Protein AF-0000000071197487 (afdb_homodimer)

Sequence (576 aa):
MTFLMWAVITVSIVPAKAAPPKWIDLSHPFVENETIYWPGEKPFQLELGYQGMITRNVFLRYFSFGAGEHGGTHIDAPNHFIEDGIPVDKIKINQVVGDGIVVNISSKAEKNPNAELEISDLEDWEKKHGRMPDEPVVFLYSGWGKFYPDKVKYFGTNSTNDFTKFRFPGLHPNAAKWLIKNRKIKLFGLDTPSLDKGQSREDVPTHKVLLGSGVPGIENVASLHRLPPRGFEVFAAPMKIKGGSGGPCRVFARIAEKVDVNAAMHARSSSVIAGLVLAMVLYVASTTMTFLMWAVITVSIVPAKAAPPKWIDLSHPFVENETIYWPGEKPFQLELGYQGMITRNVFLRYFSFGAGEHGGTHIDAPNHFIEDGIPVDKIKINQVVGDGIVVNISSKAEKNPNAELEISDLEDWEKKHGRMPDEPVVFLYSGWGKFYPDKVKYFGTNSTNDFTKFRFPGLHPNAAKWLIKNRKIKLFGLDTPSLDKGQSREDVPTHKVLLGSGVPGIENVASLHRLPPRGFEVFAAPMKIKGGSGGPCRVFARIAEKVDVNAAMHARSSSVIAGLVLAMVLYVASTT

Foldseek 3Di:
DPPPPPPPPPPPPPPPPPPPWDKFWFFDDQDFPFWDDQAPWFHKDKAWPDFDDPDPPDTDTDIDMDIGAQITWKKFALCLQPVPGDAPLPQDQVLQKWWEFEQEPQVVCVVFQAAADDLVSVVVLCVVPNDDAAQYEYEYENVLLVCGRVQCSQQVHPPSNDQLPGGHYAHDLVNLLCCCVPRVHSEYEYQHSANHGGNDDPNNNNSCNQSVSRYMYIYNTHDSVVDHRTAKMKGWAFDNDVPHRMHDIGIMITHHDPPPVVVVVVVVVPPVVVVVVVVVVVVPPPPD/DPPPPPPPPPPPPPPPPPPPWDKFWFFDDQDFPFWDDAAPWFHKDKAWPDFDDPDPPDTDTDIDMDIGAQITWKKFALCLQPVPGDAPLPQDQVLQKWWEFEQEPQVVCVVFQAAADDLVSVVVLCVVPNDDAAQYEYEYENVLLVCGRVQCSQQVHPPSNDQLPGGHYAHDLNNLLCCCVPRVHSEYEYQHSANHGGNDDPNNNNSCNQSVSRHMYIYNTHDSVVDHRTAKMKGWAFDNDVPHRMHDIGIMITHHDPPPPVVVVVVVVVPVVVVVVVVVVVVPPPVD

Organism: Exaiptasia diaphana (NCBI:txid2652724)

Secondary structure (DSSP, 8-state):
-------------------PPEEEE-BPPB-TTTS-B-TTSPPPEEEEEEEEESSSS-EEEEEEEEEESSBSSEEE-GGGT-TTPPPGGGS-GGGSEEEEEEEE-HHHHHH-TT-EE-HHHHHHHHHHH-SPPSS-EEEEE-SGGGGTT-HHHHHTSS-TT-GGG----EE-HHHHHHHHHHH--SEEEESSS-SSPTT--TT-HHHHHHHHTT--EEESB--GGGS-SSSEEEEEEE--BTT-SEEEEEEEEEE-----HHHHHHHHHHHHHHHHHHHHHHHHHTT-/-------------------PPEEEE-BPPB-TTTS-B-TTSPPPEEEEEEEEESSSS-EEEEEEEEEESSBSSEEE-GGGT-TTPPPGGGS-GGGSEEEEEEEE-HHHHHH-TT-EE-HHHHHHHHHHH-SPPSS-EEEEE-SGGGGTT-HHHHHTSS-TT-GGG----EE-HHHHHHHHHHH--SEEEESSS-SSPTT--TT-HHHHHHHHTT--EEESB--GGGS-SSSEEEEEEE--BTT-SEEEEEEEEEE-----HHHHHHHHHHHHHHHHHHHHHHHHHTT-

Nearest PDB structures (foldseek):
  5nna-assembly1_B  TM=9.028E-01  e=4.805E-24  Roseibium aggregatum
  8f9x-assembly2_D  TM=9.278E-01  e=1.338E-23  Ruegeria pomeroyi DSS-3
  5nmp-assembly5_J  TM=9.019E-01  e=5.103E-24  Ralstonia pseudosolanacearum GMI1000
  4m8d-assembly2_C  TM=8.879E-01  e=4.150E-22  Roseibium aggregatum IAM 12614
  4cob-assembly1_B  TM=8.717E-01  e=1.730E-15  Pseudomonas aeruginosa PAO1

Solvent-accessible surface area (backbone atoms only — not comparable to full-atom values): 29853 Å² total; per-residue (Å²): 135,84,80,78,77,77,77,77,79,78,74,74,76,66,75,69,80,71,73,77,73,48,73,46,72,25,44,50,57,47,35,66,93,42,46,53,55,55,68,89,53,53,63,47,42,73,42,82,71,48,75,48,67,81,48,100,85,30,40,41,34,42,38,30,39,33,26,28,25,68,31,41,17,13,34,41,20,14,23,22,52,25,88,87,35,54,28,34,51,68,59,53,68,74,45,39,36,36,50,32,36,44,51,76,43,31,73,52,27,74,76,31,46,56,29,54,51,41,55,67,57,54,52,52,47,30,74,74,71,42,77,75,61,78,43,22,29,42,31,44,34,40,66,52,42,77,35,61,66,44,56,42,65,43,38,42,29,88,54,68,78,39,69,80,54,26,30,24,40,22,43,32,45,67,27,52,49,47,41,45,74,74,35,46,44,33,29,40,33,28,26,32,91,38,60,35,28,32,50,50,63,96,62,44,57,26,52,48,55,37,21,65,70,67,20,33,38,31,25,31,33,29,64,58,87,77,56,60,58,53,64,31,37,34,43,49,28,48,51,39,30,58,76,25,26,28,14,50,26,31,30,36,32,40,41,60,73,75,70,55,57,67,55,58,56,49,59,50,48,56,60,52,54,56,56,58,55,58,60,60,58,62,65,62,61,71,76,110,136,83,77,77,78,78,79,78,77,76,76,75,76,66,75,70,79,72,74,78,74,50,73,45,73,25,43,49,57,47,35,65,93,42,45,54,55,54,68,91,53,53,62,49,41,73,44,81,71,48,75,47,68,80,49,100,84,31,42,41,34,42,37,32,38,33,26,28,24,68,31,40,18,14,32,39,20,14,24,22,52,24,88,86,34,55,27,34,51,68,60,54,69,74,45,38,37,35,49,31,36,44,50,75,43,32,74,52,26,74,77,31,46,57,28,54,50,41,54,66,57,53,52,51,46,30,74,74,72,42,76,74,62,80,43,22,29,42,31,43,34,42,66,52,42,77,35,62,64,44,58,43,66,42,38,42,29,88,54,68,78,41,68,80,55,25,32,25,40,22,42,32,45,68,26,51,50,47,41,45,75,75,34,46,42,33,27,39,32,28,25,30,91,39,60,34,27,32,50,48,62,95,63,46,56,27,51,48,54,37,22,66,70,67,22,32,37,31,26,30,32,29,63,59,87,77,54,62,58,53,63,30,38,34,42,50,28,48,50,38,30,58,78,24,27,27,14,48,25,30,31,36,32,41,42,57,73,76,72,56,57,67,56,58,54,47,58,52,48,57,60,51,54,56,56,56,56,56,60,60,58,63,63,63,61,70,76,109

pLDDT: mean 86.86, std 22.86, range [27.42, 99.0]

Radius of gyration: 28.52 Å; Cα contacts (8 Å, |Δi|>4): 1364; chains: 2; bounding box: 95×69×54 Å

Structure (mmCIF, N/CA/C/O backbone):
data_AF-0000000071197487-model_v1
#
loop_
_entity.id
_entity.type
_entity.pdbx_description
1 polymer Cyclase
#
loop_
_atom_site.group_PDB
_atom_site.id
_atom_site.type_symbol
_atom_site.label_atom_id
_atom_site.label_alt_id
_atom_site.label_comp_id
_atom_site.label_asym_id
_atom_site.label_entity_id
_atom_site.label_seq_id
_atom_site.pdbx_PDB_ins_code
_atom_site.Cartn_x
_atom_site.Cartn_y
_atom_site.Cartn_z
_atom_site.occupancy
_atom_site.B_iso_or_equiv
_atom_site.auth_seq_id
_atom_site.auth_comp_id
_atom_site.auth_asym_id
_atom_site.auth_atom_id
_atom_site.pdbx_PDB_model_num
ATOM 1 N N . MET A 1 1 ? -68.125 11.188 18.625 1 33.06 1 MET A N 1
ATOM 2 C CA . MET A 1 1 ? -67.062 11.477 17.688 1 33.06 1 MET A CA 1
ATOM 3 C C . MET A 1 1 ? -65.688 11.094 18.281 1 33.06 1 MET A C 1
ATOM 5 O O . MET A 1 1 ? -65.125 11.852 19.062 1 33.06 1 MET A O 1
ATOM 9 N N . THR A 1 2 ? -65.562 9.758 18.594 1 42.47 2 THR A N 1
ATOM 10 C CA . THR A 1 2 ? -64.312 9.141 19.172 1 42.47 2 THR A CA 1
ATOM 11 C C . THR A 1 2 ? -63.156 9.266 18.203 1 42.47 2 THR A C 1
ATOM 13 O O . THR A 1 2 ? -63.219 8.812 17.062 1 42.47 2 THR A O 1
ATOM 16 N N . PHE A 1 3 ? -62.406 10.391 18.344 1 41.44 3 PHE A N 1
ATOM 17 C CA . PHE A 1 3 ? -61.156 10.625 17.625 1 41.44 3 PHE A CA 1
ATOM 18 C C . PHE A 1 3 ? -60.156 9.492 17.891 1 41.44 3 PHE A C 1
ATOM 20 O O . PHE A 1 3 ? -59.781 9.234 19.031 1 41.44 3 PHE A O 1
ATOM 27 N N . LEU A 1 4 ? -60.219 8.438 17.047 1 43.59 4 LEU A N 1
ATOM 28 C CA . LEU A 1 4 ? -59.156 7.422 17 1 43.59 4 LEU A CA 1
ATOM 29 C C . LEU A 1 4 ? -57.812 8.055 16.688 1 43.59 4 LEU A C 1
ATOM 31 O O . LEU A 1 4 ? -57.625 8.625 15.617 1 43.59 4 LEU A O 1
ATOM 35 N N . MET A 1 5 ? -57.094 8.547 17.734 1 40.72 5 MET A N 1
ATOM 36 C CA . MET A 1 5 ? -55.719 8.961 17.594 1 40.72 5 MET A CA 1
ATOM 37 C C . MET A 1 5 ? -54.844 7.805 17.109 1 40.72 5 MET A C 1
ATOM 39 O O . MET A 1 5 ? -54.75 6.781 17.781 1 40.72 5 MET A O 1
ATOM 43 N N . TRP A 1 6 ? -54.688 7.645 15.812 1 45.62 6 TRP A N 1
ATOM 44 C CA . TRP A 1 6 ? -53.719 6.734 15.234 1 45.62 6 TRP A CA 1
ATOM 45 C C . TRP A 1 6 ? -52.312 7.109 15.664 1 45.62 6 TRP A C 1
ATOM 47 O O . TRP A 1 6 ? -51.812 8.203 15.359 1 45.62 6 TRP A O 1
ATOM 57 N N . ALA A 1 7 ? -51.844 6.562 16.781 1 42.72 7 ALA A N 1
ATOM 58 C CA . ALA A 1 7 ? -50.406 6.66 17.094 1 42.72 7 ALA A CA 1
ATOM 59 C C . ALA A 1 7 ? -49.562 5.98 16.031 1 42.72 7 ALA A C 1
ATOM 61 O O . ALA A 1 7 ? -49.688 4.777 15.789 1 42.72 7 ALA A O 1
ATOM 62 N N . VAL A 1 8 ? -49.094 6.711 15.086 1 44.03 8 VAL A N 1
ATOM 63 C CA . VAL A 1 8 ? -48.062 6.219 14.156 1 44.03 8 VAL A CA 1
ATOM 64 C C . VAL A 1 8 ? -46.781 5.887 14.914 1 44.03 8 VAL A C 1
ATOM 66 O O . VAL A 1 8 ? -46.188 6.766 15.531 1 44.03 8 VAL A O 1
ATOM 69 N N . ILE A 1 9 ? -46.625 4.68 15.32 1 40.84 9 ILE A N 1
ATOM 70 C CA . ILE A 1 9 ? -45.344 4.211 15.828 1 40.84 9 ILE A CA 1
ATOM 71 C C . ILE A 1 9 ? -44.312 4.234 14.711 1 40.84 9 ILE A C 1
ATOM 73 O O . ILE A 1 9 ? -44.438 3.506 13.727 1 40.84 9 ILE A O 1
ATOM 77 N N . THR A 1 10 ? -43.594 5.336 14.539 1 41.59 10 THR A N 1
ATOM 78 C CA . THR A 1 10 ? -42.438 5.336 13.672 1 41.59 10 THR A CA 1
ATOM 79 C C . THR A 1 10 ? -41.312 4.512 14.289 1 41.59 10 THR A C 1
ATOM 81 O O . THR A 1 10 ? -40.844 4.805 15.398 1 41.59 10 THR A O 1
ATOM 84 N N . VAL A 1 11 ? -41.281 3.271 14.023 1 39.59 11 VAL A N 1
ATOM 85 C CA . VAL A 1 11 ? -40.125 2.457 14.352 1 39.59 11 VAL A CA 1
ATOM 86 C C . VAL A 1 11 ? -38.906 2.955 13.578 1 39.59 11 VAL A C 1
ATOM 88 O O . VAL A 1 11 ? -38.875 2.885 12.344 1 39.59 11 VAL A O 1
ATOM 91 N N . SER A 1 12 ? -38.188 3.816 14.172 1 36.66 12 SER A N 1
ATOM 92 C CA . SER A 1 12 ? -36.875 4.109 13.586 1 36.66 12 SER A CA 1
ATOM 93 C C . SER A 1 12 ? -35.969 2.908 13.688 1 36.66 12 SER A C 1
ATOM 95 O O . SER A 1 12 ? -35.656 2.434 14.781 1 36.66 12 SER A O 1
ATOM 97 N N . ILE A 1 13 ? -36.062 2.006 12.789 1 36.84 13 ILE A N 1
ATOM 98 C CA . ILE A 1 13 ? -35.031 0.986 12.703 1 36.84 13 ILE A CA 1
ATOM 99 C C . ILE A 1 13 ? -33.656 1.647 12.742 1 36.84 13 ILE A C 1
ATOM 101 O O . ILE A 1 13 ? -33.281 2.385 11.82 1 36.84 13 ILE A O 1
ATOM 105 N N . VAL A 1 14 ? -33.188 1.881 13.898 1 37.72 14 VAL A N 1
ATOM 106 C CA . VAL A 1 14 ? -31.781 2.254 13.953 1 37.72 14 VAL A CA 1
ATOM 107 C C . VAL A 1 14 ? -30.938 1.159 13.32 1 37.72 14 VAL A C 1
ATOM 109 O O . VAL A 1 14 ? -31 -0.003 13.727 1 37.72 14 VAL A O 1
ATOM 112 N N . PRO A 1 15 ? -30.547 1.332 12.172 1 41.12 15 PRO A N 1
ATOM 113 C CA . PRO A 1 15 ? -29.641 0.304 11.648 1 41.12 15 PRO A CA 1
ATOM 114 C C . PRO A 1 15 ? -28.578 -0.12 12.664 1 41.12 15 PRO A C 1
ATOM 116 O O . PRO A 1 15 ? -27.984 0.729 13.336 1 41.12 15 PRO A O 1
ATOM 119 N N . ALA A 1 16 ? -28.75 -1.265 13.312 1 42.66 16 ALA A N 1
ATOM 120 C CA . ALA A 1 16 ? -27.719 -1.854 14.156 1 42.66 16 ALA A CA 1
ATOM 121 C C . ALA A 1 16 ? -26.328 -1.556 13.609 1 42.66 16 ALA A C 1
ATOM 123 O O . ALA A 1 16 ? -26.109 -1.563 12.391 1 42.66 16 ALA A O 1
ATOM 124 N N . LYS A 1 17 ? -25.594 -0.836 14.469 1 44.81 17 LYS A N 1
ATOM 125 C CA . LYS A 1 17 ? -24.203 -0.579 14.109 1 44.81 17 LYS A CA 1
ATOM 126 C C . LYS A 1 17 ? -23.547 -1.825 13.523 1 44.81 17 LYS A C 1
ATOM 128 O O . LYS A 1 17 ? -23.484 -2.865 14.18 1 44.81 17 LYS A O 1
ATOM 133 N N . ALA A 1 18 ? -23.516 -2.066 12.25 1 53.38 18 ALA A N 1
ATOM 134 C CA . ALA A 1 18 ? -22.844 -3.178 11.57 1 53.38 18 ALA A CA 1
ATOM 135 C C . ALA A 1 18 ? -21.516 -3.523 12.242 1 53.38 18 ALA A C 1
ATOM 137 O O . ALA A 1 18 ? -20.828 -2.639 12.75 1 53.38 18 ALA A O 1
ATOM 138 N N . ALA A 1 19 ? -21.328 -4.734 12.797 1 59.25 19 ALA A N 1
ATOM 139 C CA . ALA A 1 19 ? -20.062 -5.234 13.336 1 59.25 19 ALA A CA 1
ATOM 140 C C . ALA A 1 19 ? -18.891 -4.754 12.492 1 59.25 19 ALA A C 1
ATOM 142 O O . ALA A 1 19 ? -19.016 -4.594 11.273 1 59.25 19 ALA A O 1
ATOM 143 N N . PRO A 1 20 ? -17.812 -4.32 13.281 1 71.12 20 PRO A N 1
ATOM 144 C CA . PRO A 1 20 ? -16.625 -3.906 12.516 1 71.12 20 PRO A CA 1
ATOM 145 C C . PRO A 1 20 ? -16.203 -4.949 11.492 1 71.12 20 PRO A C 1
ATOM 147 O O . PRO A 1 20 ? -16.312 -6.152 11.734 1 71.12 20 PRO A O 1
ATOM 150 N N . PRO A 1 21 ? -15.93 -4.418 10.391 1 78.62 21 PRO A N 1
ATOM 151 C CA . PRO A 1 21 ? -15.477 -5.355 9.359 1 78.62 21 PRO A CA 1
ATOM 152 C C . PRO A 1 21 ? -14.273 -6.184 9.812 1 78.62 21 PRO A C 1
ATOM 154 O O . PRO A 1 21 ? -13.445 -5.703 10.586 1 78.62 21 PRO A O 1
ATOM 157 N N . LYS A 1 22 ? -14.32 -7.402 9.469 1 93 22 LYS A N 1
ATOM 158 C CA . LYS A 1 22 ? -13.164 -8.266 9.688 1 93 22 LYS A CA 1
ATOM 159 C C . LYS A 1 22 ? -12.141 -8.102 8.57 1 93 22 LYS A C 1
ATOM 161 O O . LYS A 1 22 ? -12.453 -8.289 7.395 1 93 22 LYS A O 1
ATOM 166 N N . TRP A 1 23 ? -10.93 -7.66 8.953 1 97.5 23 TRP A N 1
ATOM 167 C CA . TRP A 1 23 ? -9.836 -7.461 8.008 1 97.5 23 TRP A CA 1
ATOM 168 C C . TRP A 1 23 ? -8.859 -8.625 8.055 1 97.5 23 TRP A C 1
ATOM 170 O O . TRP A 1 23 ? -8.531 -9.125 9.133 1 97.5 23 TRP A O 1
ATOM 180 N N . ILE A 1 24 ? -8.391 -9.086 6.91 1 98.5 24 ILE A N 1
ATOM 181 C CA . ILE A 1 24 ? -7.336 -10.094 6.812 1 98.5 24 ILE A CA 1
ATOM 182 C C . ILE A 1 24 ? -6.113 -9.492 6.121 1 98.5 24 ILE A C 1
ATOM 184 O O . ILE A 1 24 ? -6.219 -8.961 5.016 1 98.5 24 ILE A O 1
ATOM 188 N N . ASP A 1 25 ? -5.027 -9.516 6.824 1 98.81 25 ASP A N 1
ATOM 189 C CA . ASP A 1 25 ? -3.748 -9.102 6.258 1 98.81 25 ASP A CA 1
ATOM 190 C C . ASP A 1 25 ? -3.184 -10.164 5.324 1 98.81 25 ASP A C 1
ATOM 192 O O . ASP A 1 25 ? -2.912 -11.289 5.754 1 98.81 25 ASP A O 1
ATOM 196 N N . LEU A 1 26 ? -2.943 -9.828 4.062 1 98.94 26 LEU A N 1
ATOM 197 C CA . LEU A 1 26 ? -2.516 -10.781 3.043 1 98.94 26 LEU A CA 1
ATOM 198 C C . LEU A 1 26 ? -1.094 -10.477 2.58 1 98.94 26 LEU A C 1
ATOM 200 O O . LEU A 1 26 ? -0.718 -10.812 1.454 1 98.94 26 LEU A O 1
ATOM 204 N N . SER A 1 27 ? -0.317 -9.82 3.391 1 98.94 27 SER A N 1
ATOM 205 C CA . SER A 1 27 ? 1.044 -9.43 3.043 1 98.94 27 SER A CA 1
ATOM 206 C C . SER A 1 27 ? 2.055 -10.008 4.027 1 98.94 27 SER A C 1
ATOM 208 O O . SER A 1 27 ? 1.854 -9.945 5.242 1 98.94 27 SER A O 1
ATOM 210 N N . HIS A 1 28 ? 3.084 -10.555 3.486 1 98.94 28 HIS A N 1
ATOM 211 C CA . HIS A 1 28 ? 4.254 -10.852 4.305 1 98.94 28 HIS A CA 1
ATOM 212 C C . HIS A 1 28 ? 5.043 -9.586 4.617 1 98.94 28 HIS A C 1
ATOM 214 O O . HIS A 1 28 ? 5.164 -8.695 3.766 1 98.94 28 HIS A O 1
ATOM 220 N N . PRO A 1 29 ? 5.621 -9.492 5.832 1 98.81 29 PRO A N 1
ATOM 221 C CA . PRO A 1 29 ? 6.516 -8.359 6.094 1 98.81 29 PRO A CA 1
ATOM 222 C C . PRO A 1 29 ? 7.832 -8.461 5.332 1 98.81 29 PRO A C 1
ATOM 224 O O . PRO A 1 29 ? 8.281 -9.562 5.004 1 98.81 29 PRO A O 1
ATOM 227 N N . PHE A 1 30 ? 8.406 -7.309 5 1 98.88 30 PHE A N 1
ATOM 228 C CA . PHE A 1 30 ? 9.766 -7.262 4.484 1 98.88 30 PHE A CA 1
ATOM 229 C C . PHE A 1 30 ? 10.773 -7.34 5.625 1 98.88 30 PHE A C 1
ATOM 231 O O . PHE A 1 30 ? 10.805 -6.477 6.5 1 98.88 30 PHE A O 1
ATOM 238 N N . VAL A 1 31 ? 11.531 -8.352 5.617 1 98.69 31 VAL A N 1
ATOM 239 C CA . VAL A 1 31 ? 12.508 -8.648 6.656 1 98.69 31 VAL A CA 1
ATOM 240 C C . VAL A 1 31 ? 13.875 -8.906 6.023 1 98.69 31 VAL A C 1
ATOM 242 O O . VAL A 1 31 ? 13.992 -9.688 5.078 1 98.69 31 VAL A O 1
ATOM 245 N N . GLU A 1 32 ? 14.836 -8.188 6.484 1 96.81 32 GLU A N 1
ATOM 246 C CA . GLU A 1 32 ? 16.203 -8.406 5.988 1 96.81 32 GLU A CA 1
ATOM 247 C C . GLU A 1 32 ? 16.625 -9.859 6.148 1 96.81 32 GLU A C 1
ATOM 249 O O . GLU A 1 32 ? 16.375 -10.469 7.195 1 96.81 32 GLU A O 1
ATOM 254 N N . ASN A 1 33 ? 17.203 -10.398 5.074 1 92.69 33 ASN A N 1
ATOM 255 C CA . ASN A 1 33 ? 17.75 -11.75 5.02 1 92.69 33 ASN A CA 1
ATOM 256 C C . ASN A 1 33 ? 16.656 -12.812 5.105 1 92.69 33 ASN A C 1
ATOM 258 O O . ASN A 1 33 ? 16.953 -13.992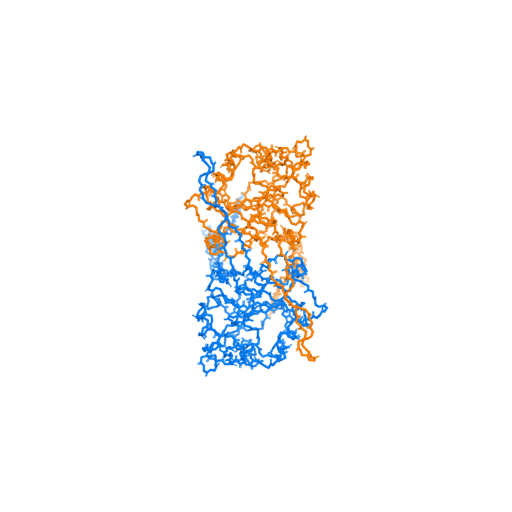 5.281 1 92.69 33 ASN A O 1
ATOM 262 N N . GLU A 1 34 ? 15.422 -12.461 5.078 1 97.44 34 GLU A N 1
ATOM 263 C CA . GLU A 1 34 ? 14.336 -13.43 5.199 1 97.44 34 GLU A CA 1
ATOM 264 C C . GLU A 1 34 ? 13.367 -13.32 4.023 1 97.44 34 GLU A C 1
ATOM 266 O O . GLU A 1 34 ? 12.898 -14.336 3.502 1 97.44 34 GLU A O 1
ATOM 271 N N . THR A 1 35 ? 13.062 -12.156 3.609 1 98.75 35 THR A N 1
ATOM 272 C CA . THR A 1 35 ? 12.117 -11.938 2.516 1 98.75 35 THR A CA 1
ATOM 273 C C . THR A 1 35 ? 12.562 -12.688 1.265 1 98.75 35 THR A C 1
ATOM 275 O O . THR A 1 35 ? 13.75 -12.695 0.923 1 98.75 35 THR A O 1
ATOM 278 N N . ILE A 1 36 ? 11.672 -13.367 0.575 1 98.38 36 ILE A N 1
ATOM 279 C CA . ILE A 1 36 ? 11.984 -14.234 -0.554 1 98.38 36 ILE A CA 1
ATOM 280 C C . ILE A 1 36 ? 12.047 -13.406 -1.839 1 98.38 36 ILE A C 1
ATOM 282 O O . ILE A 1 36 ? 11.141 -12.617 -2.121 1 98.38 36 ILE A O 1
ATOM 286 N N . TYR A 1 37 ? 13.062 -13.594 -2.551 1 97.44 37 TYR A N 1
ATOM 287 C CA . TYR A 1 37 ? 13.273 -13.031 -3.877 1 97.44 37 TYR A CA 1
ATOM 288 C C . TYR A 1 37 ? 13.672 -14.109 -4.875 1 97.44 37 TYR A C 1
ATOM 290 O O . TYR A 1 37 ? 14.219 -15.148 -4.492 1 97.44 37 TYR A O 1
ATOM 298 N N . TRP A 1 38 ? 13.289 -13.867 -6.141 1 94.12 38 TRP A N 1
ATOM 299 C CA . TRP A 1 38 ? 13.852 -14.703 -7.199 1 94.12 38 TRP A CA 1
ATOM 300 C C . TRP A 1 38 ? 15.375 -14.602 -7.219 1 94.12 38 TRP A C 1
ATOM 302 O O . TRP A 1 38 ? 15.938 -13.531 -6.949 1 94.12 38 TRP A O 1
ATOM 312 N N . PRO A 1 39 ? 16.047 -15.688 -7.547 1 91.88 39 PRO A N 1
ATOM 313 C CA . PRO A 1 39 ? 17.516 -15.633 -7.582 1 91.88 39 PRO A CA 1
ATOM 314 C C . PRO A 1 39 ? 18.031 -14.5 -8.469 1 91.88 39 PRO A C 1
ATOM 316 O O . PRO A 1 39 ? 17.516 -14.266 -9.555 1 91.88 39 PRO A O 1
ATOM 319 N N . GLY A 1 40 ? 19.047 -13.797 -7.918 1 90.44 40 GLY A N 1
ATOM 320 C CA . GLY A 1 40 ? 19.656 -12.719 -8.688 1 90.44 40 GLY A CA 1
ATOM 321 C C . GLY A 1 40 ? 19.094 -11.352 -8.352 1 90.44 40 GLY A C 1
ATOM 322 O O . GLY A 1 40 ? 19.719 -10.328 -8.656 1 90.44 40 GLY A O 1
ATOM 323 N N . GLU A 1 41 ? 17.953 -11.289 -7.77 1 94.94 41 GLU A N 1
ATOM 324 C CA . GLU A 1 41 ? 17.375 -10.008 -7.367 1 94.94 41 GLU A CA 1
ATOM 325 C C . GLU A 1 41 ? 18.047 -9.477 -6.105 1 94.94 41 GLU A C 1
ATOM 327 O O . GLU A 1 41 ? 18.516 -10.25 -5.27 1 94.94 41 GLU A O 1
ATOM 332 N N . LYS A 1 42 ? 18.062 -8.164 -6.004 1 97.31 42 LYS A N 1
ATOM 333 C CA . LYS A 1 42 ? 18.578 -7.535 -4.789 1 97.31 42 LYS A CA 1
ATOM 334 C C . LYS A 1 42 ? 17.688 -7.859 -3.588 1 97.31 42 LYS A C 1
ATOM 336 O O . LYS A 1 42 ? 16.484 -7.59 -3.604 1 97.31 42 LYS A O 1
ATOM 341 N N . PRO A 1 43 ? 18.234 -8.477 -2.547 1 98.12 43 PRO A N 1
ATOM 342 C CA . PRO A 1 43 ? 17.438 -8.766 -1.354 1 98.12 43 PRO A CA 1
ATOM 343 C C . PRO A 1 43 ? 17.031 -7.504 -0.597 1 98.12 43 PRO A C 1
ATOM 345 O O . PRO A 1 43 ? 17.625 -6.445 -0.79 1 98.12 43 PRO A O 1
ATOM 348 N N . PHE A 1 44 ? 16.078 -7.637 0.219 1 98.88 44 PHE A N 1
ATOM 349 C CA . PHE A 1 44 ? 15.633 -6.512 1.038 1 98.88 44 PHE A CA 1
ATOM 350 C C . PHE A 1 44 ? 16.719 -6.121 2.045 1 98.88 44 PHE A C 1
ATOM 352 O O . PHE A 1 44 ? 17.297 -6.984 2.709 1 98.88 44 PHE A O 1
ATOM 359 N N . GLN A 1 45 ? 16.906 -4.844 2.096 1 98.62 45 GLN A N 1
ATOM 360 C CA . GLN A 1 45 ? 17.828 -4.273 3.059 1 98.62 45 GLN A CA 1
ATOM 361 C C . GLN A 1 45 ? 17.172 -3.17 3.879 1 98.62 45 GLN A C 1
ATOM 363 O O . GLN A 1 45 ? 16.375 -2.391 3.354 1 98.62 45 GLN A O 1
ATOM 368 N N . LEU A 1 46 ? 17.422 -3.184 5.125 1 98.75 46 LEU A N 1
ATOM 369 C CA . LEU A 1 46 ? 17 -2.135 6.047 1 98.75 46 LEU A CA 1
ATOM 370 C C . LEU A 1 46 ? 18.188 -1.581 6.82 1 98.75 46 LEU A C 1
ATOM 372 O O . LEU A 1 46 ? 18.859 -2.32 7.547 1 98.75 46 LEU A O 1
ATOM 376 N N . GLU A 1 47 ? 18.453 -0.31 6.664 1 98.56 47 GLU A N 1
ATOM 377 C CA . GLU A 1 47 ? 19.609 0.317 7.293 1 98.56 47 GLU A CA 1
ATOM 378 C C . GLU A 1 47 ? 19.188 1.388 8.289 1 98.56 47 GLU A C 1
ATOM 380 O O . GLU A 1 47 ? 18.453 2.311 7.941 1 98.56 47 GLU A O 1
ATOM 385 N N . LEU A 1 48 ? 19.672 1.25 9.523 1 98.44 48 LEU A N 1
ATOM 386 C CA . LEU A 1 48 ? 19.391 2.258 10.547 1 98.44 48 LEU A CA 1
ATOM 387 C C . LEU A 1 48 ? 20.062 3.58 10.195 1 98.44 48 LEU A C 1
ATOM 389 O O . LEU A 1 48 ? 21.281 3.631 10.016 1 98.44 48 LEU A O 1
ATOM 393 N N . GLY A 1 49 ? 19.312 4.57 10 1 97.62 49 GLY A N 1
ATOM 394 C CA . GLY A 1 49 ? 19.859 5.906 9.812 1 97.62 49 GLY A CA 1
ATOM 395 C C . GLY A 1 49 ? 20.266 6.57 11.117 1 97.62 49 GLY A C 1
ATOM 396 O O . GLY A 1 49 ? 21.422 6.984 11.273 1 97.62 49 GLY A O 1
ATOM 397 N N . TYR A 1 50 ? 19.25 6.617 12.039 1 97.5 50 TYR A N 1
ATOM 398 C CA . TYR A 1 50 ? 19.5 7.191 13.359 1 97.5 50 TYR A CA 1
ATOM 399 C C . TYR A 1 50 ? 18.531 6.621 14.383 1 97.5 50 TYR A C 1
ATOM 401 O O . TYR A 1 50 ? 17.391 6.273 14.047 1 97.5 50 TYR A O 1
ATOM 409 N N . GLN A 1 51 ? 18.969 6.5 15.547 1 98.06 51 GLN A N 1
ATOM 410 C CA . GLN A 1 51 ? 18.125 6.191 16.703 1 98.06 51 GLN A CA 1
ATOM 411 C C . GLN A 1 51 ? 18.688 6.816 17.969 1 98.06 51 GLN A C 1
ATOM 413 O O . GLN A 1 51 ? 19.844 6.574 18.344 1 98.06 51 GLN A O 1
ATOM 418 N N . GLY A 1 52 ? 17.859 7.629 18.609 1 97.94 52 GLY A N 1
ATOM 419 C CA . GLY A 1 52 ? 18.297 8.234 19.859 1 97.94 52 GLY A CA 1
ATOM 420 C C . GLY A 1 52 ? 17.656 9.578 20.125 1 97.94 52 GLY A C 1
ATOM 421 O O . GLY A 1 52 ? 16.781 10.016 19.375 1 97.94 52 GLY A O 1
ATOM 422 N N . MET A 1 53 ? 17.984 10.141 21.266 1 96.44 53 MET A N 1
ATOM 423 C CA . MET A 1 53 ? 17.531 11.484 21.625 1 96.44 53 MET A CA 1
ATOM 424 C C . MET A 1 53 ? 18.297 12.539 20.828 1 96.44 53 MET A C 1
ATOM 426 O O . MET A 1 53 ? 19.516 12.602 20.891 1 96.44 53 MET A O 1
ATOM 430 N N . ILE A 1 54 ? 17.609 13.359 20.016 1 91.88 54 ILE A N 1
ATOM 431 C CA . ILE A 1 54 ? 18.312 14.406 19.281 1 91.88 54 ILE A CA 1
ATOM 432 C C . ILE A 1 54 ? 18.312 15.703 20.094 1 91.88 54 ILE A C 1
ATOM 434 O O . ILE A 1 54 ? 19.109 16.609 19.828 1 91.88 54 ILE A O 1
ATOM 438 N N . THR A 1 55 ? 17.359 15.969 20.922 1 91.06 55 THR A N 1
ATOM 439 C CA . THR A 1 55 ? 17.344 16.938 22.016 1 91.06 55 THR A CA 1
ATOM 440 C C . THR A 1 55 ? 16.984 16.25 23.344 1 91.06 55 THR A C 1
ATOM 442 O O . THR A 1 55 ? 16.797 15.039 23.391 1 91.06 55 THR A O 1
ATOM 445 N N . ARG A 1 56 ? 16.875 17.062 24.359 1 89.5 56 ARG A N 1
ATOM 446 C CA . ARG A 1 56 ? 16.516 16.516 25.672 1 89.5 56 ARG A CA 1
ATOM 447 C C . ARG A 1 56 ? 15.133 15.883 25.641 1 89.5 56 ARG A C 1
ATOM 449 O O . ARG A 1 56 ? 14.875 14.906 26.344 1 89.5 56 ARG A O 1
ATOM 456 N N . ASN A 1 57 ? 14.336 16.297 24.688 1 91.5 57 ASN A N 1
ATOM 457 C CA . ASN A 1 57 ? 12.945 15.875 24.766 1 91.5 57 ASN A CA 1
ATOM 458 C C . ASN A 1 57 ? 12.477 15.25 23.453 1 91.5 57 ASN A C 1
ATOM 460 O O . ASN A 1 57 ? 11.281 14.977 23.281 1 91.5 57 ASN A O 1
ATOM 464 N N . VAL A 1 58 ? 13.344 15.062 22.531 1 94.69 58 VAL A N 1
ATOM 465 C CA . VAL A 1 58 ? 12.883 14.57 21.234 1 94.69 58 VAL A CA 1
ATOM 466 C C . VAL A 1 58 ? 13.641 13.305 20.859 1 94.69 58 VAL A C 1
ATOM 468 O O . VAL A 1 58 ? 14.859 13.336 20.656 1 94.69 58 VAL A O 1
ATOM 471 N N . PHE A 1 59 ? 12.992 12.211 20.875 1 97.5 59 PHE A N 1
ATOM 472 C CA . PHE A 1 59 ? 13.492 10.961 20.312 1 97.5 59 PHE A CA 1
ATOM 473 C C . PHE A 1 59 ? 13.258 10.898 18.812 1 97.5 59 PHE A C 1
ATOM 475 O O . PHE A 1 59 ? 12.25 11.406 18.312 1 97.5 59 PHE A O 1
ATOM 482 N N . LEU A 1 60 ? 14.188 10.328 18.109 1 97.19 60 LEU A N 1
ATOM 483 C CA . LEU A 1 60 ? 14.07 10.172 16.656 1 97.19 60 LEU A CA 1
ATOM 484 C C . LEU A 1 60 ? 14.57 8.797 16.234 1 97.19 60 LEU A C 1
ATOM 486 O O . LEU A 1 60 ? 15.586 8.312 16.734 1 97.19 60 LEU A O 1
ATOM 490 N N . ARG A 1 61 ? 13.859 8.125 15.375 1 98.5 61 ARG A N 1
ATOM 491 C CA . ARG A 1 61 ? 14.242 6.867 14.742 1 98.5 61 ARG A CA 1
ATOM 492 C C . ARG A 1 61 ? 13.875 6.859 13.266 1 98.5 61 ARG A C 1
ATOM 494 O O . ARG A 1 61 ? 12.758 7.23 12.898 1 98.5 61 ARG A O 1
ATOM 501 N N . TYR A 1 62 ? 14.789 6.527 12.414 1 98.5 62 TYR A N 1
ATOM 502 C CA . TYR A 1 62 ? 14.453 6.344 11.008 1 98.5 62 TYR A CA 1
ATOM 503 C C . TYR A 1 62 ? 15.43 5.391 10.336 1 98.5 62 TYR A C 1
ATOM 505 O O . TYR A 1 62 ? 16.547 5.18 10.828 1 98.5 62 TYR A O 1
ATOM 513 N N . PHE A 1 63 ? 14.977 4.785 9.273 1 98.69 63 PHE A N 1
ATOM 514 C CA . PHE A 1 63 ? 15.742 3.838 8.477 1 98.69 63 PHE A CA 1
ATOM 515 C C . PHE A 1 63 ? 15.727 4.227 7.004 1 98.69 63 PHE A C 1
ATOM 517 O O . PHE A 1 63 ? 14.922 5.059 6.586 1 98.69 63 PHE A O 1
ATOM 524 N N . SER A 1 64 ? 16.609 3.729 6.254 1 98.69 64 SER A N 1
ATOM 525 C CA . SER A 1 64 ? 16.531 3.594 4.805 1 98.69 64 SER A CA 1
ATOM 526 C C . SER A 1 64 ? 16.344 2.135 4.395 1 98.69 64 SER A C 1
ATOM 528 O O . SER A 1 64 ? 16.703 1.227 5.148 1 98.69 64 SER A O 1
ATOM 530 N N . PHE A 1 65 ? 15.727 1.95 3.248 1 98.75 65 PHE A N 1
ATOM 531 C CA . PHE A 1 65 ? 15.484 0.597 2.764 1 98.75 65 PHE A CA 1
ATOM 532 C C . PHE A 1 65 ? 15.781 0.49 1.274 1 98.75 65 PHE A C 1
ATOM 534 O O . PHE A 1 65 ? 15.914 1.506 0.588 1 98.75 65 PHE A O 1
ATOM 541 N N . GLY A 1 66 ? 15.969 -0.728 0.798 1 98.69 66 GLY A N 1
ATOM 542 C CA . GLY A 1 66 ? 16.172 -1.029 -0.61 1 98.69 66 GLY A CA 1
ATOM 543 C C . GLY A 1 66 ? 15.93 -2.49 -0.947 1 98.69 66 GLY A C 1
ATOM 544 O O . GLY A 1 66 ? 15.992 -3.354 -0.07 1 98.69 66 GLY A O 1
ATOM 545 N N . ALA A 1 67 ? 15.625 -2.787 -2.199 1 98.62 67 ALA A N 1
ATOM 546 C CA . ALA A 1 67 ? 15.336 -4.148 -2.641 1 98.62 67 ALA A CA 1
ATOM 547 C C . ALA A 1 67 ? 15.062 -4.191 -4.141 1 98.62 67 ALA A C 1
ATOM 549 O O . ALA A 1 67 ? 14.93 -3.148 -4.785 1 98.62 67 ALA A O 1
ATOM 550 N N . GLY A 1 68 ? 15.086 -5.406 -4.688 1 98.69 68 GLY A N 1
ATOM 551 C CA . GLY A 1 68 ? 14.453 -5.582 -5.988 1 98.69 68 GLY A CA 1
ATOM 552 C C . GLY A 1 68 ? 12.953 -5.375 -5.953 1 98.69 68 GLY A C 1
ATOM 553 O O . GLY A 1 68 ? 12.328 -5.512 -4.898 1 98.69 68 GLY A O 1
ATOM 554 N N . GLU A 1 69 ? 12.383 -5.098 -7.129 1 98.69 69 GLU A N 1
ATOM 555 C CA . GLU A 1 69 ? 10.945 -4.855 -7.211 1 98.69 69 GLU A CA 1
ATOM 556 C C . GLU A 1 69 ? 10.156 -6.137 -6.949 1 98.69 69 GLU A C 1
ATOM 558 O O . GLU A 1 69 ? 9.031 -6.086 -6.441 1 98.69 69 GLU A O 1
ATOM 563 N N . HIS A 1 70 ? 10.734 -7.211 -7.309 1 98.31 70 HIS A N 1
ATOM 564 C CA . HIS A 1 70 ? 9.969 -8.453 -7.371 1 98.31 70 HIS A CA 1
ATOM 565 C C . HIS A 1 70 ? 10.375 -9.406 -6.258 1 98.31 70 HIS A C 1
ATOM 567 O O . HIS A 1 70 ? 10.961 -10.461 -6.52 1 98.31 70 HIS A O 1
ATOM 573 N N . GLY A 1 71 ? 10.031 -9.078 -5.07 1 98.19 71 GLY A N 1
ATOM 574 C CA . GLY A 1 71 ? 10.258 -9.867 -3.869 1 98.19 71 GLY A CA 1
ATOM 575 C C . GLY A 1 71 ? 9.203 -9.641 -2.801 1 98.19 71 GLY A C 1
ATOM 576 O O . GLY A 1 71 ? 8.539 -8.602 -2.783 1 98.19 71 GLY A O 1
ATOM 577 N N . GLY A 1 72 ? 9.078 -10.68 -1.84 1 98.75 72 GLY A N 1
ATOM 578 C CA . GLY A 1 72 ? 7.992 -10.57 -0.88 1 98.75 72 GLY A CA 1
ATOM 579 C C . GLY A 1 72 ? 6.621 -10.516 -1.533 1 98.75 72 GLY A C 1
ATOM 580 O O . GLY A 1 72 ? 6.457 -10.93 -2.68 1 98.75 72 GLY A O 1
ATOM 581 N N . THR A 1 73 ? 5.641 -10.188 -0.798 1 98.94 73 THR A N 1
ATOM 582 C CA . THR A 1 73 ? 4.355 -9.891 -1.422 1 98.94 73 THR A CA 1
ATOM 583 C C . THR A 1 73 ? 4.477 -8.695 -2.369 1 98.94 73 THR A C 1
ATOM 585 O O . THR A 1 73 ? 4.727 -7.57 -1.934 1 98.94 73 THR A O 1
ATOM 588 N N . HIS A 1 74 ? 4.387 -8.969 -3.652 1 98.94 74 HIS A N 1
ATOM 589 C CA . HIS A 1 74 ? 4.598 -7.91 -4.633 1 98.94 74 HIS A CA 1
ATOM 590 C C . HIS A 1 74 ? 3.676 -8.078 -5.836 1 98.94 74 HIS A C 1
ATOM 592 O O . HIS A 1 74 ? 3.055 -9.125 -6.004 1 98.94 74 HIS A O 1
ATOM 598 N N . ILE A 1 75 ? 3.617 -7.004 -6.617 1 98.94 75 ILE A N 1
ATOM 599 C CA . ILE A 1 75 ? 2.818 -7 -7.836 1 98.94 75 ILE A CA 1
ATOM 600 C C . ILE A 1 75 ? 3.738 -7.012 -9.055 1 98.94 75 ILE A C 1
ATOM 602 O O . ILE A 1 75 ? 4.785 -6.359 -9.055 1 98.94 75 ILE A O 1
ATOM 606 N N . ASP A 1 76 ? 3.42 -7.801 -10 1 98.94 76 ASP A N 1
ATOM 607 C CA . ASP A 1 76 ? 3.996 -7.73 -11.344 1 98.94 76 ASP A CA 1
ATOM 608 C C . ASP A 1 76 ? 3.15 -6.855 -12.266 1 98.94 76 ASP A C 1
ATOM 610 O O . ASP A 1 76 ? 1.984 -7.16 -12.523 1 98.94 76 ASP A O 1
ATOM 614 N N . ALA A 1 77 ? 3.695 -5.742 -12.703 1 98.94 77 ALA A N 1
ATOM 615 C CA . ALA A 1 77 ? 3.023 -4.934 -13.711 1 98.94 77 ALA A CA 1
ATOM 616 C C . ALA A 1 77 ? 3.207 -5.531 -15.102 1 98.94 77 ALA A C 1
ATOM 618 O O . ALA A 1 77 ? 4.133 -6.312 -15.336 1 98.94 77 ALA A O 1
ATOM 619 N N . PRO A 1 78 ? 2.357 -5.164 -16.047 1 98.94 78 PRO A N 1
ATOM 620 C CA . PRO A 1 78 ? 2.443 -5.727 -17.391 1 98.94 78 PRO A CA 1
ATOM 621 C C . PRO A 1 78 ? 3.809 -5.504 -18.031 1 98.94 78 PRO A C 1
ATOM 623 O O . PRO A 1 78 ? 4.316 -6.387 -18.734 1 98.94 78 PRO A O 1
ATOM 626 N N . ASN A 1 79 ? 4.484 -4.445 -17.781 1 98.88 79 ASN A N 1
ATOM 627 C CA . ASN A 1 79 ? 5.738 -4.148 -18.453 1 98.88 79 ASN A CA 1
ATOM 628 C C . ASN A 1 79 ? 6.883 -5.008 -17.922 1 98.88 79 ASN A C 1
ATOM 630 O O . ASN A 1 79 ? 8 -4.949 -18.438 1 98.88 79 ASN A O 1
ATOM 634 N N . HIS A 1 80 ? 6.684 -5.785 -16.906 1 98.81 80 HIS A N 1
ATOM 635 C CA . HIS A 1 80 ? 7.664 -6.727 -16.375 1 98.81 80 HIS A CA 1
ATOM 636 C C . HIS A 1 80 ? 8.047 -7.77 -17.438 1 98.81 80 HIS A C 1
ATOM 638 O O . HIS A 1 80 ? 9.219 -8.109 -17.578 1 98.81 80 HIS A O 1
ATOM 644 N N . PHE A 1 81 ? 7.02 -8.195 -18.25 1 98.44 81 PHE A N 1
ATOM 645 C CA . PHE A 1 81 ? 7.285 -9.219 -19.25 1 98.44 81 PHE A CA 1
ATOM 646 C C . PHE A 1 81 ? 6.73 -8.812 -20.609 1 98.44 81 PHE A C 1
ATOM 648 O O . PHE A 1 81 ? 6.875 -9.547 -21.594 1 98.44 81 PHE A O 1
ATOM 655 N N . ILE A 1 82 ? 6.066 -7.707 -20.719 1 98.62 82 ILE A N 1
ATOM 656 C CA . ILE A 1 82 ? 5.527 -7.188 -21.969 1 98.62 82 ILE A CA 1
ATOM 657 C C . ILE A 1 82 ? 6.188 -5.852 -22.297 1 98.62 82 ILE A C 1
ATOM 659 O O . ILE A 1 82 ? 5.984 -4.859 -21.594 1 98.62 82 ILE A O 1
ATOM 663 N N . GLU A 1 83 ? 6.887 -5.781 -23.344 1 98.06 83 GLU A N 1
ATOM 664 C CA . GLU A 1 83 ? 7.73 -4.637 -23.688 1 98.06 83 GLU A CA 1
ATOM 665 C C . GLU A 1 83 ? 6.926 -3.34 -23.688 1 98.06 83 GLU A C 1
ATOM 667 O O . GLU A 1 83 ? 7.367 -2.332 -23.125 1 98.06 83 GLU A O 1
ATOM 672 N N . ASP A 1 84 ? 5.734 -3.328 -24.203 1 98 84 ASP A N 1
ATOM 673 C CA . ASP A 1 84 ? 4.914 -2.123 -24.281 1 98 84 ASP A CA 1
ATOM 674 C C . ASP A 1 84 ? 3.836 -2.121 -23.203 1 98 84 ASP A C 1
ATOM 676 O O . ASP A 1 84 ? 2.857 -1.376 -23.297 1 98 84 ASP A O 1
ATOM 680 N N . GLY A 1 85 ? 3.973 -3.031 -22.25 1 98.75 85 GLY A N 1
ATOM 681 C CA . GLY A 1 85 ? 3.004 -3.09 -21.172 1 98.75 85 GLY A CA 1
ATOM 682 C C . GLY A 1 85 ? 3.053 -1.879 -20.266 1 98.75 85 GLY A C 1
ATOM 683 O O . GLY A 1 85 ? 4.078 -1.195 -20.188 1 98.75 85 GLY A O 1
ATOM 684 N N . ILE A 1 86 ? 2.025 -1.608 -19.516 1 98.62 86 ILE A N 1
ATOM 685 C CA . ILE A 1 86 ? 1.968 -0.436 -18.656 1 98.62 86 ILE A CA 1
ATOM 686 C C . ILE A 1 86 ? 2.812 -0.675 -17.406 1 98.62 86 ILE A C 1
ATOM 688 O O . ILE A 1 86 ? 2.873 -1.796 -16.891 1 98.62 86 ILE A O 1
ATOM 692 N N . PRO A 1 87 ? 3.477 0.329 -16.891 1 98.88 87 PRO A N 1
ATOM 693 C CA . PRO A 1 87 ? 4.219 0.262 -15.633 1 98.88 87 PRO A CA 1
ATOM 694 C C . PRO A 1 87 ? 3.307 0.322 -14.406 1 98.88 87 PRO A C 1
ATOM 696 O O . PRO A 1 87 ? 2.105 0.571 -14.539 1 98.88 87 PRO A O 1
ATOM 699 N N . VAL A 1 88 ? 3.893 0.027 -13.289 1 98.94 88 VAL A N 1
ATOM 700 C CA . VAL A 1 88 ? 3.125 -0.166 -12.062 1 98.94 88 VAL A CA 1
ATOM 701 C C . VAL A 1 88 ? 2.42 1.135 -11.68 1 98.94 88 VAL A C 1
ATOM 703 O O . VAL A 1 88 ? 1.309 1.112 -11.148 1 98.94 88 VAL A O 1
ATOM 706 N N . ASP A 1 89 ? 2.986 2.355 -11.93 1 98.81 89 ASP A N 1
ATOM 707 C CA . ASP A 1 89 ? 2.402 3.629 -11.516 1 98.81 89 ASP A CA 1
ATOM 708 C C . ASP A 1 89 ? 1.168 3.963 -12.352 1 98.81 89 ASP A C 1
ATOM 710 O O . ASP A 1 89 ? 0.388 4.844 -11.992 1 98.81 89 ASP A O 1
ATOM 714 N N . LYS A 1 90 ? 0.935 3.201 -13.414 1 98.69 90 LYS A N 1
ATOM 715 C CA . LYS A 1 90 ? -0.188 3.479 -14.312 1 98.69 90 LYS A CA 1
ATOM 716 C C . LYS A 1 90 ? -1.311 2.463 -14.109 1 98.69 90 LYS A C 1
ATOM 718 O O . LYS A 1 90 ? -2.367 2.568 -14.742 1 98.69 90 LYS A O 1
ATOM 723 N N . ILE A 1 91 ? -1.081 1.473 -13.289 1 98.69 91 ILE A N 1
ATOM 724 C CA . ILE A 1 91 ? -2.168 0.562 -12.953 1 98.69 91 ILE A CA 1
ATOM 725 C C . ILE A 1 91 ? -3.262 1.32 -12.203 1 98.69 91 ILE A C 1
ATOM 727 O O . ILE A 1 91 ? -2.992 1.96 -11.18 1 98.69 91 ILE A O 1
ATOM 731 N N . LYS A 1 92 ? -4.465 1.223 -12.68 1 97.69 92 LYS A N 1
ATOM 732 C CA . LYS A 1 92 ? -5.578 1.957 -12.086 1 97.69 92 LYS A CA 1
ATOM 733 C C . LYS A 1 92 ? -6.012 1.332 -10.766 1 97.69 92 LYS A C 1
ATOM 735 O O . LYS A 1 92 ? -5.934 0.113 -10.594 1 97.69 92 LYS A O 1
ATOM 740 N N . ILE A 1 93 ? -6.516 2.172 -9.883 1 98.12 93 ILE A N 1
ATOM 741 C CA . ILE A 1 93 ? -6.938 1.717 -8.562 1 98.12 93 ILE A CA 1
ATOM 742 C C . ILE A 1 93 ? -8.047 0.679 -8.703 1 98.12 93 ILE A C 1
ATOM 744 O O . ILE A 1 93 ? -8.062 -0.33 -7.992 1 98.12 93 ILE A O 1
ATOM 748 N N . ASN A 1 94 ? -8.977 0.857 -9.562 1 96 94 ASN A N 1
ATOM 749 C CA . ASN A 1 94 ? -10.102 -0.064 -9.711 1 96 94 ASN A CA 1
ATOM 750 C C . ASN A 1 94 ? -9.641 -1.438 -10.188 1 96 94 ASN A C 1
ATOM 752 O O . ASN A 1 94 ? -10.383 -2.416 -10.094 1 96 94 ASN A O 1
ATOM 756 N N . GLN A 1 95 ? -8.453 -1.525 -10.734 1 96.94 95 GLN A N 1
ATOM 757 C CA . GLN A 1 95 ? -7.902 -2.803 -11.18 1 96.94 95 GLN A CA 1
ATOM 758 C C . GLN A 1 95 ? -7.371 -3.613 -10 1 96.94 95 GLN A C 1
ATOM 760 O O . GLN A 1 95 ? -7.336 -4.844 -10.055 1 96.94 95 GLN A O 1
ATOM 765 N N . VAL A 1 96 ? -6.969 -2.852 -8.969 1 97.81 96 VAL A N 1
ATOM 766 C CA . VAL A 1 96 ? -6.285 -3.555 -7.887 1 97.81 96 VAL A CA 1
ATOM 767 C C . VAL A 1 96 ? -7.195 -3.619 -6.66 1 97.81 96 VAL A C 1
ATOM 769 O O . VAL A 1 96 ? -6.742 -3.963 -5.562 1 97.81 96 VAL A O 1
ATOM 772 N N . VAL A 1 97 ? -8.43 -3.207 -6.852 1 98.06 97 VAL A N 1
ATOM 773 C CA . VAL A 1 97 ? -9.453 -3.314 -5.812 1 98.06 97 VAL A CA 1
ATOM 774 C C . VAL A 1 97 ? -10.688 -4.012 -6.375 1 98.06 97 VAL A C 1
ATOM 776 O O . VAL A 1 97 ? -11.141 -3.695 -7.48 1 98.06 97 VAL A O 1
ATOM 779 N N . GLY A 1 98 ? -11.266 -4.992 -5.566 1 96.75 98 GLY A N 1
ATOM 780 C CA . GLY A 1 98 ? -12.492 -5.598 -6.059 1 96.75 98 GLY A CA 1
ATOM 781 C C . GLY A 1 98 ? -12.914 -6.816 -5.262 1 96.75 98 GLY A C 1
ATOM 782 O O . GLY A 1 98 ? -12.281 -7.164 -4.266 1 96.75 98 GLY A O 1
ATOM 783 N N . ASP A 1 99 ? -14.016 -7.422 -5.754 1 97.5 99 ASP A N 1
ATOM 784 C CA . ASP A 1 99 ? -14.5 -8.656 -5.148 1 97.5 99 ASP A CA 1
ATOM 785 C C . ASP A 1 99 ? -13.531 -9.805 -5.395 1 97.5 99 ASP A C 1
ATOM 787 O O . ASP A 1 99 ? -13.109 -10.039 -6.531 1 97.5 99 ASP A O 1
ATOM 791 N N . GLY A 1 100 ? -13.188 -10.484 -4.285 1 98.5 100 GLY A N 1
ATOM 792 C CA . GLY A 1 100 ? -12.219 -11.57 -4.379 1 98.5 100 GLY A CA 1
ATOM 793 C C . GLY A 1 100 ? -12.859 -12.945 -4.348 1 98.5 100 GLY A C 1
ATOM 794 O O . GLY A 1 100 ? -13.945 -13.117 -3.789 1 98.5 100 GLY A O 1
ATOM 795 N N . ILE A 1 101 ? -12.25 -13.914 -4.945 1 98.88 101 ILE A N 1
ATOM 796 C CA . ILE A 1 101 ? -12.547 -15.336 -4.773 1 98.88 101 ILE A CA 1
ATOM 797 C C . ILE A 1 101 ? -11.25 -16.109 -4.527 1 98.88 101 ILE A C 1
ATOM 799 O O . ILE A 1 101 ? -10.164 -15.656 -4.914 1 98.88 101 ILE A O 1
ATOM 803 N N . VAL A 1 102 ? -11.344 -17.203 -3.855 1 98.94 102 VAL A N 1
ATOM 804 C CA . VAL A 1 102 ? -10.219 -18.094 -3.623 1 98.94 102 VAL A CA 1
ATOM 805 C C . VAL A 1 102 ? -10.5 -19.453 -4.25 1 98.94 102 VAL A C 1
ATOM 807 O O . VAL A 1 102 ? -11.516 -20.094 -3.951 1 98.94 102 VAL A O 1
ATOM 810 N N . VAL A 1 103 ? -9.695 -19.859 -5.16 1 98.94 103 VAL A N 1
ATOM 811 C CA . VAL A 1 103 ? -9.727 -21.234 -5.664 1 98.94 103 VAL A CA 1
ATOM 812 C C . VAL A 1 103 ? -8.664 -22.062 -4.953 1 98.94 103 VAL A C 1
ATOM 814 O O . VAL A 1 103 ? -7.469 -21.812 -5.09 1 98.94 103 VAL A O 1
ATOM 817 N N . ASN A 1 104 ? -9.102 -23.016 -4.207 1 98.94 104 ASN A N 1
ATOM 818 C CA . ASN A 1 104 ? -8.25 -23.844 -3.361 1 98.94 104 ASN A CA 1
ATOM 819 C C . ASN A 1 104 ? -7.773 -25.094 -4.098 1 98.94 104 ASN A C 1
ATOM 821 O O . ASN A 1 104 ? -8.578 -25.953 -4.457 1 98.94 104 ASN A O 1
ATOM 825 N N . ILE A 1 105 ? -6.492 -25.219 -4.332 1 98.88 105 ILE A N 1
ATOM 826 C CA . ILE A 1 105 ? -5.965 -26.438 -4.945 1 98.88 105 ILE A CA 1
ATOM 827 C C . ILE A 1 105 ? -4.941 -27.078 -4.012 1 98.88 105 ILE A C 1
ATOM 829 O O . ILE A 1 105 ? -4.008 -27.734 -4.469 1 98.88 105 ILE A O 1
ATOM 833 N N . SER A 1 106 ? -5.027 -26.812 -2.738 1 98.81 106 SER A N 1
ATOM 834 C CA . SER A 1 106 ? -4.035 -27.266 -1.768 1 98.81 106 SER A CA 1
ATOM 835 C C . SER A 1 106 ? -3.939 -28.797 -1.748 1 98.81 106 SER A C 1
ATOM 837 O O . SER A 1 106 ? -2.855 -29.344 -1.556 1 98.81 106 SER A O 1
ATOM 839 N N . SER A 1 107 ? -5.051 -29.484 -1.939 1 98.56 107 SER A N 1
ATOM 840 C CA . SER A 1 107 ? -5.023 -30.938 -1.97 1 98.56 107 SER A CA 1
ATOM 841 C C . SER A 1 107 ? -4.207 -31.453 -3.148 1 98.56 107 SER A C 1
ATOM 843 O O . SER A 1 107 ? -3.477 -32.438 -3.023 1 98.56 107 SER A O 1
ATOM 845 N N . LYS A 1 108 ? -4.328 -30.797 -4.293 1 98.5 108 LYS A N 1
ATOM 846 C CA . LYS A 1 108 ? -3.521 -31.125 -5.461 1 98.5 108 LYS A CA 1
ATOM 847 C C . LYS A 1 108 ? -2.039 -30.875 -5.199 1 98.5 108 LYS A C 1
ATOM 849 O O . LYS A 1 108 ? -1.192 -31.703 -5.547 1 98.5 108 LYS A O 1
ATOM 854 N N . ALA A 1 109 ? -1.742 -29.766 -4.578 1 98.56 109 ALA A N 1
ATOM 855 C CA . ALA A 1 109 ? -0.367 -29.328 -4.336 1 98.56 109 ALA A CA 1
ATOM 856 C C . ALA A 1 109 ? 0.321 -30.25 -3.324 1 98.56 109 ALA A C 1
ATOM 858 O O . ALA A 1 109 ? 1.534 -30.469 -3.396 1 98.56 109 ALA A O 1
ATOM 859 N N . GLU A 1 110 ? -0.446 -30.781 -2.385 1 98.06 110 GLU A N 1
ATOM 860 C CA . GLU A 1 110 ? 0.098 -31.734 -1.411 1 98.06 110 GLU A CA 1
ATOM 861 C C . GLU A 1 110 ? 0.597 -33 -2.09 1 98.06 110 GLU A C 1
ATOM 863 O O . GLU A 1 110 ? 1.571 -33.594 -1.642 1 98.06 110 GLU A O 1
ATOM 868 N N . LYS A 1 111 ? -0.082 -33.344 -3.164 1 98.06 111 LYS A N 1
ATOM 869 C CA . LYS A 1 111 ? 0.255 -34.594 -3.871 1 98.06 111 LYS A CA 1
ATOM 870 C C . LYS A 1 111 ? 1.325 -34.344 -4.93 1 98.06 111 LYS A C 1
ATOM 872 O O . LYS A 1 111 ? 2.088 -35.25 -5.273 1 98.06 111 LYS A O 1
ATOM 877 N N . ASN A 1 112 ? 1.372 -33.156 -5.465 1 97.94 112 ASN A N 1
ATOM 878 C CA . ASN A 1 112 ? 2.279 -32.75 -6.539 1 97.94 112 ASN A CA 1
ATOM 879 C C . ASN A 1 112 ? 2.777 -31.328 -6.359 1 97.94 112 ASN A C 1
ATOM 881 O O . ASN A 1 112 ? 2.035 -30.375 -6.598 1 97.94 112 ASN A O 1
ATOM 885 N N . PRO A 1 113 ? 4.047 -31.156 -6.051 1 97.31 113 PRO A N 1
ATOM 886 C CA . PRO A 1 113 ? 4.574 -29.812 -5.816 1 97.31 113 PRO A CA 1
ATOM 887 C C . PRO A 1 113 ? 4.492 -28.922 -7.059 1 97.31 113 PRO A C 1
ATOM 889 O O . PRO A 1 113 ? 4.629 -27.703 -6.961 1 97.31 113 PRO A O 1
ATOM 892 N N . ASN A 1 114 ? 4.312 -29.484 -8.18 1 97.44 114 ASN A N 1
ATOM 893 C CA . ASN A 1 114 ? 4.207 -28.703 -9.406 1 97.44 114 ASN A CA 1
ATOM 894 C C . ASN A 1 114 ? 2.76 -28.594 -9.875 1 97.44 114 ASN A C 1
ATOM 896 O O . ASN A 1 114 ? 2.502 -28.391 -11.07 1 97.44 114 ASN A O 1
ATOM 900 N N . ALA A 1 115 ? 1.834 -28.828 -8.961 1 98.38 115 ALA A N 1
ATOM 901 C CA . ALA A 1 115 ? 0.418 -28.734 -9.305 1 98.38 115 ALA A CA 1
ATOM 902 C C . ALA A 1 115 ? 0.074 -27.359 -9.875 1 98.38 115 ALA A C 1
ATOM 904 O O . ALA A 1 115 ? 0.692 -26.359 -9.508 1 98.38 115 ALA A O 1
ATOM 905 N N . GLU A 1 116 ? -0.863 -27.328 -10.766 1 98.56 116 GLU A N 1
ATOM 906 C CA . GLU A 1 116 ? -1.361 -26.094 -11.344 1 98.56 116 GLU A CA 1
ATOM 907 C C . GLU A 1 116 ? -2.875 -25.969 -11.188 1 98.56 116 GLU A C 1
ATOM 909 O O . GLU A 1 116 ? -3.582 -26.984 -11.188 1 98.56 116 GLU A O 1
ATOM 914 N N . LEU A 1 117 ? -3.352 -24.766 -10.945 1 98.94 117 LEU A N 1
ATOM 915 C CA . LEU A 1 117 ? -4.77 -24.484 -11.133 1 98.94 117 LEU A CA 1
ATOM 916 C C . LEU A 1 117 ? -5.164 -24.656 -12.602 1 98.94 117 LEU A C 1
ATOM 918 O O . LEU A 1 117 ? -4.57 -24.031 -13.484 1 98.94 117 LEU A O 1
ATOM 922 N N . GLU A 1 118 ? -6.066 -25.547 -12.875 1 98.88 118 GLU A N 1
ATOM 923 C CA . GLU A 1 118 ? -6.539 -25.875 -14.211 1 98.88 118 GLU A CA 1
ATOM 924 C C . GLU A 1 118 ? -7.98 -25.422 -14.422 1 98.88 118 GLU A C 1
ATOM 926 O O . GLU A 1 118 ? -8.656 -25.031 -13.469 1 98.88 118 GLU A O 1
ATOM 931 N N . ILE A 1 119 ? -8.414 -25.422 -15.688 1 98.88 119 ILE A N 1
ATOM 932 C CA . ILE A 1 119 ? -9.773 -25.016 -16.031 1 98.88 119 ILE A CA 1
ATOM 933 C C . ILE A 1 119 ? -10.773 -25.859 -15.242 1 98.88 119 ILE A C 1
ATOM 935 O O . ILE A 1 119 ? -11.781 -25.328 -14.766 1 98.88 119 ILE A O 1
ATOM 939 N N . SER A 1 120 ? -10.539 -27.141 -15.078 1 98.88 120 SER A N 1
ATOM 940 C CA . SER A 1 120 ? -11.453 -28.016 -14.352 1 98.88 120 SER A CA 1
ATOM 941 C C . SER A 1 120 ? -11.625 -27.562 -12.906 1 98.88 120 SER A C 1
ATOM 943 O O . SER A 1 120 ? -12.703 -27.688 -12.336 1 98.88 120 SER A O 1
ATOM 945 N N . ASP A 1 121 ? -10.555 -27.031 -12.242 1 98.94 121 ASP A N 1
ATOM 946 C CA . ASP A 1 121 ? -10.641 -26.484 -10.891 1 98.94 121 ASP A CA 1
ATOM 947 C C . ASP A 1 121 ? -11.586 -25.297 -10.836 1 98.94 121 ASP A C 1
ATOM 949 O O . ASP A 1 121 ? -12.328 -25.125 -9.867 1 98.94 121 ASP A O 1
ATOM 953 N N . LEU A 1 122 ? -11.5 -24.469 -11.891 1 98.94 122 LEU A N 1
ATOM 954 C CA . LEU A 1 122 ? -12.352 -23.297 -11.977 1 98.94 122 LEU A CA 1
ATOM 955 C C . LEU A 1 122 ? -13.812 -23.688 -12.172 1 98.94 122 LEU A C 1
ATOM 957 O O . LEU A 1 122 ? -14.703 -23.141 -11.539 1 98.94 122 LEU A O 1
ATOM 961 N N . GLU A 1 123 ? -14.008 -24.625 -13.023 1 98.75 123 GLU A N 1
ATOM 962 C CA . GLU A 1 123 ? -15.359 -25.141 -13.258 1 98.75 123 GLU A CA 1
ATOM 963 C C . GLU A 1 123 ? -15.938 -25.766 -11.992 1 98.75 123 GLU A C 1
ATOM 965 O O . GLU A 1 123 ? -17.094 -25.547 -11.648 1 98.75 123 GLU A O 1
ATOM 970 N N . ASP A 1 124 ? -15.148 -26.578 -11.328 1 98.75 124 ASP A N 1
ATOM 971 C CA . ASP A 1 124 ? -15.578 -27.203 -10.078 1 98.75 124 ASP A CA 1
ATOM 972 C C . ASP A 1 124 ? -15.898 -26.141 -9.023 1 98.75 124 ASP A C 1
ATOM 974 O O . ASP A 1 124 ? -16.859 -26.281 -8.266 1 98.75 124 ASP A O 1
ATOM 978 N N . TRP A 1 125 ? -15.086 -25.109 -8.953 1 98.81 125 TRP A N 1
ATOM 979 C CA . TRP A 1 125 ? -15.336 -24.016 -8.016 1 98.81 125 TRP A CA 1
ATOM 980 C C . TRP A 1 125 ? -16.688 -23.375 -8.273 1 98.81 125 TRP A C 1
ATOM 982 O O . TRP A 1 125 ? -17.469 -23.156 -7.344 1 98.81 125 TRP A O 1
ATOM 992 N N . GLU A 1 126 ? -16.938 -23.062 -9.531 1 98.81 126 GLU A N 1
ATOM 993 C CA . GLU A 1 126 ? -18.203 -22.391 -9.867 1 98.81 126 GLU A CA 1
ATOM 994 C C . GLU A 1 126 ? -19.391 -23.312 -9.617 1 98.81 126 GLU A C 1
ATOM 996 O O . GLU A 1 126 ? -20.469 -22.844 -9.242 1 98.81 126 GLU A O 1
ATOM 1001 N N . LYS A 1 127 ? -19.25 -24.641 -9.867 1 98.62 127 LYS A N 1
ATOM 1002 C CA . LYS A 1 127 ? -20.297 -25.594 -9.539 1 98.62 127 LYS A CA 1
ATOM 1003 C C . LYS A 1 127 ? -20.641 -25.531 -8.055 1 98.62 127 LYS A C 1
ATOM 1005 O O . LYS A 1 127 ? -21.812 -25.625 -7.676 1 98.62 127 LYS A O 1
ATOM 1010 N N . LYS A 1 128 ? -19.672 -25.359 -7.25 1 98.5 128 LYS A N 1
ATOM 1011 C CA . LYS A 1 128 ? -19.828 -25.422 -5.801 1 98.5 128 LYS A CA 1
ATOM 1012 C C . LYS A 1 128 ? -20.25 -24.062 -5.238 1 98.5 128 LYS A C 1
ATOM 1014 O O . LYS A 1 128 ? -21.031 -24 -4.289 1 98.5 128 LYS A O 1
ATOM 1019 N N . HIS A 1 129 ? -19.766 -22.969 -5.797 1 98.56 129 HIS A N 1
ATOM 1020 C CA . HIS A 1 129 ? -19.906 -21.672 -5.141 1 98.56 129 HIS A CA 1
ATOM 1021 C C . HIS A 1 129 ? -20.688 -20.703 -6.016 1 98.56 129 HIS A C 1
ATOM 1023 O O . HIS A 1 129 ? -20.906 -19.547 -5.633 1 98.56 129 HIS A O 1
ATOM 1029 N N . GLY A 1 130 ? -21.141 -21.094 -7.18 1 98.31 130 GLY A N 1
ATOM 1030 C CA . GLY A 1 130 ? -21.797 -20.219 -8.133 1 98.31 130 GLY A CA 1
ATOM 1031 C C . GLY A 1 130 ? -20.828 -19.516 -9.07 1 98.31 130 GLY A C 1
ATOM 1032 O O . GLY A 1 130 ? -19.609 -19.625 -8.906 1 98.31 130 GLY A O 1
ATOM 1033 N N . ARG A 1 131 ? -21.375 -18.844 -10.039 1 98.06 131 ARG A N 1
ATOM 1034 C CA . ARG A 1 131 ? -20.547 -18.125 -11 1 98.06 131 ARG A CA 1
ATOM 1035 C C . ARG A 1 131 ? -19.703 -17.078 -10.312 1 98.06 131 ARG A C 1
ATOM 1037 O O . ARG A 1 131 ? -20.172 -16.375 -9.414 1 98.06 131 ARG A O 1
ATOM 1044 N N . MET A 1 132 ? -18.484 -16.969 -10.703 1 97.56 132 MET A N 1
ATOM 1045 C CA . MET A 1 132 ? -17.625 -15.906 -10.203 1 97.56 132 MET A CA 1
ATOM 1046 C C . MET A 1 132 ? -18.234 -14.531 -10.477 1 97.56 132 MET A C 1
ATOM 1048 O O . MET A 1 132 ? -18.984 -14.367 -11.438 1 97.56 132 MET A O 1
ATOM 1052 N N . PRO A 1 133 ? -17.953 -13.594 -9.602 1 95.88 133 PRO A N 1
ATOM 1053 C CA . PRO A 1 133 ? -18.344 -12.234 -9.969 1 95.88 133 PRO A CA 1
ATOM 1054 C C . PRO A 1 133 ? -17.656 -11.742 -11.242 1 95.88 133 PRO A C 1
ATOM 1056 O O . PRO A 1 133 ? -16.656 -12.32 -11.672 1 95.88 133 PRO A O 1
ATOM 1059 N N . ASP A 1 134 ? -18.234 -10.727 -11.812 1 92.44 134 ASP A N 1
ATOM 1060 C CA . ASP A 1 134 ? -17.547 -10.117 -12.953 1 92.44 134 ASP A CA 1
ATOM 1061 C C . ASP A 1 134 ? -16.312 -9.344 -12.508 1 92.44 134 ASP A C 1
ATOM 1063 O O . ASP A 1 134 ? -16.328 -8.672 -11.469 1 92.44 134 ASP A O 1
ATOM 1067 N N . GLU A 1 135 ? -15.234 -9.453 -13.258 1 97.25 135 GLU A N 1
ATOM 1068 C CA . GLU A 1 135 ? -13.984 -8.734 -13.039 1 97.25 135 GLU A CA 1
ATOM 1069 C C . GLU A 1 135 ? -13.43 -9 -11.641 1 97.25 135 GLU A C 1
ATOM 1071 O O . GLU A 1 135 ? -13.086 -8.062 -10.914 1 97.25 135 GLU A O 1
ATOM 1076 N N . PRO A 1 136 ? -13.391 -10.266 -11.258 1 98.38 136 PRO A N 1
ATOM 1077 C CA . PRO A 1 136 ? -12.93 -10.578 -9.898 1 98.38 136 PRO A CA 1
ATOM 1078 C C . PRO A 1 136 ? -11.422 -10.422 -9.734 1 98.38 136 PRO A C 1
ATOM 1080 O O . PRO A 1 136 ? -10.688 -10.406 -10.727 1 98.38 136 PRO A O 1
ATOM 1083 N N . VAL A 1 137 ? -11.039 -10.203 -8.523 1 98.88 137 VAL A N 1
ATOM 1084 C CA . VAL A 1 137 ? -9.695 -10.57 -8.094 1 98.88 137 VAL A CA 1
ATOM 1085 C C . VAL A 1 137 ? -9.648 -12.055 -7.738 1 98.88 137 VAL A C 1
ATOM 1087 O O . VAL A 1 137 ? -10.398 -12.516 -6.883 1 98.88 137 VAL A O 1
ATOM 1090 N N . VAL A 1 138 ? -8.82 -12.812 -8.367 1 98.94 138 VAL A N 1
ATOM 1091 C CA . VAL A 1 138 ? -8.773 -14.258 -8.156 1 98.94 138 VAL A CA 1
ATOM 1092 C C . VAL A 1 138 ? -7.5 -14.625 -7.402 1 98.94 138 VAL A C 1
ATOM 1094 O O . VAL A 1 138 ? -6.402 -14.219 -7.789 1 98.94 138 V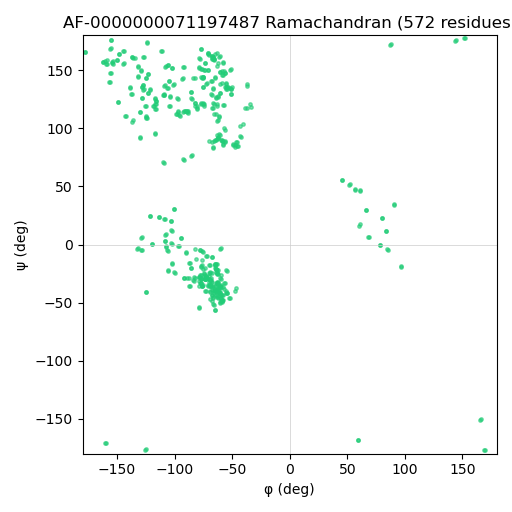AL A O 1
ATOM 1097 N N . PHE A 1 139 ? -7.664 -15.367 -6.328 1 98.94 139 PHE A N 1
ATOM 1098 C CA . PHE A 1 139 ? -6.527 -15.938 -5.617 1 98.94 139 PHE A CA 1
ATOM 1099 C C . PHE A 1 139 ? -6.477 -17.453 -5.805 1 98.94 139 PHE A C 1
ATOM 1101 O O . PHE A 1 139 ? -7.496 -18.125 -5.684 1 98.94 139 PHE A O 1
ATOM 1108 N N . LEU A 1 140 ? -5.344 -17.922 -6.191 1 99 140 LEU A N 1
ATOM 1109 C CA . LEU A 1 140 ? -5.027 -19.344 -6.105 1 99 140 LEU A CA 1
ATOM 1110 C C . LEU A 1 140 ? -4.41 -19.672 -4.75 1 99 140 LEU A C 1
ATOM 1112 O O . LEU A 1 140 ? -3.332 -19.172 -4.414 1 99 140 LEU A O 1
ATOM 1116 N N . TYR A 1 141 ? -5.121 -20.469 -3.977 1 98.94 141 TYR A N 1
ATOM 1117 C CA . TYR A 1 141 ? -4.582 -20.969 -2.719 1 98.94 141 TYR A CA 1
ATOM 1118 C C . TYR A 1 141 ? -4.035 -22.391 -2.889 1 98.94 141 TYR A C 1
ATOM 1120 O O . TYR A 1 141 ? -4.801 -23.328 -3.102 1 98.94 141 TYR A O 1
ATOM 1128 N N . SER A 1 142 ? -2.781 -22.531 -2.777 1 98.94 142 SER A N 1
ATOM 1129 C CA . SER A 1 142 ? -2.135 -23.828 -2.93 1 98.94 142 SER A CA 1
ATOM 1130 C C . SER A 1 142 ? -1.762 -24.422 -1.575 1 98.94 142 SER A C 1
ATOM 1132 O O . SER A 1 142 ? -1.453 -25.609 -1.477 1 98.94 142 SER A O 1
ATOM 1134 N N . GLY A 1 143 ? -1.744 -23.609 -0.555 1 98.81 143 GLY A N 1
ATOM 1135 C CA . GLY A 1 143 ? -1.238 -24.047 0.74 1 98.81 143 GLY A CA 1
ATOM 1136 C C . GLY A 1 143 ? 0.268 -23.906 0.865 1 98.81 143 GLY A C 1
ATOM 1137 O O . GLY A 1 143 ? 0.831 -24.141 1.936 1 98.81 143 GLY A O 1
ATOM 1138 N N . TRP A 1 144 ? 0.896 -23.531 -0.142 1 98.75 144 TRP A N 1
ATOM 1139 C CA . TRP A 1 144 ? 2.354 -23.469 -0.194 1 98.75 144 TRP A CA 1
ATOM 1140 C C . TRP A 1 144 ? 2.877 -22.359 0.708 1 98.75 144 TRP A C 1
ATOM 1142 O O . TRP A 1 144 ? 4.035 -22.391 1.135 1 98.75 144 TRP A O 1
ATOM 1152 N N . GLY A 1 145 ? 1.998 -21.328 0.988 1 98.62 145 GLY A N 1
ATOM 1153 C CA . GLY A 1 145 ? 2.375 -20.203 1.815 1 98.62 145 GLY A CA 1
ATOM 1154 C C . GLY A 1 145 ? 2.896 -20.609 3.182 1 98.62 145 GLY A C 1
ATOM 1155 O O . GLY A 1 145 ? 3.605 -19.844 3.834 1 98.62 145 GLY A O 1
ATOM 1156 N N . LYS A 1 146 ? 2.551 -21.797 3.652 1 98.38 146 LYS A N 1
ATOM 1157 C CA . LYS A 1 146 ? 2.977 -22.266 4.969 1 98.38 146 LYS A CA 1
ATOM 1158 C C . LYS A 1 146 ? 4.492 -22.438 5.031 1 98.38 146 LYS A C 1
ATOM 1160 O O . LYS A 1 146 ? 5.074 -22.469 6.117 1 98.38 146 LYS A O 1
ATOM 1165 N N . PHE A 1 147 ? 5.148 -22.562 3.895 1 98.69 147 PHE A N 1
ATOM 1166 C CA . PHE A 1 147 ? 6.59 -22.781 3.852 1 98.69 147 PHE A CA 1
ATOM 1167 C C . PHE A 1 147 ? 7.34 -21.453 3.9 1 98.69 147 PHE A C 1
ATOM 1169 O O . PHE A 1 147 ? 8.547 -21.422 4.141 1 98.69 147 PHE A O 1
ATOM 1176 N N . TYR A 1 148 ? 6.68 -20.281 3.562 1 98.56 148 TYR A N 1
ATOM 1177 C CA . TYR A 1 148 ? 7.293 -18.969 3.652 1 98.56 148 TYR A CA 1
ATOM 1178 C C . TYR A 1 148 ? 7.707 -18.641 5.086 1 98.56 148 TYR A C 1
ATOM 1180 O O . TYR A 1 148 ? 6.93 -18.859 6.02 1 98.56 148 TYR A O 1
ATOM 1188 N N . PRO A 1 149 ? 8.938 -18.188 5.387 1 98.31 149 PRO A N 1
ATOM 1189 C CA . PRO A 1 149 ? 9.914 -17.734 4.395 1 98.31 149 PRO A CA 1
ATOM 1190 C C . PRO A 1 149 ? 11.086 -18.703 4.23 1 98.31 149 PRO A C 1
ATOM 1192 O O . PRO A 1 149 ? 12.188 -18.281 3.869 1 98.31 149 PRO A O 1
ATOM 1195 N N . ASP A 1 150 ? 10.93 -20.016 4.605 1 98.31 150 ASP A N 1
ATOM 1196 C CA . ASP A 1 150 ? 11.977 -21.016 4.395 1 98.31 150 ASP A CA 1
ATOM 1197 C C . ASP A 1 150 ? 12.266 -21.203 2.908 1 98.31 150 ASP A C 1
ATOM 1199 O O . ASP A 1 150 ? 11.523 -21.906 2.209 1 98.31 150 ASP A O 1
ATOM 1203 N N . LYS A 1 151 ? 13.367 -20.719 2.449 1 97.62 151 LYS A N 1
ATOM 1204 C CA . LYS A 1 151 ? 13.688 -20.672 1.024 1 97.62 151 LYS A CA 1
ATOM 1205 C C . LYS A 1 151 ? 13.711 -22.078 0.427 1 97.62 151 LYS A C 1
ATOM 1207 O O . LYS A 1 151 ? 13.195 -22.297 -0.671 1 97.62 151 LYS A O 1
ATOM 1212 N N . VAL A 1 152 ? 14.336 -23 1.093 1 98.12 152 VAL A N 1
ATOM 1213 C CA . VAL A 1 152 ? 14.484 -24.359 0.589 1 98.12 152 VAL A CA 1
ATOM 1214 C C . VAL A 1 152 ? 13.109 -24.984 0.393 1 98.12 152 VAL A C 1
ATOM 1216 O O . VAL A 1 152 ? 12.812 -25.516 -0.682 1 98.12 152 VAL A O 1
ATOM 1219 N N . LYS A 1 153 ? 12.25 -24.922 1.376 1 98.5 153 LYS A N 1
ATOM 1220 C CA . LYS A 1 153 ? 10.914 -25.5 1.283 1 98.5 153 LYS A CA 1
ATOM 1221 C C . LYS A 1 153 ? 10.039 -24.719 0.307 1 98.5 153 LYS A C 1
ATOM 1223 O O . LYS A 1 153 ? 9.242 -25.312 -0.425 1 98.5 153 LYS A O 1
ATOM 1228 N N . TYR A 1 154 ? 10.242 -23.422 0.279 1 98.62 154 TYR A N 1
ATOM 1229 C CA . TYR A 1 154 ? 9.375 -22.562 -0.505 1 98.62 154 TYR A CA 1
ATOM 1230 C C . TYR A 1 154 ? 9.703 -22.656 -1.991 1 98.62 154 TYR A C 1
ATOM 1232 O O . TYR A 1 154 ? 8.797 -22.641 -2.832 1 98.62 154 TYR A O 1
ATOM 1240 N N . PHE A 1 155 ? 10.945 -22.812 -2.34 1 98.06 155 PHE A N 1
ATOM 1241 C CA . PHE A 1 155 ? 11.352 -23 -3.727 1 98.06 155 PHE A CA 1
ATOM 1242 C C . PHE A 1 155 ? 11.297 -24.484 -4.102 1 98.06 155 PHE A C 1
ATOM 1244 O O . PHE A 1 155 ? 11.367 -24.828 -5.285 1 98.06 155 PHE A O 1
ATOM 1251 N N . GLY A 1 156 ? 11.227 -25.375 -3.1 1 97.75 156 GLY A N 1
ATOM 1252 C CA . GLY A 1 156 ? 11.047 -26.797 -3.316 1 97.75 156 GLY A CA 1
ATOM 1253 C C . GLY A 1 156 ? 12.328 -27.516 -3.699 1 97.75 156 GLY A C 1
ATOM 1254 O O . GLY A 1 156 ? 12.297 -28.531 -4.395 1 97.75 156 GLY A O 1
ATOM 1255 N N . THR A 1 157 ? 13.461 -26.938 -3.359 1 97.19 157 THR A N 1
ATOM 1256 C CA . THR A 1 157 ? 14.75 -27.516 -3.705 1 97.19 157 THR A CA 1
ATOM 1257 C C . THR A 1 157 ? 15.844 -26.984 -2.787 1 97.19 157 THR A C 1
ATOM 1259 O O . THR A 1 157 ? 15.727 -25.891 -2.246 1 97.19 157 THR A O 1
ATOM 1262 N N . ASN A 1 158 ? 16.922 -27.703 -2.607 1 97.25 158 ASN A N 1
ATOM 1263 C CA . ASN A 1 158 ? 18.109 -27.234 -1.896 1 97.25 158 ASN A CA 1
ATOM 1264 C C . ASN A 1 158 ? 18.938 -26.297 -2.754 1 97.25 158 ASN A C 1
ATOM 1266 O O . ASN A 1 158 ? 19.797 -25.578 -2.242 1 97.25 158 ASN A O 1
ATOM 1270 N N . SER A 1 159 ? 18.734 -26.328 -4.031 1 96.06 159 SER A N 1
ATOM 1271 C CA . SER A 1 159 ? 19.438 -25.453 -4.965 1 96.06 159 SER A CA 1
ATOM 1272 C C . SER A 1 159 ? 18.641 -24.172 -5.223 1 96.06 159 SER A C 1
ATOM 1274 O O . SER A 1 159 ? 18.188 -23.938 -6.34 1 96.06 159 SER A O 1
ATOM 1276 N N . THR A 1 160 ? 18.625 -23.312 -4.281 1 94.69 160 THR A N 1
ATOM 1277 C CA . THR A 1 160 ? 17.703 -22.172 -4.281 1 94.69 160 THR A CA 1
ATOM 1278 C C . THR A 1 160 ? 18.203 -21.078 -5.223 1 94.69 160 THR A C 1
ATOM 1280 O O . THR A 1 160 ? 17.5 -20.094 -5.473 1 94.69 160 THR A O 1
ATOM 1283 N N . ASN A 1 161 ? 19.406 -21.25 -5.828 1 93.81 161 ASN A N 1
ATOM 1284 C CA . ASN A 1 161 ? 19.938 -20.281 -6.785 1 93.81 161 ASN A CA 1
ATOM 1285 C C . ASN A 1 161 ? 19.781 -20.781 -8.219 1 93.81 161 ASN A C 1
ATOM 1287 O O . ASN A 1 161 ? 20.172 -20.094 -9.164 1 93.81 161 ASN A O 1
ATOM 1291 N N . ASP A 1 162 ? 19.188 -21.969 -8.391 1 93.81 162 ASP A N 1
ATOM 1292 C CA . ASP A 1 162 ? 18.953 -22.578 -9.695 1 93.81 162 ASP A CA 1
ATOM 1293 C C . ASP A 1 162 ? 17.469 -22.75 -9.969 1 93.81 162 ASP A C 1
ATOM 1295 O O . ASP A 1 162 ? 16.875 -23.781 -9.625 1 93.81 162 ASP A O 1
ATOM 1299 N N . PHE A 1 163 ? 16.906 -21.797 -10.664 1 91.69 163 PHE A N 1
ATOM 1300 C CA . PHE A 1 163 ? 15.461 -21.75 -10.836 1 91.69 163 PHE A CA 1
ATOM 1301 C C . PHE A 1 163 ? 14.969 -22.953 -11.625 1 91.69 163 PHE A C 1
ATOM 1303 O O . PHE A 1 163 ? 13.781 -23.281 -11.586 1 91.69 163 PHE A O 1
ATOM 1310 N N . THR A 1 164 ? 15.852 -23.656 -12.422 1 91.62 164 THR A N 1
ATOM 1311 C CA . THR A 1 164 ? 15.461 -24.828 -13.203 1 91.62 164 THR A CA 1
ATOM 1312 C C . THR A 1 164 ? 15.102 -25.984 -12.289 1 91.62 164 THR A C 1
ATOM 1314 O O . THR A 1 164 ? 14.508 -26.969 -12.734 1 91.62 164 THR A O 1
ATOM 1317 N N . LYS A 1 165 ? 15.398 -25.859 -11 1 95.44 165 LYS A N 1
ATOM 1318 C CA . LYS A 1 165 ? 15.18 -26.953 -10.047 1 95.44 165 LYS A CA 1
ATOM 1319 C C . LYS A 1 165 ? 14 -26.656 -9.133 1 95.44 165 LYS A C 1
ATOM 1321 O O . LYS A 1 165 ? 13.641 -27.469 -8.289 1 95.44 165 LYS A O 1
ATOM 1326 N N . PHE A 1 166 ? 13.414 -25.547 -9.289 1 97.19 166 PHE A N 1
ATOM 1327 C CA . PHE A 1 166 ? 12.32 -25.141 -8.422 1 97.19 166 PHE A CA 1
ATOM 1328 C C . PHE A 1 166 ? 11.117 -26.062 -8.594 1 97.19 166 PHE A C 1
ATOM 1330 O O . PHE A 1 166 ? 10.875 -26.578 -9.68 1 97.19 166 PHE A O 1
ATOM 1337 N N . ARG A 1 167 ? 10.445 -26.281 -7.469 1 97.81 167 ARG A N 1
ATOM 1338 C CA . ARG A 1 167 ? 9.219 -27.062 -7.438 1 97.81 167 ARG A CA 1
ATOM 1339 C C . ARG A 1 167 ? 8.172 -26.406 -6.543 1 97.81 167 ARG A C 1
ATOM 1341 O O . ARG A 1 167 ? 8.266 -26.469 -5.312 1 97.81 167 ARG A O 1
ATOM 1348 N N . PHE A 1 168 ? 7.215 -25.828 -7.082 1 98.44 168 PHE A N 1
ATOM 1349 C CA . PHE A 1 168 ? 6.086 -25.219 -6.391 1 98.44 168 PHE A CA 1
ATOM 1350 C C . PHE A 1 168 ? 4.895 -25.078 -7.328 1 98.44 168 PHE A C 1
ATOM 1352 O O . PHE A 1 168 ? 5.051 -25.094 -8.547 1 98.44 168 PHE A O 1
ATOM 1359 N N . PRO A 1 169 ? 3.674 -24.953 -6.816 1 98.69 169 PRO A N 1
ATOM 1360 C CA . PRO A 1 169 ? 2.465 -24.859 -7.637 1 98.69 169 PRO A CA 1
ATOM 1361 C C . PRO A 1 169 ? 2.361 -23.531 -8.375 1 98.69 169 PRO A C 1
ATOM 1363 O O . PRO A 1 169 ? 3.109 -22.594 -8.078 1 98.69 169 PRO A O 1
ATOM 1366 N N . GLY A 1 170 ? 1.515 -23.484 -9.367 1 98.62 170 GLY A N 1
ATOM 1367 C CA . GLY A 1 170 ? 1.245 -22.266 -10.109 1 98.62 170 GLY A CA 1
ATOM 1368 C C . GLY A 1 170 ? -0.071 -22.312 -10.867 1 98.62 170 GLY A C 1
ATOM 1369 O O . GLY A 1 170 ? -0.938 -23.125 -10.57 1 98.62 170 GLY A O 1
ATOM 1370 N N . LEU A 1 171 ? -0.277 -21.344 -11.688 1 98.88 171 LEU A N 1
ATOM 1371 C CA . LEU A 1 171 ? -1.443 -21.219 -12.555 1 98.88 171 LEU A CA 1
ATOM 1372 C C . LEU A 1 171 ? -1.135 -21.734 -13.953 1 98.88 171 LEU A C 1
ATOM 1374 O O . LEU A 1 171 ? -0.143 -21.328 -14.562 1 98.88 171 LEU A O 1
ATOM 1378 N N . HIS A 1 172 ? -1.933 -22.641 -14.406 1 98.56 172 HIS A N 1
ATOM 1379 C CA . HIS A 1 172 ? -1.769 -23.094 -15.781 1 98.56 172 HIS A CA 1
ATOM 1380 C C . HIS A 1 172 ? -2.129 -21.984 -16.766 1 98.56 172 HIS A C 1
ATOM 1382 O O . HIS A 1 172 ? -3.127 -21.281 -16.594 1 98.56 172 HIS A O 1
ATOM 1388 N N . PRO A 1 173 ? -1.362 -21.859 -17.875 1 98.19 173 PRO A N 1
ATOM 1389 C CA . PRO A 1 173 ? -1.652 -20.781 -18.812 1 98.19 173 PRO A CA 1
ATOM 1390 C C . PRO A 1 173 ? -3.043 -20.906 -19.438 1 98.19 173 PRO A C 1
ATOM 1392 O O . PRO A 1 173 ? -3.686 -19.891 -19.719 1 98.19 173 PRO A O 1
ATOM 1395 N N . ASN A 1 174 ? -3.545 -22.094 -19.641 1 98.75 174 ASN A N 1
ATOM 1396 C CA . ASN A 1 174 ? -4.891 -22.25 -20.188 1 98.75 174 ASN A CA 1
ATOM 1397 C C . ASN A 1 174 ? -5.953 -21.766 -19.203 1 98.75 174 ASN A C 1
ATOM 1399 O O . ASN A 1 174 ? -6.969 -21.203 -19.625 1 98.75 174 ASN A O 1
ATOM 1403 N N . ALA A 1 175 ? -5.773 -22.031 -17.953 1 98.94 175 ALA A N 1
ATOM 1404 C CA . ALA A 1 175 ? -6.695 -21.516 -16.938 1 98.94 175 ALA A CA 1
ATOM 1405 C C . ALA A 1 175 ? -6.652 -20 -16.875 1 98.94 175 ALA A C 1
ATOM 1407 O O . ALA A 1 175 ? -7.684 -19.344 -16.688 1 98.94 175 ALA A O 1
ATOM 1408 N N . ALA A 1 176 ? -5.449 -19.438 -17.016 1 98.88 176 ALA A N 1
ATOM 1409 C CA . ALA A 1 176 ? -5.324 -17.984 -17.094 1 98.88 176 ALA A CA 1
ATOM 1410 C C . ALA A 1 176 ? -6.145 -17.422 -18.25 1 98.88 176 ALA A C 1
ATOM 1412 O O . ALA A 1 176 ? -6.906 -16.469 -18.062 1 98.88 176 ALA A O 1
ATOM 1413 N N . LYS A 1 177 ? -5.98 -18.047 -19.391 1 98.88 177 LYS A N 1
ATOM 1414 C CA . LYS A 1 177 ? -6.734 -17.609 -20.562 1 98.88 177 LYS A CA 1
ATOM 1415 C C . LYS A 1 177 ? -8.234 -17.719 -20.328 1 98.88 177 LYS A C 1
ATOM 1417 O O . LYS A 1 177 ? -8.992 -16.828 -20.703 1 98.88 177 LYS A O 1
ATOM 1422 N N . TRP A 1 178 ? -8.633 -18.781 -19.75 1 98.88 178 TRP A N 1
ATOM 1423 C CA . TRP A 1 178 ? -10.039 -19 -19.453 1 98.88 178 TRP A CA 1
ATOM 1424 C C . TRP A 1 178 ? -10.586 -17.906 -18.547 1 98.88 178 TRP A C 1
ATOM 1426 O O . TRP A 1 178 ? -11.664 -17.359 -18.797 1 98.88 178 TRP A O 1
ATOM 1436 N N . LEU A 1 179 ? -9.883 -17.578 -17.453 1 98.88 179 LEU A N 1
ATOM 1437 C CA . LEU A 1 179 ? -10.281 -16.547 -16.5 1 98.88 179 LEU A CA 1
ATOM 1438 C C . LEU A 1 179 ? -10.43 -15.195 -17.203 1 98.88 179 LEU A C 1
ATOM 1440 O O . LEU A 1 179 ? -11.391 -14.461 -16.938 1 98.88 179 LEU A O 1
ATOM 1444 N N . ILE A 1 180 ? -9.469 -14.891 -18.062 1 98.75 180 ILE A N 1
ATOM 1445 C CA . ILE A 1 180 ? -9.477 -13.609 -18.766 1 98.75 180 ILE A CA 1
ATOM 1446 C C . ILE A 1 180 ? -10.648 -13.562 -19.734 1 98.75 180 ILE A C 1
ATOM 1448 O O . ILE A 1 180 ? -11.398 -12.586 -19.766 1 98.75 180 ILE A O 1
ATOM 1452 N N . LYS A 1 181 ? -10.812 -14.602 -20.516 1 98.38 181 LYS A N 1
ATOM 1453 C CA . LYS A 1 181 ? -11.82 -14.633 -21.578 1 98.38 181 LYS A CA 1
ATOM 1454 C C . LYS A 1 181 ? -13.227 -14.68 -20.984 1 98.38 181 LYS A C 1
ATOM 1456 O O . LYS A 1 181 ? -14.133 -14 -21.484 1 98.38 181 LYS A O 1
ATOM 1461 N N . ASN A 1 182 ? -13.406 -15.422 -19.953 1 98.38 182 ASN A N 1
ATOM 1462 C CA . ASN A 1 182 ? -14.758 -15.734 -19.5 1 98.38 182 ASN A CA 1
ATOM 1463 C C . ASN A 1 182 ? -15.172 -14.867 -18.328 1 98.38 182 ASN A C 1
ATOM 1465 O O . ASN A 1 182 ? -16.359 -14.664 -18.078 1 98.38 182 ASN A O 1
ATOM 1469 N N . ARG A 1 183 ? -14.195 -14.359 -17.594 1 98.5 183 ARG A N 1
ATOM 1470 C CA . ARG A 1 183 ? -14.57 -13.648 -16.375 1 98.5 183 ARG A CA 1
ATOM 1471 C C . ARG A 1 183 ? -13.914 -12.273 -16.312 1 98.5 183 ARG A C 1
ATOM 1473 O O . ARG A 1 183 ? -14.156 -11.5 -15.383 1 98.5 183 ARG A O 1
ATOM 1480 N N . LYS A 1 184 ? -13.086 -11.945 -17.234 1 98.19 184 LYS A N 1
ATOM 1481 C CA . LYS A 1 184 ? -12.43 -10.648 -17.328 1 98.19 184 LYS A CA 1
ATOM 1482 C C . LYS A 1 184 ? -11.758 -10.273 -16.016 1 98.19 184 LYS A C 1
ATOM 1484 O O . LYS A 1 184 ? -11.961 -9.172 -15.5 1 98.19 184 LYS A O 1
ATOM 1489 N N . ILE A 1 185 ? -10.953 -11.148 -15.477 1 98.5 185 ILE A N 1
ATOM 1490 C CA . ILE A 1 185 ? -10.336 -10.93 -14.172 1 98.5 185 ILE A CA 1
ATOM 1491 C C . ILE A 1 185 ? -9.477 -9.672 -14.203 1 98.5 185 ILE A C 1
ATOM 1493 O O . ILE A 1 185 ? -8.875 -9.352 -15.234 1 98.5 185 ILE A O 1
ATOM 1497 N N . LYS A 1 186 ? -9.336 -8.961 -13.141 1 97.38 186 LYS A N 1
ATOM 1498 C CA . LYS A 1 186 ? -8.586 -7.707 -13.125 1 97.38 186 LYS A CA 1
ATOM 1499 C C . LYS A 1 186 ? -7.234 -7.887 -12.43 1 97.38 186 LYS A C 1
ATOM 1501 O O . LYS A 1 186 ? -6.32 -7.086 -12.625 1 97.38 186 LYS A O 1
ATOM 1506 N N . LEU A 1 187 ? -7.152 -8.875 -11.617 1 98.88 187 LEU A N 1
ATOM 1507 C CA . LEU A 1 187 ? -5.973 -9.141 -10.805 1 98.88 187 LEU A CA 1
ATOM 1508 C C . LEU A 1 187 ? -5.906 -10.617 -10.406 1 98.88 187 LEU A C 1
ATOM 1510 O O . LEU A 1 187 ? -6.934 -11.227 -10.125 1 98.88 187 LEU A O 1
ATOM 1514 N N . PHE A 1 188 ? -4.742 -11.172 -10.438 1 98.94 188 PHE A N 1
ATOM 1515 C CA . PHE A 1 188 ? -4.531 -12.562 -10.023 1 98.94 188 PHE A CA 1
ATOM 1516 C C . PHE A 1 188 ? -3.426 -12.648 -8.984 1 98.94 188 PHE A C 1
ATOM 1518 O O . PHE A 1 188 ? -2.391 -11.992 -9.109 1 98.94 188 PHE A O 1
ATOM 1525 N N . GLY A 1 189 ? -3.65 -13.375 -7.926 1 98.94 189 GLY A N 1
ATOM 1526 C CA . GLY A 1 189 ? -2.635 -13.578 -6.906 1 98.94 189 GLY A CA 1
ATOM 1527 C C . GLY A 1 189 ? -2.535 -15.023 -6.441 1 98.94 189 GLY A C 1
ATOM 1528 O O . GLY A 1 189 ? -3.469 -15.805 -6.625 1 98.94 189 GLY A O 1
ATOM 1529 N N . LEU A 1 190 ? -1.46 -15.367 -5.859 1 98.94 190 LEU A N 1
ATOM 1530 C CA . LEU A 1 190 ? -1.266 -16.719 -5.34 1 98.94 190 LEU A CA 1
ATOM 1531 C C . LEU A 1 190 ? -0.235 -16.719 -4.215 1 98.94 190 LEU A C 1
ATOM 1533 O O . LEU A 1 190 ? 0.458 -15.719 -3.998 1 98.94 190 LEU A O 1
ATOM 1537 N N . ASP A 1 191 ? -0.094 -17.828 -3.465 1 98.94 191 ASP A N 1
ATOM 1538 C CA . ASP A 1 191 ? 0.759 -17.922 -2.285 1 98.94 191 ASP A CA 1
ATOM 1539 C C . ASP A 1 191 ? 2.076 -18.625 -2.611 1 98.94 191 ASP A C 1
ATOM 1541 O O . ASP A 1 191 ? 2.648 -19.312 -1.76 1 98.94 191 ASP A O 1
ATOM 1545 N N . THR A 1 192 ? 2.609 -18.516 -3.852 1 98.81 192 THR A N 1
ATOM 1546 C CA . THR A 1 192 ? 3.848 -19.156 -4.285 1 98.81 192 THR A CA 1
ATOM 1547 C C . THR A 1 192 ? 4.828 -18.109 -4.824 1 98.81 192 THR A C 1
ATOM 1549 O O . THR A 1 192 ? 4.48 -16.938 -4.98 1 98.81 192 THR A O 1
ATOM 1552 N N . PRO A 1 193 ? 6.117 -18.516 -5.168 1 98.06 193 PRO A N 1
ATOM 1553 C CA . PRO A 1 193 ? 7.152 -17.562 -5.574 1 98.06 193 PRO A CA 1
ATOM 1554 C C . PRO A 1 193 ? 6.871 -16.938 -6.941 1 98.06 193 PRO A C 1
ATOM 1556 O O . PRO A 1 193 ? 7.43 -15.891 -7.27 1 98.06 193 PRO A O 1
ATOM 1559 N N . SER A 1 194 ? 6.008 -17.547 -7.73 1 97.81 194 SER A N 1
ATOM 1560 C CA . SER A 1 194 ? 5.785 -17.109 -9.102 1 97.81 194 SER A CA 1
ATOM 1561 C C . SER A 1 194 ? 4.395 -17.5 -9.594 1 97.81 194 SER A C 1
ATOM 1563 O O . SER A 1 194 ? 3.791 -18.438 -9.078 1 97.81 194 SER A O 1
ATOM 1565 N N . LEU A 1 195 ? 3.912 -16.781 -10.586 1 98.62 195 LEU A N 1
ATOM 1566 C CA . LEU A 1 195 ? 2.633 -17.094 -11.211 1 98.62 195 LEU A CA 1
ATOM 1567 C C . LEU A 1 195 ? 2.688 -18.438 -11.93 1 98.62 195 LEU A C 1
ATOM 1569 O O . LEU A 1 195 ? 1.706 -19.188 -11.938 1 98.62 195 LEU A O 1
ATOM 1573 N N . ASP A 1 196 ? 3.82 -18.734 -12.586 1 98.19 196 ASP A N 1
ATOM 1574 C CA . ASP A 1 196 ? 4.078 -20.031 -13.195 1 98.19 196 ASP A CA 1
ATOM 1575 C C . ASP A 1 196 ? 4.512 -21.047 -12.141 1 98.19 196 ASP A C 1
ATOM 1577 O O . ASP A 1 196 ? 5.039 -20.688 -11.094 1 98.19 196 ASP A O 1
ATOM 1581 N N . LYS A 1 197 ? 4.25 -22.328 -12.375 1 97.69 197 LYS A N 1
ATOM 1582 C CA . LYS A 1 197 ? 4.762 -23.375 -11.492 1 97.69 197 LYS A CA 1
ATOM 1583 C C . LYS A 1 197 ? 6.289 -23.406 -11.508 1 97.69 197 LYS A C 1
ATOM 1585 O O . LYS A 1 197 ? 6.918 -22.828 -12.406 1 97.69 197 LYS A O 1
ATOM 1590 N N . GLY A 1 198 ? 6.625 -24.156 -10.422 1 93.62 198 GLY A N 1
ATOM 1591 C CA . GLY A 1 198 ? 8.039 -24.484 -10.5 1 93.62 198 GLY A CA 1
ATOM 1592 C C . GLY A 1 198 ? 8.398 -25.344 -11.703 1 93.62 198 GLY A C 1
ATOM 1593 O O . GLY A 1 198 ? 7.52 -25.953 -12.312 1 93.62 198 GLY A O 1
ATOM 1594 N N . GLN A 1 199 ? 9.648 -25.281 -12.195 1 84.31 199 GLN A N 1
ATOM 1595 C CA . GLN A 1 199 ? 10.156 -25.938 -13.383 1 84.31 199 GLN A CA 1
ATOM 1596 C C . GLN A 1 199 ? 9.414 -25.484 -14.633 1 84.31 199 GLN A C 1
ATOM 1598 O O . GLN A 1 199 ? 9.07 -26.312 -15.492 1 84.31 199 GLN A O 1
ATOM 1603 N N . SER A 1 200 ? 8.812 -24.406 -14.375 1 67.62 200 SER A N 1
ATOM 1604 C CA . SER A 1 200 ? 8.18 -23.859 -15.57 1 67.62 200 SER A CA 1
ATOM 1605 C C . SER A 1 200 ? 9.164 -23.75 -16.734 1 67.62 200 SER A C 1
ATOM 1607 O O . SER A 1 200 ? 10.375 -23.688 -16.516 1 67.62 200 SER A O 1
ATOM 1609 N N . ARG A 1 201 ? 8.531 -23.875 -17.859 1 66.25 201 ARG A N 1
ATOM 1610 C CA . ARG A 1 201 ? 9.32 -23.719 -19.078 1 66.25 201 ARG A CA 1
ATOM 1611 C C . ARG A 1 201 ? 10 -22.344 -19.109 1 66.25 201 ARG A C 1
ATOM 1613 O O . ARG A 1 201 ? 9.562 -21.422 -18.438 1 66.25 201 ARG A O 1
ATOM 1620 N N . GLU A 1 202 ? 10.938 -22.297 -19.797 1 73 202 GLU A N 1
ATOM 1621 C CA . GLU A 1 202 ? 11.773 -21.109 -19.953 1 73 202 GLU A CA 1
ATOM 1622 C C . GLU A 1 202 ? 10.961 -19.953 -20.5 1 73 202 GLU A C 1
ATOM 1624 O O . GLU A 1 202 ? 11.359 -18.781 -20.375 1 73 202 GLU A O 1
ATOM 1629 N N . ASP A 1 203 ? 9.703 -20.156 -20.828 1 87.69 203 ASP A N 1
ATOM 1630 C CA . ASP A 1 203 ? 9.008 -19.094 -21.547 1 87.69 203 ASP A CA 1
ATOM 1631 C C . ASP A 1 203 ? 7.98 -18.406 -20.641 1 87.69 203 ASP A C 1
ATOM 1633 O O . ASP A 1 203 ? 7.23 -17.531 -21.078 1 87.69 203 ASP A O 1
ATOM 1637 N N . VAL A 1 204 ? 7.809 -18.703 -19.406 1 94.06 204 VAL A N 1
ATOM 1638 C CA . VAL A 1 204 ? 6.949 -18.062 -18.406 1 94.06 204 VAL A CA 1
ATOM 1639 C C . VAL A 1 204 ? 5.566 -17.812 -19.016 1 94.06 204 VAL A C 1
ATOM 1641 O O . VAL A 1 204 ? 5.062 -16.688 -18.969 1 94.06 204 VAL A O 1
ATOM 1644 N N . PRO A 1 205 ? 4.91 -18.844 -19.531 1 96.81 205 PRO A N 1
ATOM 1645 C CA . PRO A 1 205 ? 3.689 -18.672 -20.328 1 96.81 205 PRO A CA 1
ATOM 1646 C C . PRO A 1 205 ? 2.561 -18.016 -19.531 1 96.81 205 PRO A C 1
ATOM 1648 O O . PRO A 1 205 ? 1.785 -17.234 -20.094 1 96.81 205 PRO A O 1
ATOM 1651 N N . THR A 1 206 ? 2.424 -18.328 -18.25 1 98.12 206 THR A N 1
ATOM 1652 C CA . THR A 1 206 ? 1.35 -17.75 -17.453 1 98.12 206 THR A CA 1
ATOM 1653 C C . THR A 1 206 ? 1.556 -16.25 -17.281 1 98.12 206 THR A C 1
ATOM 1655 O O . THR A 1 206 ? 0.616 -15.469 -17.422 1 98.12 206 THR A O 1
ATOM 1658 N N . HIS A 1 207 ? 2.803 -15.852 -16.938 1 98.38 207 HIS A N 1
ATOM 1659 C CA . HIS A 1 207 ? 3.109 -14.43 -16.891 1 98.38 207 HIS A CA 1
ATOM 1660 C C . HIS A 1 207 ? 2.703 -13.734 -18.188 1 98.38 207 HIS A C 1
ATOM 1662 O O . HIS A 1 207 ? 2.049 -12.688 -18.156 1 98.38 207 HIS A O 1
ATOM 1668 N N . LYS A 1 208 ? 3.051 -14.344 -19.297 1 97.88 208 LYS A N 1
ATOM 1669 C CA . LYS A 1 208 ? 2.801 -13.727 -20.594 1 97.88 208 LYS A CA 1
ATOM 1670 C C . LYS A 1 208 ? 1.304 -13.578 -20.859 1 97.88 208 LYS A C 1
ATOM 1672 O O . LYS A 1 208 ? 0.86 -12.57 -21.406 1 97.88 208 LYS A O 1
ATOM 1677 N N . VAL A 1 209 ? 0.546 -14.562 -20.5 1 98.38 209 VAL A N 1
ATOM 1678 C CA . VAL A 1 209 ? -0.896 -14.516 -20.734 1 98.38 209 VAL A CA 1
ATOM 1679 C C . VAL A 1 209 ? -1.52 -13.422 -19.875 1 98.38 209 VAL A C 1
ATOM 1681 O O . VAL A 1 209 ? -2.24 -12.562 -20.375 1 98.38 209 VAL A O 1
ATOM 1684 N N . LEU A 1 210 ? -1.236 -13.422 -18.562 1 98.88 210 LEU A N 1
ATOM 1685 C CA . LEU A 1 210 ? -1.843 -12.461 -17.641 1 98.88 210 LEU A CA 1
ATOM 1686 C C . LEU A 1 210 ? -1.399 -11.039 -17.969 1 98.88 210 LEU A C 1
ATOM 1688 O O . LEU A 1 210 ? -2.229 -10.18 -18.281 1 98.88 210 LEU A O 1
ATOM 1692 N N . LEU A 1 211 ? -0.087 -10.852 -17.969 1 98.88 211 LEU A N 1
ATOM 1693 C CA . LEU A 1 211 ? 0.451 -9.508 -18.141 1 98.88 211 LEU A CA 1
ATOM 1694 C C . LEU A 1 211 ? 0.2 -9 -19.562 1 98.88 211 LEU A C 1
ATOM 1696 O O . LEU A 1 211 ? -0.015 -7.805 -19.766 1 98.88 211 LEU A O 1
ATOM 1700 N N . GLY A 1 212 ? 0.267 -9.914 -20.516 1 98.69 212 GLY A N 1
ATOM 1701 C CA . GLY A 1 212 ? -0.026 -9.547 -21.891 1 98.69 212 GLY A CA 1
ATOM 1702 C C . GLY A 1 212 ? -1.459 -9.086 -22.094 1 98.69 212 GLY A C 1
ATOM 1703 O O . GLY A 1 212 ? -1.758 -8.367 -23.047 1 98.69 212 GLY A O 1
ATOM 1704 N N . SER A 1 213 ? -2.344 -9.508 -21.266 1 98.69 213 SER A N 1
ATOM 1705 C CA . SER A 1 213 ? -3.746 -9.102 -21.328 1 98.69 213 SER A CA 1
ATOM 1706 C C . SER A 1 213 ? -4.02 -7.914 -20.406 1 98.69 213 SER A C 1
ATOM 1708 O O . SER A 1 213 ? -5.176 -7.547 -20.188 1 98.69 213 SER A O 1
ATOM 1710 N N . GLY A 1 214 ? -2.961 -7.375 -19.812 1 98.62 214 GLY A N 1
ATOM 1711 C CA . GLY A 1 214 ? -3.09 -6.215 -18.953 1 98.62 214 GLY A CA 1
ATOM 1712 C C . GLY A 1 214 ? -3.496 -6.57 -17.531 1 98.62 214 GLY A C 1
ATOM 1713 O O . GLY A 1 214 ? -3.883 -5.695 -16.75 1 98.62 214 GLY A O 1
ATOM 1714 N N . VAL A 1 215 ? -3.449 -7.863 -17.172 1 98.81 215 VAL A N 1
ATOM 1715 C CA . VAL A 1 215 ? -3.816 -8.32 -15.828 1 98.81 215 VAL A CA 1
ATOM 1716 C C . VAL A 1 215 ? -2.564 -8.445 -14.961 1 98.81 215 VAL A C 1
ATOM 1718 O O . VAL A 1 215 ? -1.743 -9.336 -15.18 1 98.81 215 VAL A O 1
ATOM 1721 N N . PRO A 1 216 ? -2.391 -7.586 -13.953 1 98.94 216 PRO A N 1
ATOM 1722 C CA . PRO A 1 216 ? -1.246 -7.734 -13.047 1 98.94 216 PRO A CA 1
ATOM 1723 C C . PRO A 1 216 ? -1.328 -9 -12.203 1 98.94 216 PRO A C 1
ATOM 1725 O O . PRO A 1 216 ? -2.4 -9.602 -12.078 1 98.94 216 PRO A O 1
ATOM 1728 N N . GLY A 1 217 ? -0.209 -9.398 -11.672 1 98.88 217 GLY A N 1
ATOM 1729 C CA . GLY A 1 217 ? -0.126 -10.539 -10.773 1 98.88 217 GLY A CA 1
ATOM 1730 C C . GLY A 1 217 ? 0.478 -10.195 -9.422 1 98.88 217 GLY A C 1
ATOM 1731 O O . GLY A 1 217 ? 1.373 -9.359 -9.336 1 98.88 217 GLY A O 1
ATOM 1732 N N . ILE A 1 218 ? 0.029 -10.852 -8.414 1 98.94 218 ILE A N 1
ATOM 1733 C CA . ILE A 1 218 ? 0.621 -10.734 -7.082 1 98.94 218 ILE A CA 1
ATOM 1734 C C . ILE A 1 218 ? 1.203 -12.078 -6.66 1 98.94 218 ILE A C 1
ATOM 1736 O O . ILE A 1 218 ? 0.504 -13.094 -6.664 1 98.94 218 ILE A O 1
ATOM 1740 N N . GLU A 1 219 ? 2.42 -12.07 -6.355 1 98.94 219 GLU A N 1
ATOM 1741 C CA . GLU A 1 219 ? 3.111 -13.266 -5.883 1 98.94 219 GLU A CA 1
ATOM 1742 C C . GLU A 1 219 ? 3.377 -13.188 -4.379 1 98.94 219 GLU A C 1
ATOM 1744 O O . GLU A 1 219 ? 3.41 -12.102 -3.803 1 98.94 219 GLU A O 1
ATOM 1749 N N . ASN A 1 220 ? 3.51 -14.359 -3.736 1 98.94 220 ASN A N 1
ATOM 1750 C CA . ASN A 1 220 ? 3.799 -14.469 -2.311 1 98.94 220 ASN A CA 1
ATOM 1751 C C . ASN A 1 220 ? 2.699 -13.828 -1.468 1 98.94 220 ASN A C 1
ATOM 1753 O O . ASN A 1 220 ? 2.982 -13.047 -0.559 1 98.94 220 ASN A O 1
ATOM 1757 N N . VAL A 1 221 ? 1.493 -14.117 -1.771 1 98.94 221 VAL A N 1
ATOM 1758 C CA . VAL A 1 221 ? 0.381 -13.625 -0.965 1 98.94 221 VAL A CA 1
ATOM 1759 C C . VAL A 1 221 ? 0.295 -14.414 0.338 1 98.94 221 VAL A C 1
ATOM 1761 O O . VAL A 1 221 ? 0.358 -15.641 0.329 1 98.94 221 VAL A O 1
ATOM 1764 N N . ALA A 1 222 ? 0.102 -13.742 1.384 1 98.88 222 ALA A N 1
ATOM 1765 C CA . ALA A 1 222 ? 0.052 -14.352 2.709 1 98.88 222 ALA A CA 1
ATOM 1766 C C . ALA A 1 222 ? -1.38 -14.711 3.094 1 98.88 222 ALA A C 1
ATOM 1768 O O . ALA A 1 222 ? -2.334 -14.117 2.586 1 98.88 222 ALA A O 1
ATOM 1769 N N . SER A 1 223 ? -1.611 -15.703 3.932 1 98.81 223 SER A N 1
ATOM 1770 C CA . SER A 1 223 ? -2.775 -15.969 4.77 1 98.81 223 SER A CA 1
ATOM 1771 C C . SER A 1 223 ? -4.008 -16.281 3.928 1 98.81 223 SER A C 1
ATOM 1773 O O . SER A 1 223 ? -5.133 -15.961 4.324 1 98.81 223 SER A O 1
ATOM 1775 N N . LEU A 1 224 ? -3.816 -16.844 2.781 1 98.88 224 LEU A N 1
ATOM 1776 C CA . LEU A 1 224 ? -4.957 -17.141 1.922 1 98.88 224 LEU A CA 1
ATOM 1777 C C . LEU A 1 224 ? -5.879 -18.156 2.582 1 98.88 224 LEU A C 1
ATOM 1779 O O . LEU A 1 224 ? -7.082 -18.172 2.314 1 98.88 224 LEU A O 1
ATOM 1783 N N . HIS A 1 225 ? -5.352 -18.953 3.498 1 98.62 225 HIS A N 1
ATOM 1784 C CA . HIS A 1 225 ? -6.133 -19.969 4.203 1 98.62 225 HIS A CA 1
ATOM 1785 C C . HIS A 1 225 ? -7.207 -19.328 5.07 1 98.62 225 HIS A C 1
ATOM 1787 O O . HIS A 1 225 ? -8.141 -20 5.516 1 98.62 225 HIS A O 1
ATOM 1793 N N . ARG A 1 226 ? -7.082 -18.031 5.344 1 98.5 226 ARG A N 1
ATOM 1794 C CA . ARG A 1 226 ? -8.008 -17.344 6.246 1 98.5 226 ARG A CA 1
ATOM 1795 C C . ARG A 1 226 ? -9.188 -16.766 5.48 1 98.5 226 ARG A C 1
ATOM 1797 O O . ARG A 1 226 ? -10.148 -16.281 6.086 1 98.5 226 ARG A O 1
ATOM 1804 N N . LEU A 1 227 ? -9.172 -16.828 4.184 1 98.5 227 LEU A N 1
ATOM 1805 C CA . LEU A 1 227 ? -10.234 -16.25 3.371 1 98.5 227 LEU A CA 1
ATOM 1806 C C . LEU A 1 227 ? -11.289 -17.297 3.041 1 98.5 227 LEU A C 1
ATOM 1808 O O . LEU A 1 227 ? -10.969 -18.453 2.793 1 98.5 227 LEU A O 1
ATOM 1812 N N . PRO A 1 228 ? -12.602 -16.875 3.02 1 97.94 228 PRO A N 1
ATOM 1813 C CA . PRO A 1 228 ? -13.633 -17.734 2.428 1 97.94 228 PRO A CA 1
ATOM 1814 C C . PRO A 1 228 ? -13.523 -17.828 0.907 1 97.94 228 PRO A C 1
ATOM 1816 O O . PRO A 1 228 ? -12.789 -17.047 0.292 1 97.94 228 PRO A O 1
ATOM 1819 N N . PRO A 1 229 ? -14.18 -18.797 0.303 1 98.5 229 PRO A N 1
ATOM 1820 C CA . PRO A 1 229 ? -14.094 -18.938 -1.152 1 98.5 229 PRO A CA 1
ATOM 1821 C C . PRO A 1 229 ? -14.594 -17.688 -1.895 1 98.5 229 PRO A C 1
ATOM 1823 O O . PRO A 1 229 ? -14.188 -17.453 -3.033 1 98.5 229 PRO A O 1
ATOM 1826 N N . ARG A 1 230 ? -15.531 -16.938 -1.34 1 97.94 230 ARG A N 1
ATOM 1827 C CA . ARG A 1 230 ? -16.062 -15.688 -1.865 1 97.94 230 ARG A CA 1
ATOM 1828 C C . ARG A 1 230 ? -16.625 -14.828 -0.746 1 97.94 230 ARG A C 1
ATOM 1830 O O . ARG A 1 230 ? -16.625 -15.227 0.42 1 97.94 230 ARG A O 1
ATOM 1837 N N . GLY A 1 231 ? -17.078 -13.586 -1.075 1 96.38 231 GLY A N 1
ATOM 1838 C CA . GLY A 1 231 ? -17.719 -12.734 -0.084 1 96.38 231 GLY A CA 1
ATOM 1839 C C . GLY A 1 231 ? -16.734 -11.836 0.644 1 96.38 231 GLY A C 1
ATOM 1840 O O . GLY A 1 231 ? -16.875 -11.609 1.849 1 96.38 231 GLY A O 1
ATOM 1841 N N . PHE A 1 232 ? -15.734 -11.383 0.003 1 97.56 232 PHE A N 1
ATOM 1842 C CA . PHE A 1 232 ? -14.789 -10.43 0.558 1 97.56 232 PHE A CA 1
ATOM 1843 C C . PHE A 1 232 ? -14.305 -9.461 -0.516 1 97.56 232 PHE A C 1
ATOM 1845 O O . PHE A 1 232 ? -14.414 -9.742 -1.711 1 97.56 232 PHE A O 1
ATOM 1852 N N . GLU A 1 233 ? -13.883 -8.32 -0.122 1 97.5 233 GLU A N 1
ATOM 1853 C CA . GLU A 1 233 ? -13.281 -7.316 -0.994 1 97.5 233 GLU A CA 1
ATOM 1854 C C . GLU A 1 233 ? -11.773 -7.23 -0.783 1 97.5 233 GLU A C 1
ATOM 1856 O O . GLU A 1 233 ? -11.305 -7.254 0.355 1 97.5 233 GLU A O 1
ATOM 1861 N N . VAL A 1 234 ? -11.07 -7.188 -1.863 1 98.69 234 VAL A N 1
ATOM 1862 C CA . VAL A 1 234 ? -9.617 -7.156 -1.82 1 98.69 234 VAL A CA 1
ATOM 1863 C C . VAL A 1 234 ? -9.125 -5.746 -2.133 1 98.69 234 VAL A C 1
ATOM 1865 O O . VAL A 1 234 ? -9.648 -5.078 -3.025 1 98.69 234 VAL A O 1
ATOM 1868 N N . PHE A 1 235 ? -8.125 -5.348 -1.439 1 98.69 235 PHE A N 1
ATOM 1869 C CA . PHE A 1 235 ? -7.387 -4.117 -1.694 1 98.69 235 PHE A CA 1
ATOM 1870 C C . PHE A 1 235 ? -5.902 -4.406 -1.877 1 98.69 235 PHE A C 1
ATOM 1872 O O . PHE A 1 235 ? -5.23 -4.836 -0.938 1 98.69 235 PHE A O 1
ATOM 1879 N N . ALA A 1 236 ? -5.41 -4.289 -3.047 1 98.88 236 ALA A N 1
ATOM 1880 C CA . ALA A 1 236 ? -3.986 -4.355 -3.361 1 98.88 236 ALA A CA 1
ATOM 1881 C C . ALA A 1 236 ? -3.42 -2.969 -3.643 1 98.88 236 ALA A C 1
ATOM 1883 O O . ALA A 1 236 ? -3.953 -2.23 -4.473 1 98.88 236 ALA A O 1
ATOM 1884 N N . ALA A 1 237 ? -2.4 -2.645 -2.982 1 98.69 237 ALA A N 1
ATOM 1885 C CA . ALA A 1 237 ? -1.857 -1.289 -3.016 1 98.69 237 ALA A CA 1
ATOM 1886 C C . ALA A 1 237 ? -0.356 -1.307 -3.289 1 98.69 237 ALA A C 1
ATOM 1888 O O . ALA A 1 237 ? 0.451 -1.377 -2.359 1 98.69 237 ALA A O 1
ATOM 1889 N N . PRO A 1 238 ? 0.032 -1.214 -4.508 1 98.81 238 PRO A N 1
ATOM 1890 C CA . PRO A 1 238 ? 1.458 -1.214 -4.84 1 98.81 238 PRO A CA 1
ATOM 1891 C C . PRO A 1 238 ? 2.139 0.116 -4.52 1 98.81 238 PRO A C 1
ATOM 1893 O O . PRO A 1 238 ? 1.514 1.175 -4.629 1 98.81 238 PRO A O 1
ATOM 1896 N N . MET A 1 239 ? 3.375 -0.005 -4.074 1 98.88 239 MET A N 1
ATOM 1897 C CA . MET A 1 239 ? 4.195 1.202 -4.09 1 98.88 239 MET A CA 1
ATOM 1898 C C . MET A 1 239 ? 4.168 1.863 -5.465 1 98.88 239 MET A C 1
ATOM 1900 O O . MET A 1 239 ? 4.344 1.193 -6.48 1 98.88 239 MET A O 1
ATOM 1904 N N . LYS A 1 240 ? 3.889 3.158 -5.527 1 98.81 240 LYS A N 1
ATOM 1905 C CA . LYS A 1 240 ? 3.676 3.865 -6.789 1 98.81 240 LYS A CA 1
ATOM 1906 C C . LYS A 1 240 ? 5.004 4.32 -7.391 1 98.81 240 LYS A C 1
ATOM 1908 O O . LYS A 1 240 ? 5.309 5.516 -7.398 1 98.81 240 LYS A O 1
ATOM 1913 N N . ILE A 1 241 ? 5.75 3.424 -7.988 1 98.94 241 ILE A N 1
ATOM 1914 C CA . ILE A 1 241 ? 7.059 3.688 -8.578 1 98.94 241 ILE A CA 1
ATOM 1915 C C . ILE A 1 241 ? 6.891 4.113 -10.031 1 98.94 241 ILE A C 1
ATOM 1917 O O . ILE A 1 241 ? 6.445 3.326 -10.867 1 98.94 241 ILE A O 1
ATOM 1921 N N . LYS A 1 242 ? 7.223 5.328 -10.344 1 98.81 242 LYS A N 1
ATOM 1922 C CA . LYS A 1 242 ? 7.105 5.805 -11.719 1 98.81 242 LYS A CA 1
ATOM 1923 C C . LYS A 1 242 ? 7.93 4.945 -12.672 1 98.81 242 LYS A C 1
ATOM 1925 O O . LYS A 1 242 ? 9.141 4.781 -12.477 1 98.81 242 LYS A O 1
ATOM 1930 N N . GLY A 1 243 ? 7.254 4.359 -13.625 1 98.69 243 GLY A N 1
ATOM 1931 C CA . GLY A 1 243 ? 7.945 3.586 -14.641 1 98.69 243 GLY A CA 1
ATOM 1932 C C . GLY A 1 243 ? 8.359 2.205 -14.164 1 98.69 243 GLY A C 1
ATOM 1933 O O . GLY A 1 243 ? 8.984 1.447 -14.914 1 98.69 243 GLY A O 1
ATOM 1934 N N . GLY A 1 244 ? 8.094 1.823 -12.961 1 98.81 244 GLY A N 1
ATOM 1935 C CA . GLY A 1 244 ? 8.516 0.55 -12.391 1 98.81 244 GLY A CA 1
ATOM 1936 C C . GLY A 1 244 ? 7.852 -0.643 -13.055 1 98.81 244 GLY A C 1
ATOM 1937 O O . GLY A 1 244 ? 6.785 -0.512 -13.664 1 98.81 244 GLY A O 1
ATOM 1938 N N . SER A 1 245 ? 8.422 -1.831 -12.938 1 98.88 245 SER A N 1
ATOM 1939 C CA . SER A 1 245 ? 7.895 -3.07 -13.5 1 98.88 245 SER A CA 1
ATOM 1940 C C . SER A 1 245 ? 7.102 -3.855 -12.469 1 98.88 245 SER A C 1
ATOM 1942 O O . SER A 1 245 ? 6.574 -4.93 -12.766 1 98.88 245 SER A O 1
ATOM 1944 N N . GLY A 1 246 ? 7.004 -3.414 -11.328 1 98.81 246 GLY A N 1
ATOM 1945 C CA . GLY A 1 246 ? 6.344 -3.982 -10.164 1 98.81 246 GLY A CA 1
ATOM 1946 C C . GLY A 1 246 ? 6.742 -3.309 -8.859 1 98.81 246 GLY A C 1
ATOM 1947 O O . GLY A 1 246 ? 6.969 -2.098 -8.828 1 98.81 246 GLY A O 1
ATOM 1948 N N . GLY A 1 247 ? 6.688 -4.09 -7.777 1 98.75 247 GLY A N 1
ATOM 1949 C CA . GLY A 1 247 ? 7.141 -3.586 -6.488 1 98.75 247 GLY A CA 1
ATOM 1950 C C . GLY A 1 247 ? 6.32 -4.105 -5.324 1 98.75 247 GLY A C 1
ATOM 1951 O O . GLY A 1 247 ? 5.348 -4.84 -5.52 1 98.75 247 GLY A O 1
ATOM 1952 N N . PRO A 1 248 ? 6.789 -3.711 -4.121 1 98.88 248 PRO A N 1
ATOM 1953 C CA . PRO A 1 248 ? 6.035 -4.074 -2.918 1 98.88 248 PRO A CA 1
ATOM 1954 C C . PRO A 1 248 ? 4.555 -3.713 -3.02 1 98.88 248 PRO A C 1
ATOM 1956 O O . PRO A 1 248 ? 4.211 -2.646 -3.535 1 98.88 248 PRO A O 1
ATOM 1959 N N . CYS A 1 249 ? 3.775 -4.617 -2.662 1 98.94 249 CYS A N 1
ATOM 1960 C CA . CYS A 1 249 ? 2.332 -4.426 -2.717 1 98.94 249 CYS A CA 1
ATOM 1961 C C . CYS A 1 249 ? 1.68 -4.805 -1.393 1 98.94 249 CYS A C 1
ATOM 1963 O O . CYS A 1 249 ? 1.771 -5.957 -0.96 1 98.94 249 CYS A O 1
ATOM 1965 N N . ARG A 1 250 ? 1.104 -3.799 -0.695 1 98.94 250 ARG A N 1
ATOM 1966 C CA . ARG A 1 250 ? 0.316 -4.09 0.499 1 98.94 250 ARG A CA 1
ATOM 1967 C C . ARG A 1 250 ? -1.067 -4.613 0.128 1 98.94 250 ARG A C 1
ATOM 1969 O O . ARG A 1 250 ? -1.806 -3.963 -0.614 1 98.94 250 ARG A O 1
ATOM 1976 N N . VAL A 1 251 ? -1.387 -5.852 0.597 1 98.94 251 VAL A N 1
ATOM 1977 C CA . VAL A 1 251 ? -2.635 -6.512 0.234 1 98.94 251 VAL A CA 1
ATOM 1978 C C . VAL A 1 251 ? -3.42 -6.867 1.496 1 98.94 251 VAL A C 1
ATOM 1980 O O . VAL A 1 251 ? -2.852 -7.379 2.463 1 98.94 251 VAL A O 1
ATOM 1983 N N . PHE A 1 252 ? -4.688 -6.535 1.557 1 98.88 252 PHE A N 1
ATOM 1984 C CA . PHE A 1 252 ? -5.582 -6.945 2.633 1 98.88 252 PHE A CA 1
ATOM 1985 C C . PHE A 1 252 ? -7.008 -7.117 2.119 1 98.88 252 PHE A C 1
ATOM 1987 O O . PHE A 1 252 ? -7.316 -6.727 0.991 1 98.88 252 PHE A O 1
ATOM 1994 N N . ALA A 1 253 ? -7.812 -7.773 2.863 1 98.69 253 ALA A N 1
ATOM 1995 C CA . ALA A 1 253 ? -9.188 -8.078 2.467 1 98.69 253 ALA A CA 1
ATOM 1996 C C . ALA A 1 253 ? -10.172 -7.734 3.582 1 98.69 253 ALA A C 1
ATOM 1998 O O . ALA A 1 253 ? -9.836 -7.836 4.766 1 98.69 253 ALA A O 1
ATOM 1999 N N . ARG A 1 254 ? -11.297 -7.289 3.15 1 97.94 254 ARG A N 1
ATOM 2000 C CA . ARG A 1 254 ? -12.438 -7.055 4.031 1 97.94 254 ARG A CA 1
ATOM 2001 C C . ARG A 1 254 ? -13.492 -8.148 3.865 1 97.94 254 ARG A C 1
ATOM 2003 O O . ARG A 1 254 ? -14.047 -8.32 2.779 1 97.94 254 ARG A O 1
ATOM 2010 N N . ILE A 1 255 ? -13.758 -8.867 4.957 1 96.25 255 ILE A N 1
ATOM 2011 C CA . ILE A 1 255 ? -14.75 -9.938 4.895 1 96.25 255 ILE A CA 1
ATOM 2012 C C . ILE A 1 255 ? -16.141 -9.359 5.109 1 96.25 255 ILE A C 1
ATOM 2014 O O . ILE A 1 255 ? -16.359 -8.578 6.039 1 96.25 255 ILE A O 1
ATOM 2018 N N . ALA A 1 256 ? -17.047 -9.617 4.188 1 81.5 256 ALA A N 1
ATOM 2019 C CA . ALA A 1 256 ? -18.422 -9.156 4.285 1 81.5 256 ALA A CA 1
ATOM 2020 C C . ALA A 1 256 ? -19.125 -9.75 5.504 1 81.5 256 ALA A C 1
ATOM 2022 O O . ALA A 1 256 ? -18.844 -10.891 5.887 1 81.5 256 ALA A O 1
ATOM 2023 N N . GLU A 1 257 ? -19.688 -8.812 6.289 1 70.06 257 GLU A N 1
ATOM 2024 C CA . GLU A 1 257 ? -20.469 -9.344 7.402 1 70.06 257 GLU A CA 1
ATOM 2025 C C . GLU A 1 257 ? -21.672 -10.125 6.902 1 70.06 257 GLU A C 1
ATOM 2027 O O . GLU A 1 257 ? -22.266 -9.789 5.875 1 70.06 257 GLU A O 1
ATOM 2032 N N . LYS A 1 258 ? -21.719 -11.422 7.074 1 51.12 258 LYS A N 1
ATOM 2033 C CA . LYS A 1 258 ? -22.953 -12.164 6.805 1 51.12 258 LYS A CA 1
ATOM 2034 C C . LYS A 1 258 ? -24.172 -11.453 7.398 1 51.12 258 LYS A C 1
ATOM 2036 O O . LYS A 1 258 ? -24.172 -11.117 8.586 1 51.12 258 LYS A O 1
ATOM 2041 N N . VAL A 1 259 ? -24.688 -10.516 6.625 1 45.34 259 VAL A N 1
ATOM 2042 C CA . VAL A 1 259 ? -25.969 -10.031 7.137 1 45.34 259 VAL A CA 1
ATOM 2043 C C . VAL A 1 259 ? -26.859 -11.211 7.523 1 45.34 259 VAL A C 1
ATOM 2045 O O . VAL A 1 259 ? -27.125 -12.086 6.703 1 45.34 259 VAL A O 1
ATOM 2048 N N . ASP A 1 260 ? -26.734 -11.609 8.602 1 38.22 260 ASP A N 1
ATOM 2049 C CA . ASP A 1 260 ? -27.766 -12.562 9 1 38.22 260 ASP A CA 1
ATOM 2050 C C . ASP A 1 260 ? -29.156 -12.031 8.68 1 38.22 260 ASP A C 1
ATOM 2052 O O . ASP A 1 260 ? -29.672 -11.141 9.367 1 38.22 260 ASP A O 1
ATOM 2056 N N . VAL A 1 261 ? -29.594 -12.266 7.512 1 39.56 261 VAL A N 1
ATOM 2057 C CA . VAL A 1 261 ? -30.938 -11.914 7.098 1 39.56 261 VAL A CA 1
ATOM 2058 C C . VAL A 1 261 ? -31.938 -12.383 8.148 1 39.56 261 VAL A C 1
ATOM 2060 O O . VAL A 1 261 ? -33.031 -11.805 8.289 1 39.56 261 VAL A O 1
ATOM 2063 N N . ASN A 1 262 ? -31.75 -13.422 8.633 1 37.94 262 ASN A N 1
ATOM 2064 C CA . ASN A 1 262 ? -32.719 -13.906 9.602 1 37.94 262 ASN A CA 1
ATOM 2065 C C . ASN A 1 262 ? -32.844 -12.961 10.789 1 37.94 262 ASN A C 1
ATOM 2067 O O . ASN A 1 262 ? -33.938 -12.805 11.344 1 37.94 262 ASN A O 1
ATOM 2071 N N . ALA A 1 263 ? -31.875 -12.266 11.055 1 38.16 263 ALA A N 1
ATOM 2072 C CA . ALA A 1 263 ? -31.984 -11.367 12.195 1 38.16 263 ALA A CA 1
ATOM 2073 C C . ALA A 1 263 ? -32.688 -10.07 11.797 1 38.16 263 ALA A C 1
ATOM 2075 O O . ALA A 1 263 ? -33.438 -9.5 12.594 1 38.16 263 ALA A O 1
ATOM 2076 N N . ALA A 1 264 ? -32.562 -9.727 10.57 1 40.25 264 ALA A N 1
ATOM 2077 C CA . ALA A 1 264 ? -33.25 -8.539 10.102 1 40.25 264 ALA A CA 1
ATOM 2078 C C . ALA A 1 264 ? -34.75 -8.812 9.984 1 40.25 264 ALA A C 1
ATOM 2080 O O . ALA A 1 264 ? -35.594 -7.934 10.273 1 40.25 264 ALA A O 1
ATOM 2081 N N . MET A 1 265 ? -35.062 -9.945 9.531 1 38.28 265 MET A N 1
ATOM 2082 C CA . MET A 1 265 ? -36.469 -10.328 9.406 1 38.28 265 MET A CA 1
ATOM 2083 C C . MET A 1 265 ? -37.125 -10.516 10.773 1 38.28 265 MET A C 1
ATOM 2085 O O . MET A 1 265 ? -38.312 -10.227 10.961 1 38.28 265 MET A O 1
ATOM 2089 N N . HIS A 1 266 ? -36.406 -10.992 11.617 1 35.66 266 HIS A N 1
ATOM 2090 C CA . HIS A 1 266 ? -36.938 -11.266 12.938 1 35.66 266 HIS A CA 1
ATOM 2091 C C . HIS A 1 266 ? -37.062 -9.992 13.766 1 35.66 266 HIS A C 1
ATOM 2093 O O . HIS A 1 266 ? -37.906 -9.891 14.656 1 35.66 266 HIS A O 1
ATOM 2099 N N . ALA A 1 267 ? -36.156 -9.039 13.461 1 36.12 267 ALA A N 1
ATOM 2100 C CA . ALA A 1 267 ? -36.312 -7.809 14.227 1 36.12 267 ALA A CA 1
ATOM 2101 C C . ALA A 1 267 ? -37.562 -7.051 13.82 1 36.12 267 ALA A C 1
ATOM 2103 O O . ALA A 1 267 ? -38.156 -6.312 14.625 1 36.12 267 ALA A O 1
ATOM 2104 N N . ARG A 1 268 ? -37.938 -7.289 12.539 1 39.09 268 ARG A N 1
ATOM 2105 C CA . ARG A 1 268 ? -39.156 -6.633 12.07 1 39.09 268 ARG A CA 1
ATOM 2106 C C . ARG A 1 268 ? -40.406 -7.336 12.594 1 39.09 268 ARG A C 1
ATOM 2108 O O . ARG A 1 268 ? -41.469 -6.711 12.766 1 39.09 268 ARG A O 1
ATOM 2115 N N . SER A 1 269 ? -40.156 -8.625 12.688 1 36.97 269 SER A N 1
ATOM 2116 C CA . SER A 1 269 ? -41.375 -9.359 13.039 1 36.97 269 SER A CA 1
ATOM 2117 C C . SER A 1 269 ? -41.812 -9.039 14.469 1 36.97 269 SER A C 1
ATOM 2119 O O . SER A 1 269 ? -43.031 -9.078 14.773 1 36.97 269 SER A O 1
ATOM 2121 N N . SER A 1 270 ? -40.781 -8.711 15.258 1 35.94 270 SER A N 1
ATOM 2122 C CA . SER A 1 270 ? -41.219 -8.656 16.641 1 35.94 270 SER A CA 1
ATOM 2123 C C . SER A 1 270 ? -41.969 -7.344 16.938 1 35.94 270 SER A C 1
ATOM 2125 O O . SER A 1 270 ? -42.844 -7.305 17.781 1 35.94 270 SER A O 1
ATOM 2127 N N . SER A 1 271 ? -41.438 -6.324 16.25 1 36.09 271 SER A N 1
ATOM 2128 C CA . SER A 1 271 ? -41.969 -5.066 16.734 1 36.09 271 SER A CA 1
ATOM 2129 C C . SER A 1 271 ? -43.312 -4.758 16.078 1 36.09 271 SER A C 1
ATOM 2131 O O . SER A 1 271 ? -44.125 -4.004 16.625 1 36.09 271 SER A O 1
ATOM 2133 N N . VAL A 1 272 ? -43.375 -5.285 14.797 1 35.38 272 VAL A N 1
ATOM 2134 C CA . VAL A 1 272 ? -44.562 -4.875 14.078 1 35.38 272 VAL A CA 1
ATOM 2135 C C . VAL A 1 272 ? -45.781 -5.672 14.594 1 35.38 272 VAL A C 1
ATOM 2137 O O . VAL A 1 272 ? -46.906 -5.168 14.609 1 35.38 272 VAL A O 1
ATOM 2140 N N . ILE A 1 273 ? -45.375 -6.953 14.914 1 32.59 273 ILE A N 1
ATOM 2141 C CA . ILE A 1 273 ? -46.531 -7.805 15.188 1 32.59 273 ILE A CA 1
ATOM 2142 C C . ILE A 1 273 ? -47.188 -7.359 16.484 1 32.59 273 ILE A C 1
ATOM 2144 O O . ILE A 1 273 ? -48.375 -7.609 16.688 1 32.59 273 ILE A O 1
ATOM 2148 N N . ALA A 1 274 ? -46.344 -6.723 17.297 1 33.5 274 ALA A N 1
ATOM 2149 C CA . ALA A 1 274 ? -46.969 -6.453 18.594 1 33.5 274 ALA A CA 1
ATOM 2150 C C . ALA A 1 274 ? -48 -5.332 18.484 1 33.5 274 ALA A C 1
ATOM 2152 O O . ALA A 1 274 ? -49 -5.352 19.188 1 33.5 274 ALA A O 1
ATOM 2153 N N . GLY A 1 275 ? -47.625 -4.492 17.484 1 32.28 275 GLY A N 1
ATOM 2154 C CA . GLY A 1 275 ? -48.5 -3.32 17.531 1 32.28 275 GLY A CA 1
ATOM 2155 C C . GLY A 1 275 ? -49.875 -3.57 16.922 1 32.28 275 GLY A C 1
ATOM 2156 O O . GLY A 1 275 ? -50.844 -2.949 17.328 1 32.28 275 GLY A O 1
ATOM 2157 N N . LEU A 1 276 ? -49.75 -4.492 15.859 1 33.66 276 LEU A N 1
ATOM 2158 C CA . LEU A 1 276 ? -51 -4.59 15.125 1 33.66 276 LEU A CA 1
ATOM 2159 C C . LEU A 1 276 ? -52.031 -5.355 15.922 1 33.66 276 LEU A C 1
ATOM 2161 O O . LEU A 1 276 ? -53.25 -5.148 15.742 1 33.66 276 LEU A O 1
ATOM 2165 N N . VAL A 1 277 ? -51.469 -6.277 16.766 1 32.28 277 VAL A N 1
ATOM 2166 C CA . VAL A 1 277 ? -52.469 -7.168 17.375 1 32.28 277 VAL A CA 1
ATOM 2167 C C . VAL A 1 277 ? -53.312 -6.395 18.375 1 32.28 277 VAL A C 1
ATOM 2169 O O . VAL A 1 277 ? -54.469 -6.715 18.594 1 32.28 277 VAL A O 1
ATOM 2172 N N . LEU A 1 278 ? -52.625 -5.387 18.938 1 33.09 278 LEU A N 1
ATOM 2173 C CA . LEU A 1 278 ? -53.344 -4.824 20.062 1 33.09 278 LEU A CA 1
ATOM 2174 C C . LEU A 1 278 ? -54.531 -3.99 19.562 1 33.09 278 LEU A C 1
ATOM 2176 O O . LEU A 1 278 ? -55.594 -3.936 20.234 1 33.09 278 LEU A O 1
ATOM 2180 N N . ALA A 1 279 ? -54.375 -3.512 18.359 1 31.83 279 ALA A N 1
ATOM 2181 C CA . ALA A 1 279 ? -55.438 -2.572 17.984 1 31.83 279 ALA A CA 1
ATOM 2182 C C . ALA A 1 279 ? -56.719 -3.307 17.641 1 31.83 279 ALA A C 1
ATOM 2184 O O . ALA A 1 279 ? -57.812 -2.791 17.875 1 31.83 279 ALA A O 1
ATOM 2185 N N . MET A 1 280 ? -56.469 -4.566 17.141 1 31 280 MET A N 1
ATOM 2186 C CA . MET A 1 280 ? -57.688 -5.191 16.656 1 31 280 MET A CA 1
ATOM 2187 C C . MET A 1 280 ? -58.594 -5.598 17.828 1 31 280 MET A C 1
ATOM 2189 O O . MET A 1 280 ? -59.781 -5.812 17.641 1 31 280 MET A O 1
ATOM 2193 N N . VAL A 1 281 ? -57.938 -5.879 18.953 1 32.84 281 VAL A N 1
ATOM 2194 C CA . VAL A 1 281 ? -58.75 -6.535 19.969 1 32.84 281 VAL A CA 1
ATOM 2195 C C . VAL A 1 281 ? -59.688 -5.527 20.594 1 32.84 281 VAL A C 1
ATOM 2197 O O . VAL A 1 281 ? -60.719 -5.906 21.156 1 32.84 281 VAL A O 1
ATOM 2200 N N . LEU A 1 282 ? -59.312 -4.273 20.562 1 33.41 282 LEU A N 1
ATOM 2201 C CA . LEU A 1 282 ? -60.156 -3.412 21.391 1 33.41 282 LEU A CA 1
ATOM 2202 C C . LEU A 1 282 ? -61.5 -3.162 20.719 1 33.41 282 LEU A C 1
ATOM 2204 O O . LEU A 1 282 ? -62.406 -2.637 21.344 1 33.41 282 LEU A O 1
ATOM 2208 N N . TYR A 1 283 ? -61.469 -3.365 19.391 1 31.98 283 TYR A N 1
ATOM 2209 C CA . TYR A 1 283 ? -62.75 -2.949 18.781 1 31.98 283 TYR A CA 1
ATOM 2210 C C . TYR A 1 283 ? -63.844 -3.932 19.125 1 31.98 283 TYR A C 1
ATOM 2212 O O . TYR A 1 283 ? -65.062 -3.607 18.984 1 31.98 283 TYR A O 1
ATOM 2220 N N . VAL A 1 284 ? -63.469 -5.223 19.328 1 32.12 284 VAL A N 1
ATOM 2221 C CA . VAL A 1 284 ? -64.562 -6.16 19.359 1 32.12 284 VAL A CA 1
ATOM 2222 C C . VAL A 1 284 ? -65.375 -6.004 20.672 1 32.12 284 VAL A C 1
ATOM 2224 O O . VAL A 1 284 ? -66.5 -6.484 20.797 1 32.12 284 VAL A O 1
ATOM 2227 N N . ALA A 1 285 ? -64.688 -5.547 21.688 1 32.69 285 ALA A N 1
ATOM 2228 C CA . ALA A 1 285 ? -65.375 -5.805 22.938 1 32.69 285 ALA A CA 1
ATOM 2229 C C . ALA A 1 285 ? -66.5 -4.82 23.141 1 32.69 285 ALA A C 1
ATOM 2231 O O . ALA A 1 285 ? -67.375 -5 24.031 1 32.69 285 ALA A O 1
ATOM 2232 N N . SER A 1 286 ? -66.375 -3.688 22.562 1 32.25 286 SER A N 1
ATOM 2233 C CA . SER A 1 286 ? -67.375 -2.738 23.078 1 32.25 286 SER A CA 1
ATOM 2234 C C . SER A 1 286 ? -68.75 -3.023 22.5 1 32.25 286 SER A C 1
ATOM 2236 O O . SER A 1 286 ? -69.75 -2.305 22.797 1 32.25 286 SER A O 1
ATOM 2238 N N . THR A 1 287 ? -68.875 -3.889 21.391 1 31.34 287 THR A N 1
ATOM 2239 C CA . THR A 1 287 ? -70.25 -3.953 20.891 1 31.34 287 THR A CA 1
ATOM 2240 C C . THR A 1 287 ? -71.125 -4.918 21.703 1 31.34 287 THR A C 1
ATOM 2242 O O . THR A 1 287 ? -72.312 -5.02 21.5 1 31.34 287 THR A O 1
ATOM 2245 N N . THR A 1 288 ? -70.562 -5.809 22.609 1 27.42 288 THR A N 1
ATOM 2246 C CA . THR A 1 288 ? -71.625 -6.453 23.344 1 27.42 288 THR A CA 1
ATOM 2247 C C . THR A 1 288 ? -72.125 -5.543 24.453 1 27.42 288 THR A C 1
ATOM 2249 O O . THR A 1 288 ? -71.375 -4.867 25.125 1 27.42 288 THR A O 1
ATOM 2252 N N . MET B 1 1 ? -68.938 -17.625 -8.484 1 33.38 1 MET B N 1
ATOM 2253 C CA . MET B 1 1 ? -67.688 -17.797 -7.727 1 33.38 1 MET B CA 1
ATOM 2254 C C . MET B 1 1 ? -66.5 -17.281 -8.516 1 33.38 1 MET B C 1
ATOM 2256 O O . MET B 1 1 ? -65.938 -17.969 -9.383 1 33.38 1 MET B O 1
ATOM 2260 N N . THR B 1 2 ? -66.5 -15.93 -8.812 1 41.56 2 THR B N 1
ATOM 2261 C CA . THR B 1 2 ? -65.438 -15.203 -9.555 1 41.56 2 THR B CA 1
ATOM 2262 C C . THR B 1 2 ? -64.125 -15.211 -8.797 1 41.56 2 THR B C 1
ATOM 2264 O O . THR B 1 2 ? -64.062 -14.758 -7.652 1 41.56 2 THR B O 1
ATOM 2267 N N . PHE B 1 3 ? -63.281 -16.25 -9.062 1 41.44 3 PHE B N 1
ATOM 2268 C CA . PHE B 1 3 ? -61.938 -16.359 -8.562 1 41.44 3 PHE B CA 1
ATOM 2269 C C . PHE B 1 3 ? -61.094 -15.141 -8.953 1 41.44 3 PHE B C 1
ATOM 2271 O O . PHE B 1 3 ? -60.938 -14.852 -10.141 1 41.44 3 PHE B O 1
ATOM 2278 N N . LEU B 1 4 ? -61.125 -14.078 -8.109 1 43.03 4 LEU B N 1
ATOM 2279 C CA . LEU B 1 4 ? -60.188 -12.977 -8.227 1 43.03 4 LEU B CA 1
ATOM 2280 C C . LEU B 1 4 ? -58.75 -13.477 -8.117 1 43.03 4 LEU B C 1
ATOM 2282 O O . LEU B 1 4 ? -58.344 -14.008 -7.082 1 43.03 4 LEU B O 1
ATOM 2286 N N . MET B 1 5 ? -58.156 -13.898 -9.258 1 40.47 5 MET B N 1
ATOM 2287 C CA . MET B 1 5 ? -56.719 -14.18 -9.336 1 40.47 5 MET B CA 1
ATOM 2288 C C . MET B 1 5 ? -55.906 -12.945 -8.969 1 40.47 5 MET B C 1
ATOM 2290 O O . MET B 1 5 ? -56 -11.914 -9.641 1 40.47 5 MET B O 1
ATOM 2294 N N . TRP B 1 6 ? -55.594 -12.75 -7.703 1 45.25 6 TRP B N 1
ATOM 2295 C CA . TRP B 1 6 ? -54.625 -11.75 -7.273 1 45.25 6 TRP B CA 1
ATOM 2296 C C . TRP B 1 6 ? -53.25 -11.984 -7.926 1 45.25 6 TRP B C 1
ATOM 2298 O O . TRP B 1 6 ? -52.625 -13.023 -7.719 1 45.25 6 TRP B O 1
ATOM 2308 N N . ALA B 1 7 ? -53.031 -11.391 -9.094 1 42.59 7 ALA B N 1
ATOM 2309 C CA . ALA B 1 7 ? -51.656 -11.344 -9.641 1 42.59 7 ALA B CA 1
ATOM 2310 C C . ALA B 1 7 ? -50.719 -10.586 -8.703 1 42.59 7 ALA B C 1
ATOM 2312 O O . ALA B 1 7 ? -50.938 -9.406 -8.43 1 42.59 7 ALA B O 1
ATOM 2313 N N . VAL B 1 8 ? -50.031 -11.266 -7.832 1 43.69 8 VAL B N 1
ATOM 2314 C CA . VAL B 1 8 ? -48.938 -10.664 -7.074 1 43.69 8 VAL B CA 1
ATOM 2315 C C . VAL B 1 8 ? -47.812 -10.227 -8.023 1 43.69 8 VAL B C 1
ATOM 2317 O O . VAL B 1 8 ? -47.219 -11.055 -8.719 1 43.69 8 VAL B O 1
ATOM 2320 N N . ILE B 1 9 ? -47.844 -9.016 -8.422 1 40.78 9 ILE B N 1
ATOM 2321 C CA . ILE B 1 9 ? -46.688 -8.445 -9.125 1 40.78 9 ILE B CA 1
ATOM 2322 C C . ILE B 1 9 ? -45.5 -8.375 -8.18 1 40.78 9 ILE B C 1
ATOM 2324 O O . ILE B 1 9 ? -45.531 -7.664 -7.18 1 40.78 9 ILE B O 1
ATOM 2328 N N . THR B 1 10 ? -44.719 -9.414 -8.125 1 40.56 10 THR B N 1
ATOM 2329 C CA . THR B 1 10 ? -43.406 -9.312 -7.461 1 40.56 10 THR B CA 1
ATOM 2330 C C . THR B 1 10 ? -42.469 -8.406 -8.242 1 40.56 10 THR B C 1
ATOM 2332 O O . THR B 1 10 ? -42.188 -8.656 -9.414 1 40.56 10 THR B O 1
ATOM 2335 N N . VAL B 1 11 ? -42.5 -7.172 -7.977 1 39.62 11 VAL B N 1
ATOM 2336 C CA . VAL B 1 11 ? -41.469 -6.27 -8.484 1 39.62 11 VAL B CA 1
ATOM 2337 C C . VAL B 1 11 ? -40.125 -6.668 -7.914 1 39.62 11 VAL B C 1
ATOM 2339 O O . VAL B 1 11 ? -39.906 -6.59 -6.703 1 39.62 11 VAL B O 1
ATOM 2342 N N . SER B 1 12 ? -39.438 -7.48 -8.609 1 36.16 12 SER B N 1
ATOM 2343 C CA . SER B 1 12 ? -38.062 -7.66 -8.234 1 36.16 12 SER B CA 1
ATOM 2344 C C . SER B 1 12 ? -37.25 -6.387 -8.469 1 36.16 12 SER B C 1
ATOM 2346 O O . SER B 1 12 ? -37.156 -5.902 -9.602 1 36.16 12 SER B O 1
ATOM 2348 N N . ILE B 1 13 ? -37.281 -5.492 -7.566 1 37.12 13 ILE B N 1
ATOM 2349 C CA . ILE B 1 13 ? -36.344 -4.391 -7.645 1 37.12 13 ILE B CA 1
ATOM 2350 C C . ILE B 1 13 ? -34.938 -4.945 -7.91 1 37.12 13 ILE B C 1
ATOM 2352 O O . ILE B 1 13 ? -34.375 -5.648 -7.07 1 37.12 13 ILE B O 1
ATOM 2356 N N . VAL B 1 14 ? -34.656 -5.172 -9.094 1 37.97 14 VAL B N 1
ATOM 2357 C CA . VAL B 1 14 ? -33.25 -5.422 -9.375 1 37.97 14 VAL B CA 1
ATOM 2358 C C . VAL B 1 14 ? -32.406 -4.25 -8.883 1 37.97 14 VAL B C 1
ATOM 2360 O O . VAL B 1 14 ? -32.625 -3.105 -9.281 1 37.97 14 VAL B O 1
ATOM 2363 N N . PRO B 1 15 ? -31.844 -4.352 -7.789 1 40.78 15 PRO B N 1
ATOM 2364 C CA . PRO B 1 15 ? -30.969 -3.24 -7.422 1 40.78 15 PRO B CA 1
ATOM 2365 C C . PRO B 1 15 ? -30.141 -2.734 -8.594 1 40.78 15 PRO B C 1
ATOM 2367 O O . PRO B 1 15 ? -29.578 -3.533 -9.352 1 40.78 15 PRO B O 1
ATOM 2370 N N . ALA B 1 16 ? -30.5 -1.617 -9.164 1 42.25 16 ALA B N 1
ATOM 2371 C CA . ALA B 1 16 ? -29.672 -0.954 -10.164 1 42.25 16 ALA B CA 1
ATOM 2372 C C . ALA B 1 16 ? -28.188 -1.144 -9.852 1 42.25 16 ALA B C 1
ATOM 2374 O O . ALA B 1 16 ? -27.781 -1.146 -8.688 1 42.25 16 ALA B O 1
ATOM 2375 N N . LYS B 1 17 ? -27.531 -1.748 -10.82 1 46.5 17 LYS B N 1
ATOM 2376 C CA . LYS B 1 17 ? -26.078 -1.879 -10.695 1 46.5 17 LYS B CA 1
ATOM 2377 C C . LYS B 1 17 ? -25.453 -0.584 -10.188 1 46.5 17 LYS B C 1
ATOM 2379 O O . LYS B 1 17 ? -25.609 0.471 -10.805 1 46.5 17 LYS B O 1
ATOM 2384 N N . ALA B 1 18 ? -25.234 -0.371 -8.945 1 53.44 18 ALA B N 1
ATOM 2385 C CA . ALA B 1 18 ? -24.578 0.796 -8.359 1 53.44 18 ALA B CA 1
ATOM 2386 C C . ALA B 1 18 ? -23.406 1.261 -9.227 1 53.44 18 ALA B C 1
ATOM 2388 O O . ALA B 1 18 ? -22.719 0.443 -9.844 1 53.44 18 ALA B O 1
ATOM 2389 N N . ALA B 1 19 ? -23.438 2.482 -9.773 1 59.81 19 ALA B N 1
ATOM 2390 C CA . ALA B 1 19 ? -22.328 3.09 -10.5 1 59.81 19 ALA B CA 1
ATOM 2391 C C . ALA B 1 19 ? -20.984 2.729 -9.859 1 59.81 19 ALA B C 1
ATOM 2393 O O . ALA B 1 19 ? -20.891 2.553 -8.641 1 59.81 19 ALA B O 1
ATOM 2394 N N . PRO B 1 20 ? -20.016 2.42 -10.789 1 72 20 PRO B N 1
ATOM 2395 C CA . PRO B 1 20 ? -18.703 2.125 -10.234 1 72 20 PRO B CA 1
ATOM 2396 C C . PRO B 1 20 ? -18.203 3.211 -9.281 1 72 20 PRO B C 1
ATOM 2398 O O . PRO B 1 20 ? -18.484 4.395 -9.492 1 72 20 PRO B O 1
ATOM 2401 N N . PRO B 1 21 ? -17.719 2.713 -8.25 1 79 21 PRO B N 1
ATOM 2402 C CA . PRO B 1 21 ? -17.188 3.693 -7.297 1 79 21 PRO B CA 1
ATOM 2403 C C . PRO B 1 21 ? -16.156 4.625 -7.922 1 79 21 PRO B C 1
ATOM 2405 O O . PRO B 1 21 ? -15.414 4.219 -8.82 1 79 21 PRO B O 1
ATOM 2408 N N . LYS B 1 22 ? -16.281 5.836 -7.57 1 93.12 22 LYS B N 1
ATOM 2409 C CA . LYS B 1 22 ? -15.25 6.801 -7.953 1 93.12 22 LYS B CA 1
ATOM 2410 C C . LYS B 1 22 ? -14.055 6.73 -7.016 1 93.12 22 LYS B C 1
ATOM 2412 O O . LYS B 1 22 ? -14.195 6.887 -5.801 1 93.12 22 LYS B O 1
ATOM 2417 N N . TRP B 1 23 ? -12.875 6.406 -7.586 1 97.56 23 TRP B N 1
ATOM 2418 C CA . TRP B 1 23 ? -11.633 6.312 -6.828 1 97.56 23 TRP B CA 1
ATOM 2419 C C . TRP B 1 23 ? -10.781 7.562 -7.016 1 97.56 23 TRP B C 1
ATOM 2421 O O . TRP B 1 23 ? -10.672 8.086 -8.133 1 97.56 23 TRP B O 1
ATOM 2431 N N . ILE B 1 24 ? -10.188 8.07 -5.953 1 98.5 24 ILE B N 1
ATOM 2432 C CA . ILE B 1 24 ? -9.227 9.172 -6.016 1 98.5 24 ILE B CA 1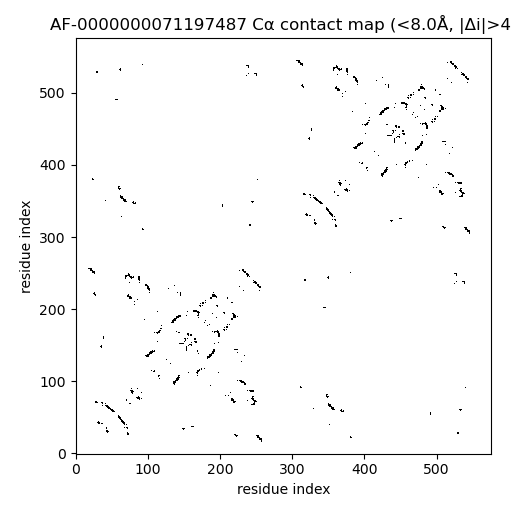
ATOM 2433 C C . ILE B 1 24 ? -7.863 8.688 -5.535 1 98.5 24 ILE B C 1
ATOM 2435 O O . ILE B 1 24 ? -7.742 8.156 -4.43 1 98.5 24 ILE B O 1
ATOM 2439 N N . ASP B 1 25 ? -6.906 8.805 -6.398 1 98.75 25 ASP B N 1
ATOM 2440 C CA . ASP B 1 25 ? -5.52 8.508 -6.047 1 98.75 25 ASP B CA 1
ATOM 2441 C C . ASP B 1 25 ? -4.91 9.625 -5.203 1 98.75 25 ASP B C 1
ATOM 2443 O O . ASP B 1 25 ? -4.812 10.766 -5.66 1 98.75 25 ASP B O 1
ATOM 2447 N N . LEU B 1 26 ? -4.445 9.312 -3.998 1 98.94 26 LEU B N 1
ATOM 2448 C CA . LEU B 1 26 ? -3.949 10.305 -3.051 1 98.94 26 LEU B CA 1
ATOM 2449 C C . LEU B 1 26 ? -2.451 10.133 -2.818 1 98.94 26 LEU B C 1
ATOM 2451 O O . LEU B 1 26 ? -1.935 10.516 -1.766 1 98.94 26 LEU B O 1
ATOM 2455 N N . SER B 1 27 ? -1.756 9.539 -3.748 1 98.94 27 SER B N 1
ATOM 2456 C CA . SER B 1 27 ? -0.327 9.273 -3.621 1 98.94 27 SER B CA 1
ATOM 2457 C C . SER B 1 27 ? 0.46 9.93 -4.75 1 98.94 27 SER B C 1
ATOM 2459 O O . SER B 1 27 ? 0.072 9.844 -5.918 1 98.94 27 SER B O 1
ATOM 2461 N N . HIS B 1 28 ? 1.508 10.578 -4.375 1 98.94 28 HIS B N 1
ATOM 2462 C CA . HIS B 1 28 ? 2.502 10.969 -5.367 1 98.94 28 HIS B CA 1
ATOM 2463 C C . HIS B 1 28 ? 3.342 9.773 -5.805 1 98.94 28 HIS B C 1
ATOM 2465 O O . HIS B 1 28 ? 3.68 8.914 -4.988 1 98.94 28 HIS B O 1
ATOM 2471 N N . PRO B 1 29 ? 3.725 9.719 -7.094 1 98.88 29 PRO B N 1
ATOM 2472 C CA . PRO B 1 29 ? 4.664 8.672 -7.504 1 98.88 29 PRO B CA 1
ATOM 2473 C C . PRO B 1 29 ? 6.074 8.898 -6.965 1 98.88 29 PRO B C 1
ATOM 2475 O O . PRO B 1 29 ? 6.461 10.039 -6.699 1 98.88 29 PRO B O 1
ATOM 2478 N N . PHE B 1 30 ? 6.789 7.809 -6.734 1 98.88 30 PHE B N 1
ATOM 2479 C CA . PHE B 1 30 ? 8.219 7.891 -6.441 1 98.88 30 PHE B CA 1
ATOM 2480 C C . PHE B 1 30 ? 9.023 8.047 -7.727 1 98.88 30 PHE B C 1
ATOM 2482 O O . PHE B 1 30 ? 8.984 7.18 -8.602 1 98.88 30 PHE B O 1
ATOM 2489 N N . VAL B 1 31 ? 9.68 9.133 -7.836 1 98.69 31 VAL B N 1
ATOM 2490 C CA . VAL B 1 31 ? 10.453 9.508 -9.016 1 98.69 31 VAL B CA 1
ATOM 2491 C C . VAL B 1 31 ? 11.867 9.891 -8.602 1 98.69 31 VAL B C 1
ATOM 2493 O O . VAL B 1 31 ? 12.062 10.695 -7.688 1 98.69 31 VAL B O 1
ATOM 2496 N N . GLU B 1 32 ? 12.812 9.25 -9.219 1 96.94 32 GLU B N 1
ATOM 2497 C CA . GLU B 1 32 ? 14.203 9.594 -8.938 1 96.94 32 GLU B CA 1
ATOM 2498 C C . GLU B 1 32 ? 14.461 11.078 -9.156 1 96.94 32 GLU B C 1
ATOM 2500 O O . GLU B 1 32 ? 14.008 11.656 -10.148 1 96.94 32 GLU B O 1
ATOM 2505 N N . ASN B 1 33 ? 15.156 11.688 -8.188 1 93 33 ASN B N 1
ATOM 2506 C CA . ASN B 1 33 ? 15.586 13.078 -8.219 1 93 33 ASN B CA 1
ATOM 2507 C C . ASN B 1 33 ? 14.398 14.031 -8.117 1 93 33 ASN B C 1
ATOM 2509 O O . ASN B 1 33 ? 14.547 15.242 -8.328 1 93 33 ASN B O 1
ATOM 2513 N N . GLU B 1 34 ? 13.211 13.562 -7.891 1 97.44 34 GLU B N 1
ATOM 2514 C CA . GLU B 1 34 ? 12.031 14.43 -7.828 1 97.44 34 GLU B CA 1
ATOM 2515 C C . GLU B 1 34 ? 11.281 14.25 -6.516 1 97.44 34 GLU B C 1
ATOM 2517 O O . GLU B 1 34 ? 10.805 15.219 -5.922 1 97.44 34 GLU B O 1
ATOM 2522 N N . THR B 1 35 ? 11.156 13.055 -6.07 1 98.75 35 THR B N 1
ATOM 2523 C CA . THR B 1 35 ? 10.43 12.766 -4.844 1 98.75 35 THR B CA 1
ATOM 2524 C C . THR B 1 35 ? 11 13.57 -3.674 1 98.75 35 THR B C 1
ATOM 2526 O O . THR B 1 35 ? 12.219 13.688 -3.529 1 98.75 35 THR B O 1
ATOM 2529 N N . ILE B 1 36 ? 10.164 14.172 -2.846 1 98.38 36 ILE B N 1
ATOM 2530 C CA . ILE B 1 36 ? 10.57 15.07 -1.772 1 98.38 36 ILE B CA 1
ATOM 2531 C C . ILE B 1 36 ? 10.906 14.266 -0.521 1 98.38 36 ILE B C 1
ATOM 2533 O O . ILE B 1 36 ? 10.141 13.398 -0.104 1 98.38 36 ILE B O 1
ATOM 2537 N N . TYR B 1 37 ? 12 14.547 0.025 1 97.44 37 TYR B N 1
ATOM 2538 C CA . TYR B 1 37 ? 12.477 14.008 1.296 1 97.44 37 TYR B CA 1
ATOM 2539 C C . TYR B 1 37 ? 12.93 15.125 2.229 1 97.44 37 TYR B C 1
ATOM 2541 O O . TYR B 1 37 ? 13.32 16.203 1.771 1 97.44 37 TYR B O 1
ATOM 2549 N N . TRP B 1 38 ? 12.773 14.859 3.527 1 94.12 38 TRP B N 1
ATOM 2550 C CA . TRP B 1 38 ? 13.422 15.742 4.492 1 94.12 38 TRP B CA 1
ATOM 2551 C C . TRP B 1 38 ? 14.93 15.781 4.27 1 94.12 38 TRP B C 1
ATOM 2553 O O . TRP B 1 38 ? 15.539 14.773 3.904 1 94.12 38 TRP B O 1
ATOM 2563 N N . PRO B 1 39 ? 15.539 16.938 4.508 1 91.94 39 PRO B N 1
ATOM 2564 C CA . PRO B 1 39 ? 16.984 17.016 4.309 1 91.94 39 PRO B CA 1
ATOM 2565 C C . PRO B 1 39 ? 17.75 15.945 5.09 1 91.94 39 PRO B C 1
ATOM 2567 O O . PRO B 1 39 ? 17.422 15.672 6.246 1 91.94 39 PRO B O 1
ATOM 2570 N N . GLY B 1 40 ? 18.719 15.328 4.371 1 90.44 40 GLY B N 1
ATOM 2571 C CA . GLY B 1 40 ? 19.547 14.32 5.023 1 90.44 40 GLY B CA 1
ATOM 2572 C C . GLY B 1 40 ? 19.062 12.906 4.777 1 90.44 40 GLY B C 1
ATOM 2573 O O . GLY B 1 40 ? 19.812 11.945 4.969 1 90.44 40 GLY B O 1
ATOM 2574 N N . GLU B 1 41 ? 17.859 12.727 4.375 1 94.94 41 GLU B N 1
ATOM 2575 C CA . GLU B 1 41 ? 17.344 11.398 4.07 1 94.94 41 GLU B CA 1
ATOM 2576 C C . GLU B 1 41 ? 17.844 10.906 2.711 1 94.94 41 GLU B C 1
ATOM 2578 O O . GLU B 1 41 ? 18.094 11.711 1.815 1 94.94 41 GLU B O 1
ATOM 2583 N N . LYS B 1 42 ? 17.953 9.609 2.609 1 97.31 42 LYS B N 1
ATOM 2584 C CA . LYS B 1 42 ? 18.328 9.023 1.327 1 97.31 42 LYS B CA 1
ATOM 2585 C C . LYS B 1 42 ? 17.234 9.25 0.283 1 97.31 42 LYS B C 1
ATOM 2587 O O . LYS B 1 42 ? 16.078 8.867 0.487 1 97.31 42 LYS B O 1
ATOM 2592 N N . PRO B 1 43 ? 17.547 9.906 -0.827 1 98.19 43 PRO B N 1
ATOM 2593 C CA . PRO B 1 43 ? 16.547 10.117 -1.875 1 98.19 43 PRO B CA 1
ATOM 2594 C C . PRO B 1 43 ? 16.141 8.82 -2.57 1 98.19 43 PRO B C 1
ATOM 2596 O O . PRO B 1 43 ? 16.859 7.816 -2.492 1 98.19 43 PRO B O 1
ATOM 2599 N N . PHE B 1 44 ? 15.062 8.852 -3.232 1 98.88 44 PHE B N 1
ATOM 2600 C CA . PHE B 1 44 ? 14.594 7.691 -3.98 1 98.88 44 PHE B CA 1
ATOM 2601 C C . PHE B 1 44 ? 15.531 7.391 -5.148 1 98.88 44 PHE B C 1
ATOM 2603 O O . PHE B 1 44 ? 15.914 8.297 -5.891 1 98.88 44 PHE B O 1
ATOM 2610 N N . GLN B 1 45 ? 15.828 6.137 -5.234 1 98.62 45 GLN B N 1
ATOM 2611 C CA . GLN B 1 45 ? 16.641 5.648 -6.34 1 98.62 45 GLN B CA 1
ATOM 2612 C C . GLN B 1 45 ? 15.961 4.484 -7.055 1 98.62 45 GLN B C 1
ATOM 2614 O O . GLN B 1 45 ? 15.328 3.637 -6.414 1 98.62 45 GLN B O 1
ATOM 2619 N N . LEU B 1 46 ? 16 4.504 -8.328 1 98.75 46 LEU B N 1
ATOM 2620 C CA . LEU B 1 46 ? 15.531 3.414 -9.18 1 98.75 46 LEU B CA 1
ATOM 2621 C C . LEU B 1 46 ? 16.641 2.963 -10.133 1 98.75 46 LEU B C 1
ATOM 2623 O O . LEU B 1 46 ? 17.109 3.752 -10.945 1 98.75 46 LEU B O 1
ATOM 2627 N N . GLU B 1 47 ? 17.031 1.72 -10.023 1 98.56 47 GLU B N 1
ATOM 2628 C CA . GLU B 1 47 ? 18.125 1.192 -10.836 1 98.56 47 GLU B CA 1
ATOM 2629 C C . GLU B 1 47 ? 17.641 0.078 -11.758 1 98.56 47 GLU B C 1
ATOM 2631 O O . GLU B 1 47 ? 17.062 -0.904 -11.297 1 98.56 47 GLU B O 1
ATOM 2636 N N . LEU B 1 48 ? 17.922 0.238 -13.055 1 98.44 48 LEU B N 1
ATOM 2637 C CA . LEU B 1 48 ? 17.578 -0.797 -14.023 1 98.44 48 LEU B CA 1
ATOM 2638 C C . LEU B 1 48 ? 18.406 -2.055 -13.797 1 98.44 48 LEU B C 1
ATOM 2640 O O . LEU B 1 48 ? 19.641 -1.998 -13.805 1 98.44 48 LEU B O 1
ATOM 2644 N N . GLY B 1 49 ? 17.781 -3.1 -13.492 1 97.69 49 GLY B N 1
ATOM 2645 C CA . GLY B 1 49 ? 18.469 -4.383 -13.406 1 97.69 49 GLY B CA 1
ATOM 2646 C C . GLY B 1 49 ? 18.719 -5.016 -14.758 1 97.69 49 GLY B C 1
ATOM 2647 O O . GLY B 1 49 ? 19.859 -5.332 -15.102 1 97.69 49 GLY B O 1
ATOM 2648 N N . TYR B 1 50 ? 17.578 -5.145 -15.508 1 97.5 50 TYR B N 1
ATOM 2649 C CA . TYR B 1 50 ? 17.656 -5.699 -16.859 1 97.5 50 TYR B CA 1
ATOM 2650 C C . TYR B 1 50 ? 16.484 -5.227 -17.703 1 97.5 50 TYR B C 1
ATOM 2652 O O . TYR B 1 50 ? 15.398 -4.984 -17.188 1 97.5 50 TYR B O 1
ATOM 2660 N N . GLN B 1 51 ? 16.734 -5.074 -18.922 1 98.06 51 GLN B N 1
ATOM 2661 C CA . GLN B 1 51 ? 15.688 -4.852 -19.922 1 98.06 51 GLN B CA 1
ATOM 2662 C C . GLN B 1 51 ? 16.094 -5.434 -21.281 1 98.06 51 GLN B C 1
ATOM 2664 O O . GLN B 1 51 ? 17.141 -5.094 -21.828 1 98.06 51 GLN B O 1
ATOM 2669 N N . GLY B 1 52 ? 15.266 -6.324 -21.781 1 97.94 52 GLY B N 1
ATOM 2670 C CA . GLY B 1 52 ? 15.547 -6.898 -23.078 1 97.94 52 GLY B CA 1
ATOM 2671 C C . GLY B 1 52 ? 14.984 -8.297 -23.25 1 97.94 52 GLY B C 1
ATOM 2672 O O . GLY B 1 52 ? 14.281 -8.797 -22.375 1 97.94 52 GLY B O 1
ATOM 2673 N N . MET B 1 53 ? 15.18 -8.844 -24.438 1 96.38 53 MET B N 1
ATOM 2674 C CA . MET B 1 53 ? 14.797 -10.219 -24.719 1 96.38 53 MET B CA 1
ATOM 2675 C C . MET B 1 53 ? 15.766 -11.195 -24.062 1 96.38 53 MET B C 1
ATOM 2677 O O . MET B 1 53 ? 16.969 -11.156 -24.328 1 96.38 53 MET B O 1
ATOM 2681 N N . ILE B 1 54 ? 15.289 -12.078 -23.172 1 91.81 54 ILE B N 1
ATOM 2682 C CA . ILE B 1 54 ? 16.172 -13.055 -22.547 1 91.81 54 ILE B CA 1
ATOM 2683 C C . ILE B 1 54 ? 16.172 -14.344 -23.359 1 91.81 54 ILE B C 1
ATOM 2685 O O . ILE B 1 54 ? 17.078 -15.172 -23.234 1 91.81 54 ILE B O 1
ATOM 2689 N N . THR B 1 55 ? 15.117 -14.688 -24.047 1 91.06 55 THR B N 1
ATOM 2690 C CA . THR B 1 55 ? 15.023 -15.664 -25.125 1 91.06 55 THR B CA 1
ATOM 2691 C C . THR B 1 55 ? 14.406 -15.031 -26.375 1 91.06 55 THR B C 1
ATOM 2693 O O . THR B 1 55 ? 14.117 -13.836 -26.391 1 91.06 55 THR B O 1
ATOM 2696 N N . ARG B 1 56 ? 14.219 -15.852 -27.375 1 89.56 56 ARG B N 1
ATOM 2697 C CA . ARG B 1 56 ? 13.617 -15.352 -28.609 1 89.56 56 ARG B CA 1
ATOM 2698 C C . ARG B 1 56 ? 12.203 -14.836 -28.359 1 89.56 56 ARG B C 1
ATOM 2700 O O . ARG B 1 56 ? 11.758 -13.891 -29.016 1 89.56 56 ARG B O 1
ATOM 2707 N N . ASN B 1 57 ? 11.609 -15.305 -27.281 1 91.5 57 ASN B N 1
ATOM 2708 C CA . ASN B 1 57 ? 10.188 -15 -27.141 1 91.5 57 ASN B CA 1
ATOM 2709 C C . ASN B 1 57 ? 9.875 -14.406 -25.781 1 91.5 57 ASN B C 1
ATOM 2711 O O . ASN B 1 57 ? 8.711 -14.227 -25.422 1 91.5 57 ASN B O 1
ATOM 2715 N N . VAL B 1 58 ? 10.852 -14.141 -25 1 94.69 58 VAL B N 1
ATOM 2716 C CA . VAL B 1 58 ? 10.562 -13.688 -23.641 1 94.69 58 VAL B CA 1
ATOM 2717 C C . VAL B 1 58 ? 11.258 -12.352 -23.391 1 94.69 58 VAL B C 1
ATOM 2719 O O . VAL B 1 58 ? 12.492 -12.281 -23.375 1 94.69 58 VAL B O 1
ATOM 2722 N N . PHE B 1 59 ? 10.523 -11.328 -23.281 1 97.5 59 PHE B N 1
ATOM 2723 C CA . PHE B 1 59 ? 10.992 -10.031 -22.812 1 97.5 59 PHE B CA 1
ATOM 2724 C C . PHE B 1 59 ? 10.992 -9.977 -21.297 1 97.5 59 PHE B C 1
ATOM 2726 O O . PHE B 1 59 ? 10.125 -10.57 -20.641 1 97.5 59 PHE B O 1
ATOM 2733 N N . LEU B 1 60 ? 11.961 -9.328 -20.719 1 97.19 60 LEU B N 1
ATOM 2734 C CA . LEU B 1 60 ? 12.062 -9.164 -19.281 1 97.19 60 LEU B CA 1
ATOM 2735 C C . LEU B 1 60 ? 12.5 -7.746 -18.922 1 97.19 60 LEU B C 1
ATOM 2737 O O . LEU B 1 60 ? 13.375 -7.18 -19.578 1 97.19 60 LEU B O 1
ATOM 2741 N N . ARG B 1 61 ? 11.875 -7.129 -17.969 1 98.5 61 ARG B N 1
ATOM 2742 C CA . ARG B 1 61 ? 12.242 -5.84 -17.391 1 98.5 61 ARG B CA 1
ATOM 2743 C C . ARG B 1 61 ? 12.125 -5.863 -15.875 1 98.5 61 ARG B C 1
ATOM 2745 O O . ARG B 1 61 ? 11.117 -6.328 -15.336 1 98.5 61 ARG B O 1
ATOM 2752 N N . TYR B 1 62 ? 13.125 -5.457 -15.172 1 98.5 62 TYR B N 1
ATOM 2753 C CA . TYR B 1 62 ? 13 -5.293 -13.734 1 98.5 62 TYR B CA 1
ATOM 2754 C C . TYR B 1 62 ? 13.984 -4.254 -13.211 1 98.5 62 TYR B C 1
ATOM 2756 O O . TYR B 1 62 ? 14.984 -3.951 -13.875 1 98.5 62 TYR B O 1
ATOM 2764 N N . PHE B 1 63 ? 13.648 -3.67 -12.094 1 98.69 63 PHE B N 1
ATOM 2765 C CA . PHE B 1 63 ? 14.453 -2.652 -11.422 1 98.69 63 PHE B CA 1
ATOM 2766 C C . PHE B 1 63 ? 14.703 -3.033 -9.969 1 98.69 63 PHE B C 1
ATOM 2768 O O . PHE B 1 63 ? 14.039 -3.928 -9.43 1 98.69 63 PHE B O 1
ATOM 2775 N N . SER B 1 64 ? 15.656 -2.469 -9.359 1 98.69 64 SER B N 1
ATOM 2776 C CA . SER B 1 64 ? 15.781 -2.328 -7.914 1 98.69 64 SER B CA 1
ATOM 2777 C C . SER B 1 64 ? 15.547 -0.888 -7.473 1 98.69 64 SER B C 1
ATOM 2779 O O . SER B 1 64 ? 15.695 0.042 -8.266 1 98.69 64 SER B O 1
ATOM 2781 N N . PHE B 1 65 ? 15.102 -0.739 -6.238 1 98.75 65 PHE B N 1
ATOM 2782 C CA . PHE B 1 65 ? 14.812 0.592 -5.715 1 98.75 65 PHE B CA 1
ATOM 2783 C C . PHE B 1 65 ? 15.336 0.735 -4.289 1 98.75 65 PHE B C 1
ATOM 2785 O O . PHE B 1 65 ? 15.664 -0.26 -3.639 1 98.75 65 PHE B O 1
ATOM 2792 N N . GLY B 1 66 ? 15.484 1.962 -3.83 1 98.69 66 GLY B N 1
ATOM 2793 C CA . GLY B 1 66 ? 15.867 2.289 -2.467 1 98.69 66 GLY B CA 1
ATOM 2794 C C . GLY B 1 66 ? 15.562 3.725 -2.088 1 98.69 66 GLY B C 1
ATOM 2795 O O . GLY B 1 66 ? 15.414 4.586 -2.959 1 98.69 66 GLY B O 1
ATOM 2796 N N . ALA B 1 67 ? 15.43 4.004 -0.806 1 98.69 67 ALA B N 1
ATOM 2797 C CA . ALA B 1 67 ? 15.102 5.34 -0.315 1 98.69 67 ALA B CA 1
ATOM 2798 C C . ALA B 1 67 ? 15.062 5.367 1.21 1 98.69 67 ALA B C 1
ATOM 2800 O O . ALA B 1 67 ? 15.109 4.32 1.859 1 98.69 67 ALA B O 1
ATOM 2801 N N . GLY B 1 68 ? 15.062 6.586 1.757 1 98.69 68 GLY B N 1
ATOM 2802 C CA . GLY B 1 68 ? 14.625 6.719 3.139 1 98.69 68 GLY B CA 1
ATOM 2803 C C . GLY B 1 68 ? 13.164 6.379 3.34 1 98.69 68 GLY B C 1
ATOM 2804 O O . GLY B 1 68 ? 12.367 6.457 2.402 1 98.69 68 GLY B O 1
ATOM 2805 N N . GLU B 1 69 ? 12.812 6.059 4.59 1 98.75 69 GLU B N 1
ATOM 2806 C CA . GLU B 1 69 ? 11.438 5.691 4.895 1 98.75 69 GLU B CA 1
ATOM 2807 C C . GLU B 1 69 ? 10.5 6.895 4.77 1 98.75 69 GLU B C 1
ATOM 2809 O O . GLU B 1 69 ? 9.32 6.742 4.445 1 98.75 69 GLU B O 1
ATOM 2814 N N . HIS B 1 70 ? 11.039 8.016 5.039 1 98.38 70 HIS B N 1
ATOM 2815 C CA . HIS B 1 70 ? 10.18 9.18 5.23 1 98.38 70 HIS B CA 1
ATOM 2816 C C . HIS B 1 70 ? 10.328 10.164 4.07 1 98.38 70 HIS B C 1
ATOM 2818 O O . HIS B 1 70 ? 10.836 11.273 4.25 1 98.38 70 HIS B O 1
ATOM 2824 N N . GLY B 1 71 ? 9.828 9.789 2.947 1 98.25 71 GLY B N 1
ATOM 2825 C CA . GLY B 1 71 ? 9.789 10.586 1.73 1 98.25 71 GLY B CA 1
ATOM 2826 C C . GLY B 1 71 ? 8.609 10.258 0.843 1 98.25 71 GLY B C 1
ATOM 2827 O O . GLY B 1 71 ? 8.047 9.164 0.926 1 98.25 71 GLY B O 1
ATOM 2828 N N . GLY B 1 72 ? 8.242 11.273 -0.082 1 98.75 72 GLY B N 1
ATOM 2829 C CA . GLY B 1 72 ? 7.031 11.062 -0.855 1 98.75 72 GLY B CA 1
ATOM 2830 C C . GLY B 1 72 ? 5.797 10.891 0.008 1 98.75 72 GLY B C 1
ATOM 2831 O O . GLY B 1 72 ? 5.781 11.312 1.167 1 98.75 72 GLY B O 1
ATOM 2832 N N . THR B 1 73 ? 4.746 10.469 -0.563 1 98.94 73 THR B N 1
ATOM 2833 C CA . THR B 1 73 ? 3.607 10.062 0.257 1 98.94 73 THR B CA 1
ATOM 2834 C C . THR B 1 73 ? 3.984 8.898 1.166 1 98.94 73 THR B C 1
ATOM 2836 O O . THR B 1 73 ? 4.266 7.793 0.688 1 98.94 73 THR B O 1
ATOM 2839 N N . HIS B 1 74 ? 4.059 9.172 2.451 1 98.94 74 HIS B N 1
ATOM 2840 C CA . HIS B 1 74 ? 4.52 8.141 3.379 1 98.94 74 HIS B CA 1
ATOM 2841 C C . HIS B 1 74 ? 3.785 8.234 4.711 1 98.94 74 HIS B C 1
ATOM 2843 O O . HIS B 1 74 ? 3.109 9.227 4.984 1 98.94 74 HIS B O 1
ATOM 2849 N N . ILE B 1 75 ? 3.943 7.164 5.484 1 98.94 75 ILE B N 1
ATOM 2850 C CA . ILE B 1 75 ? 3.354 7.102 6.816 1 98.94 75 ILE B CA 1
ATOM 2851 C C . ILE B 1 75 ? 4.453 7.211 7.871 1 98.94 75 ILE B C 1
ATOM 2853 O O . ILE B 1 75 ? 5.543 6.664 7.699 1 98.94 75 ILE B O 1
ATOM 2857 N N . ASP B 1 76 ? 4.215 7.965 8.875 1 98.94 76 ASP B N 1
ATOM 2858 C CA . ASP B 1 76 ? 5 7.957 10.109 1 98.94 76 ASP B CA 1
ATOM 2859 C C . ASP B 1 76 ? 4.395 7.012 11.141 1 98.94 76 ASP B C 1
ATOM 2861 O O . ASP B 1 76 ? 3.262 7.219 11.586 1 98.94 76 ASP B O 1
ATOM 2865 N N . ALA B 1 77 ? 5.098 5.949 11.477 1 98.94 77 ALA B N 1
ATOM 2866 C CA . ALA B 1 77 ? 4.672 5.086 12.578 1 98.94 77 ALA B CA 1
ATOM 2867 C C . ALA B 1 77 ? 5.023 5.711 13.922 1 98.94 77 ALA B C 1
ATOM 2869 O O . ALA B 1 77 ? 5.898 6.574 14.008 1 98.94 77 ALA B O 1
ATOM 2870 N N . PRO B 1 78 ? 4.363 5.281 14.977 1 98.94 78 PRO B N 1
ATOM 2871 C CA . PRO B 1 78 ? 4.609 5.859 16.297 1 98.94 78 PRO B CA 1
ATOM 2872 C C . PRO B 1 78 ? 6.074 5.766 16.719 1 98.94 78 PRO B C 1
ATOM 2874 O O . PRO B 1 78 ? 6.605 6.699 17.328 1 98.94 78 PRO B O 1
ATOM 2877 N N . ASN B 1 79 ? 6.789 4.766 16.344 1 98.88 79 ASN B N 1
ATOM 2878 C CA . ASN B 1 79 ? 8.156 4.59 16.828 1 98.88 79 ASN B CA 1
ATOM 2879 C C . ASN B 1 79 ? 9.125 5.543 16.125 1 98.88 79 ASN B C 1
ATOM 2881 O O . ASN B 1 79 ? 10.312 5.586 16.453 1 98.88 79 ASN B O 1
ATOM 2885 N N . HIS B 1 80 ? 8.695 6.289 15.156 1 98.81 80 HIS B N 1
ATOM 2886 C CA . HIS B 1 80 ? 9.5 7.312 14.484 1 98.81 80 HIS B CA 1
ATOM 2887 C C . HIS B 1 80 ? 9.945 8.391 15.469 1 98.81 80 HIS B C 1
ATOM 2889 O O . HIS B 1 80 ? 11.094 8.836 15.43 1 98.81 80 HIS B O 1
ATOM 2895 N N . PHE B 1 81 ? 9.039 8.734 16.453 1 98.44 81 PHE B N 1
ATOM 2896 C CA . PHE B 1 81 ? 9.367 9.789 17.406 1 98.44 81 PHE B CA 1
ATOM 2897 C C . PHE B 1 81 ? 9.07 9.344 18.828 1 98.44 81 PHE B C 1
ATOM 2899 O O . PHE B 1 81 ? 9.312 10.094 19.781 1 98.44 81 PHE B O 1
ATOM 2906 N N . ILE B 1 82 ? 8.523 8.188 19.031 1 98.62 82 ILE B N 1
ATOM 2907 C CA . ILE B 1 82 ? 8.242 7.633 20.344 1 98.62 82 ILE B CA 1
ATOM 2908 C C . ILE B 1 82 ? 9.062 6.363 20.562 1 98.62 82 ILE B C 1
ATOM 2910 O O . ILE B 1 82 ? 8.844 5.352 19.875 1 98.62 82 ILE B O 1
ATOM 2914 N N . GLU B 1 83 ? 9.922 6.367 21.484 1 98.06 83 GLU B N 1
ATOM 2915 C CA . GLU B 1 83 ? 10.906 5.305 21.672 1 98.06 83 GLU B CA 1
ATOM 2916 C C . GLU B 1 83 ? 10.227 3.941 21.797 1 98.06 83 GLU B C 1
ATOM 2918 O O . GLU B 1 83 ? 10.664 2.973 21.172 1 98.06 83 GLU B O 1
ATOM 2923 N N . ASP B 1 84 ? 9.141 3.83 22.5 1 98.06 84 ASP B N 1
ATOM 2924 C CA . ASP B 1 84 ? 8.453 2.559 22.703 1 98.06 84 ASP B CA 1
ATOM 2925 C C . ASP B 1 84 ? 7.227 2.453 21.797 1 98.06 84 ASP B C 1
ATOM 2927 O O . ASP B 1 84 ? 6.344 1.625 22.047 1 98.06 84 ASP B O 1
ATOM 2931 N N . GLY B 1 85 ? 7.129 3.359 20.844 1 98.75 85 GLY B N 1
ATOM 2932 C CA . GLY B 1 85 ? 6.004 3.324 19.938 1 98.75 85 GLY B CA 1
ATOM 2933 C C . GLY B 1 85 ? 6.016 2.115 19.016 1 98.75 85 GLY B C 1
ATOM 2934 O O . GLY B 1 85 ? 7.07 1.528 18.766 1 98.75 85 GLY B O 1
ATOM 2935 N N . ILE B 1 86 ? 4.906 1.749 18.453 1 98.62 86 ILE B N 1
ATOM 2936 C CA . ILE B 1 86 ? 4.816 0.571 17.594 1 98.62 86 ILE B CA 1
ATOM 2937 C C . ILE B 1 86 ? 5.43 0.876 16.219 1 98.62 86 ILE B C 1
ATOM 2939 O O . ILE B 1 86 ? 5.305 1.995 15.719 1 98.62 86 ILE B O 1
ATOM 2943 N N . PRO B 1 87 ? 6.094 -0.074 15.602 1 98.88 87 PRO B N 1
ATOM 2944 C CA . PRO B 1 87 ? 6.613 0.052 14.242 1 98.88 87 PRO B CA 1
ATOM 2945 C C . PRO B 1 87 ? 5.527 -0.1 13.18 1 98.88 87 PRO B C 1
ATOM 2947 O O . PRO B 1 87 ? 4.391 -0.453 13.5 1 98.88 87 PRO B O 1
ATOM 2950 N N . VAL B 1 88 ? 5.891 0.234 11.977 1 98.94 88 VAL B N 1
ATOM 2951 C CA . VAL B 1 88 ? 4.922 0.349 10.891 1 98.94 88 VAL B CA 1
ATOM 2952 C C . VAL B 1 88 ? 4.285 -1.013 10.617 1 98.94 88 VAL B C 1
ATOM 2954 O O . VAL B 1 88 ? 3.105 -1.094 10.273 1 98.94 88 VAL B O 1
ATOM 2957 N N . ASP B 1 89 ? 4.996 -2.17 10.773 1 98.81 89 ASP B N 1
ATOM 2958 C CA . ASP B 1 89 ? 4.469 -3.492 10.445 1 98.81 89 ASP B CA 1
ATOM 2959 C C . ASP B 1 89 ? 3.422 -3.93 11.469 1 98.81 89 ASP B C 1
ATOM 2961 O O . ASP B 1 89 ? 2.678 -4.887 11.227 1 98.81 89 ASP B O 1
ATOM 2965 N N . LYS B 1 90 ? 3.291 -3.189 12.562 1 98.69 90 LYS B N 1
ATOM 2966 C CA . LYS B 1 90 ? 2.355 -3.559 13.617 1 98.69 90 LYS B CA 1
ATOM 2967 C C . LYS B 1 90 ? 1.131 -2.646 13.609 1 98.69 90 LYS B C 1
ATOM 2969 O O . LYS B 1 90 ? 0.202 -2.84 14.398 1 98.69 90 LYS B O 1
ATOM 2974 N N . ILE B 1 91 ? 1.14 -1.642 12.766 1 98.69 91 ILE B N 1
ATOM 2975 C CA . ILE B 1 91 ? -0.066 -0.835 12.609 1 98.69 91 ILE B CA 1
ATOM 2976 C C . ILE B 1 91 ? -1.19 -1.693 12.031 1 98.69 91 ILE B C 1
ATOM 2978 O O . ILE B 1 91 ? -1.03 -2.316 10.984 1 98.69 91 ILE B O 1
ATOM 2982 N N . LYS B 1 92 ? -2.299 -1.706 12.703 1 97.75 92 LYS B N 1
ATOM 2983 C CA . LYS B 1 92 ? -3.424 -2.541 12.289 1 97.75 92 LYS B CA 1
ATOM 2984 C C . LYS B 1 92 ? -4.117 -1.964 11.055 1 97.75 92 LYS B C 1
ATOM 2986 O O . LYS B 1 92 ? -4.176 -0.745 10.891 1 97.75 92 LYS B O 1
ATOM 2991 N N . ILE B 1 93 ? -4.684 -2.857 10.258 1 98.12 93 ILE B N 1
ATOM 2992 C CA . ILE B 1 93 ? -5.348 -2.449 9.023 1 98.12 93 ILE B CA 1
ATOM 2993 C C . ILE B 1 93 ? -6.508 -1.515 9.352 1 98.12 93 ILE B C 1
ATOM 2995 O O . ILE B 1 93 ? -6.723 -0.515 8.656 1 98.12 93 ILE B O 1
ATOM 2999 N N . ASN B 1 94 ? -7.273 -1.761 10.344 1 96.06 94 ASN B N 1
ATOM 3000 C CA . ASN B 1 94 ? -8.438 -0.942 10.68 1 96.06 94 ASN B CA 1
ATOM 3001 C C . ASN B 1 94 ? -8.023 0.471 11.086 1 96.06 94 ASN B C 1
ATOM 3003 O O . ASN B 1 94 ? -8.859 1.377 11.125 1 96.06 94 ASN B O 1
ATOM 3007 N N . GLN B 1 95 ? -6.781 0.666 11.422 1 97 95 GLN B N 1
ATOM 3008 C CA . GLN B 1 95 ? -6.285 1.989 11.781 1 97 95 GLN B CA 1
ATOM 3009 C C . GLN B 1 95 ? -6.023 2.836 10.539 1 97 95 GLN B C 1
ATOM 3011 O O . GLN B 1 95 ? -6.09 4.066 10.594 1 97 95 GLN B O 1
ATOM 3016 N N . VAL B 1 96 ? -5.715 2.096 9.461 1 97.81 96 VAL B N 1
ATOM 3017 C CA . VAL B 1 96 ? -5.281 2.85 8.289 1 97.81 96 VAL B CA 1
ATOM 3018 C C . VAL B 1 96 ? -6.371 2.824 7.223 1 97.81 96 VAL B C 1
ATOM 3020 O O . VAL B 1 96 ? -6.133 3.201 6.07 1 97.81 96 VAL B O 1
ATOM 3023 N N . VAL B 1 97 ? -7.52 2.314 7.602 1 98.06 97 VAL B N 1
ATOM 3024 C CA . VAL B 1 97 ? -8.695 2.324 6.742 1 98.06 97 VAL B CA 1
ATOM 3025 C C . VAL B 1 97 ? -9.883 2.908 7.496 1 98.06 97 VAL B C 1
ATOM 3027 O O . VAL B 1 97 ? -10.125 2.559 8.656 1 98.06 97 VAL B O 1
ATOM 3030 N N . GLY B 1 98 ? -10.672 3.828 6.797 1 96.81 98 GLY B N 1
ATOM 3031 C CA . GLY B 1 98 ? -11.852 4.324 7.48 1 96.81 98 GLY B CA 1
ATOM 3032 C C . GLY B 1 98 ? -12.5 5.5 6.773 1 96.81 98 GLY B C 1
ATOM 3033 O O . GLY B 1 98 ? -12.07 5.895 5.688 1 96.81 98 GLY B O 1
ATOM 3034 N N . ASP B 1 99 ? -13.555 6.004 7.434 1 97.56 99 ASP B N 1
ATOM 3035 C CA . ASP B 1 99 ? -14.242 7.188 6.926 1 97.56 99 ASP B CA 1
ATOM 3036 C C . ASP B 1 99 ? -13.352 8.422 7.023 1 97.56 99 ASP B C 1
ATOM 3038 O O . ASP B 1 99 ? -12.773 8.703 8.078 1 97.56 99 ASP B O 1
ATOM 3042 N N . GLY B 1 100 ? -13.242 9.117 5.871 1 98.5 100 GLY B N 1
ATOM 3043 C CA . GLY B 1 100 ? -12.375 10.281 5.816 1 98.5 100 GLY B CA 1
ATOM 3044 C C . GLY B 1 100 ? -13.133 11.594 5.898 1 98.5 100 GLY B C 1
ATOM 3045 O O . GLY B 1 100 ? -14.305 11.672 5.516 1 98.5 100 GLY B O 1
ATOM 3046 N N . ILE B 1 101 ? -12.531 12.625 6.398 1 98.88 101 ILE B N 1
ATOM 3047 C CA . ILE B 1 101 ? -12.977 14.008 6.289 1 98.88 101 ILE B CA 1
ATOM 3048 C C . ILE B 1 101 ? -11.812 14.891 5.844 1 98.88 101 ILE B C 1
ATOM 3050 O O . ILE B 1 101 ? -10.648 14.547 6.055 1 98.88 101 ILE B O 1
ATOM 3054 N N . VAL B 1 102 ? -12.109 15.969 5.203 1 98.94 102 VAL B N 1
ATOM 3055 C CA . VAL B 1 102 ? -11.117 16.953 4.801 1 98.94 102 VAL B CA 1
ATOM 3056 C C . VAL B 1 102 ? -11.422 18.297 5.473 1 98.94 102 VAL B C 1
ATOM 3058 O O . VAL B 1 102 ? -12.523 18.828 5.34 1 98.94 102 VAL B O 1
ATOM 3061 N N . VAL B 1 103 ? -10.523 18.766 6.242 1 98.94 103 VAL B N 1
ATOM 3062 C CA . VAL B 1 103 ? -10.594 20.141 6.754 1 98.94 103 VAL B CA 1
ATOM 3063 C C . VAL B 1 103 ? -9.742 21.062 5.891 1 98.94 103 VAL B C 1
ATOM 3065 O O . VAL B 1 103 ? -8.516 20.906 5.836 1 98.94 103 VAL B O 1
ATOM 3068 N N . ASN B 1 104 ? -10.367 21.953 5.23 1 98.94 104 ASN B N 1
ATOM 3069 C CA . ASN B 1 104 ? -9.734 22.859 4.266 1 98.94 104 ASN B CA 1
ATOM 3070 C C . ASN B 1 104 ? -9.258 24.141 4.93 1 98.94 104 ASN B C 1
ATOM 3072 O O . ASN B 1 104 ? -10.07 24.922 5.418 1 98.94 104 ASN B O 1
ATOM 3076 N N . ILE B 1 105 ? -7.973 24.375 4.957 1 98.94 105 ILE B N 1
ATOM 3077 C CA . ILE B 1 105 ? -7.469 25.641 5.488 1 98.94 105 ILE B CA 1
ATOM 3078 C C . ILE B 1 105 ? -6.668 26.359 4.41 1 98.94 105 ILE B C 1
ATOM 3080 O O . ILE B 1 105 ? -5.742 27.125 4.723 1 98.94 105 ILE B O 1
ATOM 3084 N N . SER B 1 106 ? -6.922 26.094 3.162 1 98.88 106 SER B N 1
ATOM 3085 C CA . SER B 1 106 ? -6.145 26.625 2.051 1 98.88 106 SER B CA 1
ATOM 3086 C C . SER B 1 106 ? -6.188 28.156 2.025 1 98.88 106 SER B C 1
ATOM 3088 O O . SER B 1 106 ? -5.203 28.812 1.668 1 98.88 106 SER B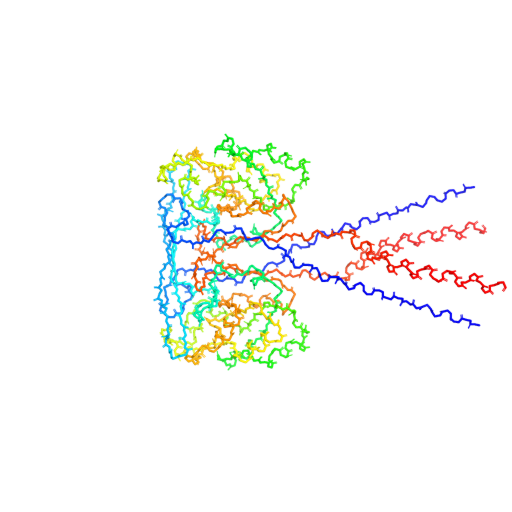 O 1
ATOM 3090 N N . SER B 1 107 ? -7.316 28.75 2.391 1 98.56 107 SER B N 1
ATOM 3091 C CA . SER B 1 107 ? -7.418 30.203 2.426 1 98.56 107 SER B CA 1
ATOM 3092 C C . SER B 1 107 ? -6.473 30.797 3.463 1 98.56 107 SER B C 1
ATOM 3094 O O . SER B 1 107 ? -5.867 31.844 3.23 1 98.56 107 SER B O 1
ATOM 3096 N N . LYS B 1 108 ? -6.348 30.141 4.605 1 98.5 108 LYS B N 1
ATOM 3097 C CA . LYS B 1 108 ? -5.398 30.547 5.633 1 98.5 108 LYS B CA 1
ATOM 3098 C C . LYS B 1 108 ? -3.961 30.438 5.137 1 98.5 108 LYS B C 1
ATOM 3100 O O . LYS B 1 108 ? -3.146 31.328 5.352 1 98.5 108 LYS B O 1
ATOM 3105 N N . ALA B 1 109 ? -3.662 29.344 4.473 1 98.56 109 ALA B N 1
ATOM 3106 C CA . ALA B 1 109 ? -2.311 29.031 4.008 1 98.56 109 ALA B CA 1
ATOM 3107 C C . ALA B 1 109 ? -1.877 30 2.912 1 98.56 109 ALA B C 1
ATOM 3109 O O . ALA B 1 109 ? -0.693 30.328 2.793 1 98.56 109 ALA B O 1
ATOM 3110 N N . GLU B 1 110 ? -2.826 30.469 2.109 1 98.06 110 GLU B N 1
ATOM 3111 C CA . GLU B 1 110 ? -2.531 31.438 1.068 1 98.06 110 GLU B CA 1
ATOM 3112 C C . GLU B 1 110 ? -2.051 32.75 1.67 1 98.06 110 GLU B C 1
ATOM 3114 O O . GLU B 1 110 ? -1.219 33.438 1.079 1 98.06 110 GLU B O 1
ATOM 3119 N N . LYS B 1 111 ? -2.584 33.062 2.842 1 98.06 111 LYS B N 1
ATOM 3120 C CA . LYS B 1 111 ? -2.252 34.312 3.496 1 98.06 111 LYS B CA 1
ATOM 3121 C C . LYS B 1 111 ? -1.008 34.188 4.367 1 98.06 111 LYS B C 1
ATOM 3123 O O . LYS B 1 111 ? -0.286 35.156 4.594 1 98.06 111 LYS B O 1
ATOM 3128 N N . ASN B 1 112 ? -0.764 33 4.875 1 97.94 112 ASN B N 1
ATOM 3129 C CA . ASN B 1 112 ? 0.334 32.688 5.789 1 97.94 112 ASN B CA 1
ATOM 3130 C C . ASN B 1 112 ? 0.922 31.312 5.52 1 97.94 112 ASN B C 1
ATOM 3132 O O . ASN B 1 112 ? 0.315 30.297 5.871 1 97.94 112 ASN B O 1
ATOM 3136 N N . PRO B 1 113 ? 2.137 31.25 5.023 1 97.31 113 PRO B N 1
ATOM 3137 C CA . PRO B 1 113 ? 2.732 29.953 4.699 1 97.31 113 PRO B CA 1
ATOM 3138 C C . PRO B 1 113 ? 2.928 29.078 5.934 1 97.31 113 PRO B C 1
ATOM 3140 O O . PRO B 1 113 ? 3.143 27.859 5.805 1 97.31 113 PRO B O 1
ATOM 3143 N N . ASN B 1 114 ? 2.877 29.641 7.062 1 97.44 114 ASN B N 1
ATOM 3144 C CA . ASN B 1 114 ? 3.039 28.859 8.289 1 97.44 114 ASN B CA 1
ATOM 3145 C C . ASN B 1 114 ? 1.7 28.625 8.977 1 97.44 114 ASN B C 1
ATOM 3147 O O . ASN B 1 114 ? 1.651 28.406 10.188 1 97.44 114 ASN B O 1
ATOM 3151 N N . ALA B 1 115 ? 0.625 28.766 8.227 1 98.38 115 ALA B N 1
ATOM 3152 C CA . ALA B 1 115 ? -0.705 28.547 8.789 1 98.38 115 ALA B CA 1
ATOM 3153 C C . ALA B 1 115 ? -0.828 27.156 9.398 1 98.38 115 ALA B C 1
ATOM 3155 O O . ALA B 1 115 ? -0.185 26.203 8.938 1 98.38 115 ALA B O 1
ATOM 3156 N N . GLU B 1 116 ? -1.604 27.047 10.43 1 98.56 116 GLU B N 1
ATOM 3157 C CA . GLU B 1 116 ? -1.892 25.766 11.078 1 98.56 116 GLU B CA 1
ATOM 3158 C C . GLU B 1 116 ? -3.395 25.516 11.156 1 98.56 116 GLU B C 1
ATOM 3160 O O . GLU B 1 116 ? -4.18 26.469 11.281 1 98.56 116 GLU B O 1
ATOM 3165 N N . LEU B 1 117 ? -3.799 24.266 10.984 1 98.94 117 LEU B N 1
ATOM 3166 C CA . LEU B 1 117 ? -5.141 23.875 11.398 1 98.94 117 LEU B CA 1
ATOM 3167 C C . LEU B 1 117 ? -5.309 24.016 12.906 1 98.94 117 LEU B C 1
ATOM 3169 O O . LEU B 1 117 ? -4.531 23.453 13.68 1 98.94 117 LEU B O 1
ATOM 3173 N N . GLU B 1 118 ? -6.234 24.812 13.328 1 98.88 118 GLU B N 1
ATOM 3174 C CA . GLU B 1 118 ? -6.516 25.109 14.727 1 98.88 118 GLU B CA 1
ATOM 3175 C C . GLU B 1 118 ? -7.859 24.531 15.156 1 98.88 118 GLU B C 1
ATOM 3177 O O . GLU B 1 118 ? -8.648 24.078 14.32 1 98.88 118 GLU B O 1
ATOM 3182 N N . ILE B 1 119 ? -8.086 24.5 16.469 1 98.88 119 ILE B N 1
ATOM 3183 C CA . ILE B 1 119 ? -9.336 23.984 17.031 1 98.88 119 ILE B CA 1
ATOM 3184 C C . ILE B 1 119 ? -10.523 24.703 16.406 1 98.88 119 ILE B C 1
ATOM 3186 O O . ILE B 1 119 ? -11.539 24.094 16.094 1 98.88 119 ILE B O 1
ATOM 3190 N N . SER B 1 120 ? -10.43 26 16.219 1 98.88 120 SER B N 1
ATOM 3191 C CA . SER B 1 120 ? -11.516 26.797 15.656 1 98.88 120 SER B CA 1
ATOM 3192 C C . SER B 1 120 ? -11.875 26.312 14.25 1 98.88 120 SER B C 1
ATOM 3194 O O . SER B 1 120 ? -13.039 26.328 13.859 1 98.88 120 SER B O 1
ATOM 3196 N N . ASP B 1 121 ? -10.883 25.875 13.43 1 98.94 121 ASP B N 1
ATOM 3197 C CA . ASP B 1 121 ? -11.141 25.328 12.102 1 98.94 121 ASP B CA 1
ATOM 3198 C C . ASP B 1 121 ? -11.977 24.047 12.195 1 98.94 121 ASP B C 1
ATOM 3200 O O . ASP B 1 121 ? -12.844 23.812 11.352 1 98.94 121 ASP B O 1
ATOM 3204 N N . LEU B 1 122 ? -11.633 23.25 13.211 1 98.94 122 LEU B N 1
ATOM 3205 C CA . LEU B 1 122 ? -12.359 22 13.422 1 98.94 122 LEU B CA 1
ATOM 3206 C C . LEU B 1 122 ? -13.797 22.281 13.852 1 98.94 122 LEU B C 1
ATOM 3208 O O . LEU B 1 122 ? -14.727 21.625 13.359 1 98.94 122 LEU B O 1
ATOM 3212 N N . GLU B 1 123 ? -13.945 23.188 14.719 1 98.75 123 GLU B N 1
ATOM 3213 C CA . GLU B 1 123 ? -15.273 23.578 15.164 1 98.75 123 GLU B CA 1
ATOM 3214 C C . GLU B 1 123 ? -16.094 24.156 14.016 1 98.75 123 GLU B C 1
ATOM 3216 O O . GLU B 1 123 ? -17.281 23.828 13.859 1 98.75 123 GLU B O 1
ATOM 3221 N N . ASP B 1 124 ? -15.516 25.016 13.242 1 98.75 124 ASP B N 1
ATOM 3222 C CA . ASP B 1 124 ? -16.188 25.594 12.086 1 98.75 124 ASP B CA 1
ATOM 3223 C C . ASP B 1 124 ? -16.578 24.5 11.078 1 98.75 124 ASP B C 1
ATOM 3225 O O . ASP B 1 124 ? -17.656 24.562 10.484 1 98.75 124 ASP B O 1
ATOM 3229 N N . TRP B 1 125 ? -15.688 23.547 10.883 1 98.81 125 TRP B N 1
ATOM 3230 C CA . TRP B 1 125 ? -15.984 22.438 9.984 1 98.81 125 TRP B CA 1
ATOM 3231 C C . TRP B 1 125 ? -17.219 21.688 10.453 1 98.81 125 TRP B C 1
ATOM 3233 O O . TRP B 1 125 ? -18.109 21.391 9.656 1 98.81 125 TRP B O 1
ATOM 3243 N N . GLU B 1 126 ? -17.234 21.344 11.734 1 98.81 126 GLU B N 1
ATOM 3244 C CA . GLU B 1 126 ? -18.359 20.578 12.258 1 98.81 126 GLU B CA 1
ATOM 3245 C C . GLU B 1 126 ? -19.656 21.375 12.203 1 98.81 126 GLU B C 1
ATOM 3247 O O . GLU B 1 126 ? -20.734 20.812 12 1 98.81 126 GLU B O 1
ATOM 3252 N N . LYS B 1 127 ? -19.594 22.719 12.438 1 98.62 127 LYS B N 1
ATOM 3253 C CA . LYS B 1 127 ? -20.766 23.562 12.289 1 98.62 127 LYS B CA 1
ATOM 3254 C C . LYS B 1 127 ? -21.344 23.484 10.875 1 98.62 127 LYS B C 1
ATOM 3256 O O . LYS B 1 127 ? -22.562 23.453 10.688 1 98.62 127 LYS B O 1
ATOM 3261 N N . LYS B 1 128 ? -20.484 23.375 9.93 1 98.5 128 LYS B N 1
ATOM 3262 C CA . LYS B 1 128 ? -20.875 23.422 8.523 1 98.5 128 LYS B CA 1
ATOM 3263 C C . LYS B 1 128 ? -21.266 22.031 8.023 1 98.5 128 LYS B C 1
ATOM 3265 O O . LYS B 1 128 ? -22.188 21.891 7.215 1 98.5 128 LYS B O 1
ATOM 3270 N N . HIS B 1 129 ? -20.609 20.984 8.492 1 98.56 129 HIS B N 1
ATOM 3271 C CA . HIS B 1 129 ? -20.734 19.672 7.859 1 98.56 129 HIS B CA 1
ATOM 3272 C C . HIS B 1 129 ? -21.281 18.641 8.836 1 98.56 129 HIS B C 1
ATOM 3274 O O . HIS B 1 129 ? -21.453 17.469 8.484 1 98.56 129 HIS B O 1
ATOM 3280 N N . GLY B 1 130 ? -21.578 19 10.062 1 98.38 130 GLY B N 1
ATOM 3281 C CA . GLY B 1 130 ? -21.984 18.078 11.102 1 98.38 130 GLY B CA 1
ATOM 3282 C C . GLY B 1 130 ? -20.828 17.469 11.867 1 98.38 130 GLY B C 1
ATOM 3283 O O . GLY B 1 130 ? -19.656 17.688 11.508 1 98.38 130 GLY B O 1
ATOM 3284 N N . ARG B 1 131 ? -21.141 16.781 12.898 1 98.06 131 ARG B N 1
ATOM 3285 C CA . ARG B 1 131 ? -20.109 16.141 13.711 1 98.06 131 ARG B CA 1
ATOM 3286 C C . ARG B 1 131 ? -19.281 15.164 12.883 1 98.06 131 ARG B C 1
ATOM 3288 O O . ARG B 1 131 ? -19.828 14.414 12.07 1 98.06 131 ARG B O 1
ATOM 3295 N N . MET B 1 132 ? -18.031 15.156 13.094 1 97.62 132 MET B N 1
ATOM 3296 C CA . MET B 1 132 ? -17.172 14.164 12.453 1 97.62 132 MET B CA 1
ATOM 3297 C C . MET B 1 132 ? -17.594 12.75 12.812 1 97.62 132 MET B C 1
ATOM 3299 O O . MET B 1 132 ? -18.172 12.523 13.875 1 97.62 132 MET B O 1
ATOM 3303 N N . PRO B 1 133 ? -17.375 11.844 11.898 1 96 133 PRO B N 1
ATOM 3304 C CA . PRO B 1 133 ? -17.578 10.453 12.305 1 96 133 PRO B CA 1
ATOM 3305 C C . PRO B 1 133 ? -16.656 10.031 13.453 1 96 133 PRO B C 1
ATOM 3307 O O . PRO B 1 133 ? -15.664 10.703 13.727 1 96 133 PRO B O 1
ATOM 3310 N N . ASP B 1 134 ? -17.031 8.961 14.086 1 92.5 134 ASP B N 1
ATOM 3311 C CA . ASP B 1 134 ? -16.141 8.414 15.102 1 92.5 134 ASP B CA 1
ATOM 3312 C C . ASP B 1 134 ? -14.922 7.758 14.469 1 92.5 134 ASP B C 1
ATOM 3314 O O . ASP B 1 134 ? -15.039 7.082 13.438 1 92.5 134 ASP B O 1
ATOM 3318 N N . GLU B 1 135 ? -13.75 7.973 15.039 1 97.25 135 GLU B N 1
ATOM 3319 C CA . GLU B 1 135 ? -12.492 7.367 14.617 1 97.25 135 GLU B CA 1
ATOM 3320 C C . GLU B 1 135 ? -12.195 7.672 13.156 1 97.25 135 GLU B C 1
ATOM 3322 O O . GLU B 1 135 ? -11.883 6.762 12.375 1 97.25 135 GLU B O 1
ATOM 3327 N N . PRO B 1 136 ? -12.336 8.93 12.773 1 98.38 136 PRO B N 1
ATOM 3328 C CA . PRO B 1 136 ? -12.125 9.266 11.359 1 98.38 136 PRO B CA 1
ATOM 3329 C C . PRO B 1 136 ? -10.656 9.25 10.969 1 98.38 136 PRO B C 1
ATOM 3331 O O . PRO B 1 136 ? -9.773 9.312 11.828 1 98.38 136 PRO B O 1
ATOM 3334 N N . VAL B 1 137 ? -10.445 9.062 9.711 1 98.88 137 VAL B N 1
ATOM 3335 C CA . VAL B 1 137 ? -9.219 9.539 9.078 1 98.88 137 VAL B CA 1
ATOM 3336 C C . VAL B 1 137 ? -9.367 11.016 8.727 1 98.88 137 VAL B C 1
ATOM 3338 O O . VAL B 1 137 ? -10.289 11.406 8.008 1 98.88 137 VAL B O 1
ATOM 3341 N N . VAL B 1 138 ? -8.523 11.852 9.227 1 98.94 138 VAL B N 1
ATOM 3342 C CA . VAL B 1 138 ? -8.641 13.289 9.016 1 98.94 138 VAL B CA 1
ATOM 3343 C C . VAL B 1 138 ? -7.539 13.766 8.078 1 98.94 138 VAL B C 1
ATOM 3345 O O . VAL B 1 138 ? -6.363 13.453 8.281 1 98.94 138 VAL B O 1
ATOM 3348 N N . PHE B 1 139 ? -7.934 14.477 7.055 1 98.94 139 PHE B N 1
ATOM 3349 C CA . PHE B 1 139 ? -6.98 15.141 6.176 1 98.94 139 PHE B CA 1
ATOM 3350 C C . PHE B 1 139 ? -7.031 16.656 6.363 1 98.94 139 PHE B C 1
ATOM 3352 O O . PHE B 1 139 ? -8.117 17.25 6.41 1 98.94 139 PHE B O 1
ATOM 3359 N N . LEU B 1 140 ? -5.902 17.234 6.559 1 99 140 LEU B N 1
ATOM 3360 C CA . LEU B 1 140 ? -5.734 18.672 6.43 1 99 140 LEU B CA 1
ATOM 3361 C C . LEU B 1 140 ? -5.371 19.047 4.996 1 99 140 LEU B C 1
ATOM 3363 O O . LEU B 1 140 ? -4.324 18.641 4.488 1 99 140 LEU B O 1
ATOM 3367 N N . TYR B 1 141 ? -6.258 19.766 4.348 1 98.94 141 TYR B N 1
ATOM 3368 C CA . TYR B 1 141 ? -5.973 20.312 3.023 1 98.94 141 TYR B CA 1
ATOM 3369 C C . TYR B 1 141 ? -5.535 21.766 3.113 1 98.94 141 TYR B C 1
ATOM 3371 O O . TYR B 1 141 ? -6.336 22.641 3.445 1 98.94 141 TYR B O 1
ATOM 3379 N N . SER B 1 142 ? -4.332 22.016 2.816 1 98.94 142 SER B N 1
ATOM 3380 C CA . SER B 1 142 ? -3.789 23.375 2.873 1 98.94 142 SER B CA 1
ATOM 3381 C C . SER B 1 142 ? -3.688 23.984 1.481 1 98.94 142 SER B C 1
ATOM 3383 O O . SER B 1 142 ? -3.508 25.203 1.344 1 98.94 142 SER B O 1
ATOM 3385 N N . GLY B 1 143 ? -3.766 23.188 0.459 1 98.81 143 GLY B N 1
ATOM 3386 C CA . GLY B 1 143 ? -3.51 23.641 -0.896 1 98.81 143 GLY B CA 1
ATOM 3387 C C . GLY B 1 143 ? -2.037 23.641 -1.26 1 98.81 143 GLY B C 1
ATOM 3388 O O . GLY B 1 143 ? -1.674 23.922 -2.404 1 98.81 143 GLY B O 1
ATOM 3389 N N . TR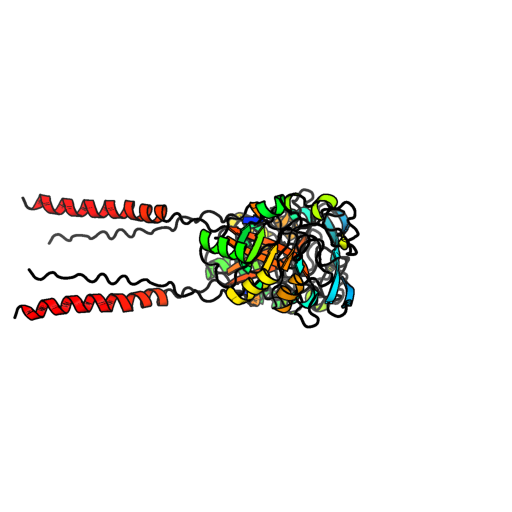P B 1 144 ? -1.223 23.344 -0.368 1 98.75 144 TRP B N 1
ATOM 3390 C CA . TRP B 1 144 ? 0.225 23.391 -0.548 1 98.75 144 TRP B CA 1
ATOM 3391 C C . TRP B 1 144 ? 0.694 22.328 -1.528 1 98.75 144 TRP B C 1
ATOM 3393 O O . TRP B 1 144 ? 1.759 22.453 -2.139 1 98.75 144 TRP B O 1
ATOM 3403 N N . GLY B 1 145 ? -0.12 21.219 -1.672 1 98.62 145 GLY B N 1
ATOM 3404 C CA . GLY B 1 145 ? 0.217 20.125 -2.559 1 98.62 145 GLY B CA 1
ATOM 3405 C C . GLY B 1 145 ? 0.477 20.562 -3.986 1 98.62 145 GLY B C 1
ATOM 3406 O O . GLY B 1 145 ? 1.137 19.859 -4.75 1 98.62 145 GLY B O 1
ATOM 3407 N N . LYS B 1 146 ? -0.046 21.719 -4.387 1 98.38 146 LYS B N 1
ATOM 3408 C CA . LYS B 1 146 ? 0.124 22.219 -5.75 1 98.38 146 LYS B CA 1
ATOM 3409 C C . LYS B 1 146 ? 1.59 22.516 -6.047 1 98.38 146 LYS B C 1
ATOM 3411 O O . LYS B 1 146 ? 1.987 22.594 -7.211 1 98.38 146 LYS B O 1
ATOM 3416 N N . PHE B 1 147 ? 2.408 22.719 -5.035 1 98.69 147 PHE B N 1
ATOM 3417 C CA . PHE B 1 147 ? 3.814 23.062 -5.219 1 98.69 147 PHE B CA 1
ATOM 3418 C C . PHE B 1 147 ? 4.656 21.797 -5.395 1 98.69 147 PHE B C 1
ATOM 3420 O O . PHE B 1 147 ? 5.809 21.875 -5.824 1 98.69 147 PHE B O 1
ATOM 3427 N N . TYR B 1 148 ? 4.16 20.578 -4.965 1 98.56 148 TYR B N 1
ATOM 3428 C CA . TYR B 1 148 ? 4.867 19.312 -5.16 1 98.56 148 TYR B CA 1
ATOM 3429 C C . TYR B 1 148 ? 5.07 19.031 -6.641 1 98.56 148 TYR B C 1
ATOM 3431 O O . TYR B 1 148 ? 4.137 19.156 -7.438 1 98.56 148 TYR B O 1
ATOM 3439 N N . PRO B 1 149 ? 6.285 18.688 -7.137 1 98.31 149 PRO B N 1
ATOM 3440 C CA . PRO B 1 149 ? 7.441 18.328 -6.316 1 98.31 149 PRO B CA 1
ATOM 3441 C C . PRO B 1 149 ? 8.531 19.391 -6.328 1 98.31 149 PRO B C 1
ATOM 3443 O O . PRO B 1 149 ? 9.711 19.094 -6.141 1 98.31 149 PRO B O 1
ATOM 3446 N N . ASP B 1 150 ? 8.195 20.688 -6.672 1 98.31 150 ASP B N 1
ATOM 3447 C CA . ASP B 1 150 ? 9.164 21.781 -6.621 1 98.31 150 ASP B CA 1
ATOM 3448 C C . ASP B 1 150 ? 9.664 22.016 -5.195 1 98.31 150 ASP B C 1
ATOM 3450 O O . ASP B 1 150 ? 8.984 22.641 -4.383 1 98.31 150 ASP B O 1
ATOM 3454 N N . LYS B 1 151 ? 10.875 21.625 -4.926 1 97.62 151 LYS B N 1
ATOM 3455 C CA . LYS B 1 151 ? 11.414 21.625 -3.572 1 97.62 151 LYS B CA 1
ATOM 3456 C C . LYS B 1 151 ? 11.406 23.031 -2.975 1 97.62 151 LYS B C 1
ATOM 3458 O O . LYS B 1 151 ? 11.055 23.203 -1.809 1 97.62 151 LYS B O 1
ATOM 3463 N N . VAL B 1 152 ? 11.836 23.984 -3.727 1 98.12 152 VAL B N 1
ATOM 3464 C CA . VAL B 1 152 ? 11.938 25.359 -3.244 1 98.12 152 VAL B CA 1
ATOM 3465 C C . VAL B 1 152 ? 10.562 25.875 -2.828 1 98.12 152 VAL B C 1
ATOM 3467 O O . VAL B 1 152 ? 10.391 26.375 -1.715 1 98.12 152 VAL B O 1
ATOM 3470 N N . LYS B 1 153 ? 9.562 25.719 -3.654 1 98.5 153 LYS B N 1
ATOM 3471 C CA . LYS B 1 153 ? 8.211 26.188 -3.346 1 98.5 153 LYS B CA 1
ATOM 3472 C C . LYS B 1 153 ? 7.578 25.328 -2.25 1 98.5 153 LYS B C 1
ATOM 3474 O O . LYS B 1 153 ? 6.859 25.844 -1.395 1 98.5 153 LYS B O 1
ATOM 3479 N N . TYR B 1 154 ? 7.902 24.062 -2.264 1 98.62 154 TYR B N 1
ATOM 3480 C CA . TYR B 1 154 ? 7.25 23.125 -1.356 1 98.62 154 TYR B CA 1
ATOM 3481 C C . TYR B 1 154 ? 7.797 23.266 0.059 1 98.62 154 TYR B C 1
ATOM 3483 O O . TYR B 1 154 ? 7.043 23.172 1.032 1 98.62 154 TYR B O 1
ATOM 3491 N N . PHE B 1 155 ? 9.062 23.531 0.206 1 98.06 155 PHE B N 1
ATOM 3492 C CA . PHE B 1 155 ? 9.664 23.766 1.514 1 98.06 155 PHE B CA 1
ATOM 3493 C C . PHE B 1 155 ? 9.539 25.234 1.902 1 98.06 155 PHE B C 1
ATOM 3495 O O . PHE B 1 155 ? 9.781 25.609 3.055 1 98.06 155 PHE B O 1
ATOM 3502 N N . GLY B 1 156 ? 9.234 26.125 0.928 1 97.75 156 GLY B N 1
ATOM 3503 C CA . GLY B 1 156 ? 8.961 27.531 1.181 1 97.75 156 GLY B CA 1
ATOM 3504 C C . GLY B 1 156 ? 10.219 28.359 1.357 1 97.75 156 GLY B C 1
ATOM 3505 O O . GLY B 1 156 ? 10.203 29.375 2.057 1 97.75 156 GLY B O 1
ATOM 3506 N N . THR B 1 157 ? 11.32 27.875 0.833 1 97.19 157 THR B N 1
ATOM 3507 C CA . THR B 1 157 ? 12.594 28.578 0.975 1 97.19 157 THR B CA 1
ATOM 3508 C C . THR B 1 157 ? 13.578 28.125 -0.107 1 97.19 157 THR B C 1
ATOM 3510 O O . THR B 1 157 ? 13.469 27.016 -0.633 1 97.19 157 THR B O 1
ATOM 3513 N N . ASN B 1 158 ? 14.531 28.938 -0.451 1 97.31 158 ASN B N 1
ATOM 3514 C CA . ASN B 1 158 ? 15.625 28.578 -1.345 1 97.31 158 ASN B CA 1
ATOM 3515 C C . ASN B 1 158 ? 16.672 27.719 -0.634 1 97.31 158 ASN B C 1
ATOM 3517 O O . ASN B 1 158 ? 17.5 27.094 -1.282 1 97.31 158 ASN B O 1
ATOM 3521 N N . SER B 1 159 ? 16.672 27.75 0.663 1 96.12 159 SER B N 1
ATOM 3522 C CA . SER B 1 159 ? 17.578 26.953 1.466 1 96.12 159 SER B CA 1
ATOM 3523 C C . SER B 1 159 ? 16.969 25.609 1.84 1 96.12 159 SER B C 1
ATOM 3525 O O . SER B 1 159 ? 16.719 25.328 3.018 1 96.12 159 SER B O 1
ATOM 3527 N N . THR B 1 160 ? 16.875 24.734 0.902 1 94.81 160 THR B N 1
ATOM 3528 C CA . THR B 1 160 ? 16.078 23.516 1.046 1 94.81 160 THR B CA 1
ATOM 3529 C C . THR B 1 160 ? 16.812 22.484 1.89 1 94.81 160 THR B C 1
ATOM 3531 O O . THR B 1 160 ? 16.25 21.453 2.244 1 94.81 160 THR B O 1
ATOM 3534 N N . ASN B 1 161 ? 18.078 22.766 2.291 1 93.88 161 ASN B N 1
ATOM 3535 C CA . ASN B 1 161 ? 18.844 21.859 3.146 1 93.88 161 ASN B CA 1
ATOM 3536 C C . ASN B 1 161 ? 18.859 22.344 4.594 1 93.88 161 ASN B C 1
ATOM 3538 O O . ASN B 1 161 ? 19.453 21.703 5.457 1 93.88 161 ASN B O 1
ATOM 3542 N N . ASP B 1 162 ? 18.203 23.469 4.859 1 93.81 162 ASP B N 1
ATOM 3543 C CA . ASP B 1 162 ? 18.125 24.078 6.191 1 93.81 162 ASP B CA 1
ATOM 3544 C C . ASP B 1 162 ? 16.688 24.109 6.699 1 93.81 162 ASP B C 1
ATOM 3546 O O . ASP B 1 162 ? 15.969 25.078 6.461 1 93.81 162 ASP B O 1
ATOM 3550 N N . PHE B 1 163 ? 16.344 23.109 7.473 1 91.62 163 PHE B N 1
ATOM 3551 C CA . PHE B 1 163 ? 14.953 22.938 7.875 1 91.62 163 PHE B CA 1
ATOM 3552 C C . PHE B 1 163 ? 14.484 24.109 8.734 1 91.62 163 PHE B C 1
ATOM 3554 O O . PHE B 1 163 ? 13.281 24.312 8.891 1 91.62 163 PHE B O 1
ATOM 3561 N N . THR B 1 164 ? 15.414 24.891 9.383 1 91.62 164 THR B N 1
ATOM 3562 C CA . THR B 1 164 ? 15.047 26.016 10.227 1 91.62 164 THR B CA 1
ATOM 3563 C C . THR B 1 164 ? 14.438 27.141 9.391 1 91.62 164 THR B C 1
ATOM 3565 O O . THR B 1 164 ? 13.836 28.062 9.93 1 91.62 164 THR B O 1
ATOM 3568 N N . LYS B 1 165 ? 14.539 27.031 8.062 1 95.5 165 LYS B N 1
ATOM 3569 C CA . LYS B 1 165 ? 14.078 28.094 7.172 1 95.5 165 LYS B CA 1
ATOM 3570 C C . LYS B 1 165 ? 12.797 27.688 6.453 1 95.5 165 LYS B C 1
ATOM 3572 O O . LYS B 1 165 ? 12.234 28.469 5.68 1 95.5 165 LYS B O 1
ATOM 3577 N N . PHE B 1 166 ? 12.352 26.531 6.688 1 97.19 166 PHE B N 1
ATOM 3578 C CA . PHE B 1 166 ? 11.172 26.016 6 1 97.19 166 PHE B CA 1
ATOM 3579 C C . PHE B 1 166 ? 9.938 26.812 6.363 1 97.19 166 PHE B C 1
ATOM 3581 O O . PHE B 1 166 ? 9.82 27.328 7.484 1 97.19 166 PHE B O 1
ATOM 3588 N N . ARG B 1 167 ? 9.086 26.984 5.379 1 97.81 167 ARG B N 1
ATOM 3589 C CA . ARG B 1 167 ? 7.797 27.641 5.551 1 97.81 167 ARG B CA 1
ATOM 3590 C C . ARG B 1 167 ? 6.691 26.891 4.828 1 97.81 167 ARG B C 1
ATOM 3592 O O . ARG B 1 167 ? 6.582 26.953 3.602 1 97.81 167 ARG B O 1
ATOM 3599 N N . PHE B 1 168 ? 5.879 26.25 5.512 1 98.44 168 PHE B N 1
ATOM 3600 C CA . PHE B 1 168 ? 4.715 25.531 5.004 1 98.44 168 PHE B CA 1
ATOM 3601 C C . PHE B 1 168 ? 3.703 25.281 6.117 1 98.44 168 PHE B C 1
ATOM 3603 O O . PHE B 1 168 ? 4.047 25.344 7.297 1 98.44 168 PHE B O 1
ATOM 3610 N N . PRO B 1 169 ? 2.434 25.062 5.797 1 98.69 169 PRO B N 1
ATOM 3611 C CA . PRO B 1 169 ? 1.383 24.859 6.801 1 98.69 169 PRO B CA 1
ATOM 3612 C C . PRO B 1 169 ? 1.518 23.531 7.535 1 98.69 169 PRO B C 1
ATOM 3614 O O . PRO B 1 169 ? 2.293 22.672 7.121 1 98.69 169 PRO B O 1
ATOM 3617 N N . GLY B 1 170 ? 0.847 23.422 8.656 1 98.69 170 GLY B N 1
ATOM 3618 C CA . GLY B 1 170 ? 0.81 22.188 9.43 1 98.69 170 GLY B CA 1
ATOM 3619 C C . GLY B 1 170 ? -0.369 22.109 10.375 1 98.69 170 GLY B C 1
ATOM 3620 O O . GLY B 1 170 ? -1.342 22.859 10.227 1 98.69 170 GLY B O 1
ATOM 3621 N N . LEU B 1 171 ? -0.354 21.141 11.211 1 98.88 171 LEU B N 1
ATOM 3622 C CA . LEU B 1 171 ? -1.353 20.922 12.25 1 98.88 171 LEU B CA 1
ATOM 3623 C C . LEU B 1 171 ? -0.872 21.469 13.586 1 98.88 171 LEU B C 1
ATOM 3625 O O . LEU B 1 171 ? 0.236 21.156 14.031 1 98.88 171 LEU B O 1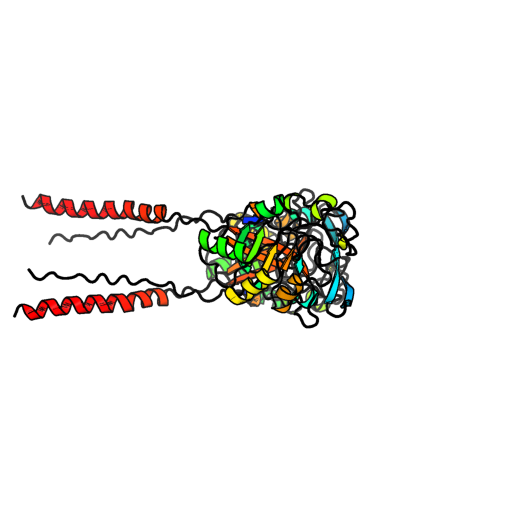
ATOM 3629 N N . HIS B 1 172 ? -1.666 22.297 14.172 1 98.56 172 HIS B N 1
ATOM 3630 C CA . HIS B 1 172 ? -1.325 22.766 15.508 1 98.56 172 HIS B CA 1
ATOM 3631 C C . HIS B 1 172 ? -1.426 21.641 16.531 1 98.56 172 HIS B C 1
ATOM 3633 O O . HIS B 1 172 ? -2.371 20.844 16.5 1 98.56 172 HIS B O 1
ATOM 3639 N N . PRO B 1 173 ? -0.492 21.594 17.484 1 98.19 173 PRO B N 1
ATOM 3640 C CA . PRO B 1 173 ? -0.531 20.5 18.453 1 98.19 173 PRO B CA 1
ATOM 3641 C C . PRO B 1 173 ? -1.811 20.5 19.297 1 98.19 173 PRO B C 1
ATOM 3643 O O . PRO B 1 173 ? -2.309 19.438 19.672 1 98.19 173 PRO B O 1
ATOM 3646 N N . ASN B 1 174 ? -2.367 21.641 19.594 1 98.75 174 ASN B N 1
ATOM 3647 C CA . ASN B 1 174 ? -3.619 21.703 20.344 1 98.75 174 ASN B CA 1
ATOM 3648 C C . ASN B 1 174 ? -4.773 21.094 19.531 1 98.75 174 ASN B C 1
ATOM 3650 O O . ASN B 1 174 ? -5.66 20.453 20.109 1 98.75 174 ASN B O 1
ATOM 3654 N N . ALA B 1 175 ? -4.828 21.375 18.266 1 98.94 175 ALA B N 1
ATOM 3655 C CA . ALA B 1 175 ? -5.848 20.781 17.422 1 98.94 175 ALA B CA 1
ATOM 3656 C C . ALA B 1 175 ? -5.68 19.266 17.328 1 98.94 175 ALA B C 1
ATOM 3658 O O . ALA B 1 175 ? -6.664 18.531 17.297 1 98.94 175 ALA B O 1
ATOM 3659 N N . ALA B 1 176 ? -4.434 18.812 17.281 1 98.88 176 ALA B N 1
ATOM 3660 C CA . ALA B 1 176 ? -4.172 17.375 17.312 1 98.88 176 ALA B CA 1
ATOM 3661 C C . ALA B 1 176 ? -4.742 16.75 18.594 1 98.88 176 ALA B C 1
ATOM 3663 O O . ALA B 1 176 ? -5.434 15.734 18.531 1 98.88 176 ALA B O 1
ATOM 3664 N N . LYS B 1 177 ? -4.445 17.406 19.703 1 98.88 177 LYS B N 1
ATOM 3665 C CA . LYS B 1 177 ? -4.965 16.906 20.969 1 98.88 177 LYS B CA 1
ATOM 3666 C C . LYS B 1 177 ? -6.492 16.875 20.969 1 98.88 177 LYS B C 1
ATOM 3668 O O . LYS B 1 177 ? -7.098 15.93 21.453 1 98.88 177 LYS B O 1
ATOM 3673 N N . TRP B 1 178 ? -7.066 17.906 20.469 1 98.88 178 TRP B N 1
ATOM 3674 C CA . TRP B 1 178 ? -8.523 18 20.406 1 98.88 178 TRP B CA 1
ATOM 3675 C C . TRP B 1 178 ? -9.102 16.844 19.594 1 98.88 178 TRP B C 1
ATOM 3677 O O . TRP B 1 178 ? -10.07 16.203 20 1 98.88 178 TRP B O 1
ATOM 3687 N N . LEU B 1 179 ? -8.555 16.562 18.406 1 98.88 179 LEU B N 1
ATOM 3688 C CA . LEU B 1 179 ? -9 15.492 17.516 1 98.88 179 LEU B CA 1
ATOM 3689 C C . LEU B 1 179 ? -8.914 14.141 18.219 1 98.88 179 LEU B C 1
ATOM 3691 O O . LEU B 1 179 ? -9.836 13.32 18.109 1 98.88 179 LEU B O 1
ATOM 3695 N N . ILE B 1 180 ? -7.809 13.938 18.922 1 98.75 180 ILE B N 1
ATOM 3696 C CA . ILE B 1 180 ? -7.59 12.664 19.594 1 98.75 180 ILE B CA 1
ATOM 3697 C C . ILE B 1 180 ? -8.578 12.516 20.75 1 98.75 180 ILE B C 1
ATOM 3699 O O . ILE B 1 180 ? -9.234 11.477 20.891 1 98.75 180 ILE B O 1
ATOM 3703 N N . LYS B 1 181 ? -8.703 13.547 21.547 1 98.38 181 LYS B N 1
ATOM 3704 C CA . LYS B 1 181 ? -9.531 13.492 22.75 1 98.38 181 LYS B CA 1
ATOM 3705 C C . LYS B 1 181 ? -11.016 13.406 22.391 1 98.38 181 LYS B C 1
ATOM 3707 O O . LYS B 1 181 ? -11.766 12.656 23.016 1 98.38 181 LYS B O 1
ATOM 3712 N N . ASN B 1 182 ? -11.422 14.125 21.422 1 98.38 182 ASN B N 1
ATOM 3713 C CA . ASN B 1 182 ? -12.852 14.312 21.188 1 98.38 182 ASN B CA 1
ATOM 3714 C C . ASN B 1 182 ? -13.367 13.398 20.078 1 98.38 182 ASN B C 1
ATOM 3716 O O . ASN B 1 182 ? -14.562 13.094 20.031 1 98.38 182 ASN B O 1
ATOM 3720 N N . ARG B 1 183 ? -12.484 12.977 19.188 1 98.56 183 ARG B N 1
ATOM 3721 C CA . ARG B 1 183 ? -12.977 12.227 18.047 1 98.56 183 ARG B CA 1
ATOM 3722 C C . ARG B 1 183 ? -12.227 10.914 17.875 1 98.56 183 ARG B C 1
ATOM 3724 O O . ARG B 1 183 ? -12.539 10.125 16.984 1 98.56 183 ARG B O 1
ATOM 3731 N N . LYS B 1 184 ? -11.219 10.672 18.656 1 98.19 184 LYS B N 1
ATOM 3732 C CA . LYS B 1 184 ? -10.445 9.438 18.641 1 98.19 184 LYS B CA 1
ATOM 3733 C C . LYS B 1 184 ? -9.961 9.109 17.219 1 98.19 184 LYS B C 1
ATOM 3735 O O . LYS B 1 184 ? -10.141 7.988 16.75 1 98.19 184 LYS B O 1
ATOM 3740 N N . ILE B 1 185 ? -9.336 10.047 16.578 1 98.5 185 ILE B N 1
ATOM 3741 C CA . ILE B 1 185 ? -8.922 9.883 15.188 1 98.5 185 ILE B CA 1
ATOM 3742 C C . ILE B 1 185 ? -7.957 8.703 15.078 1 98.5 185 ILE B C 1
ATOM 3744 O O . ILE B 1 185 ? -7.18 8.438 15.992 1 98.5 185 ILE B O 1
ATOM 3748 N N . LYS B 1 186 ? -7.93 8 13.992 1 97.38 186 LYS B N 1
ATOM 3749 C CA . LYS B 1 186 ? -7.082 6.824 13.844 1 97.38 186 LYS B CA 1
ATOM 3750 C C . LYS B 1 186 ? -5.879 7.121 12.945 1 97.38 186 LYS B C 1
ATOM 3752 O O . LYS B 1 186 ? -4.875 6.41 12.992 1 97.38 186 LYS B O 1
ATOM 3757 N N . LEU B 1 187 ? -6.012 8.109 12.148 1 98.88 187 LEU B N 1
ATOM 3758 C CA . LEU B 1 187 ? -5 8.477 11.164 1 98.88 187 LEU B CA 1
ATOM 3759 C C . LEU B 1 187 ? -5.129 9.945 10.773 1 98.88 187 LEU B C 1
ATOM 3761 O O . LEU B 1 187 ? -6.242 10.461 10.656 1 98.88 187 LEU B O 1
ATOM 3765 N N . PHE B 1 188 ? -4.031 10.609 10.617 1 98.94 188 PHE B N 1
ATOM 3766 C CA . PHE B 1 188 ? -4.016 12 10.188 1 98.94 188 PHE B CA 1
ATOM 3767 C C . PHE B 1 188 ? -3.1 12.188 8.984 1 98.94 188 PHE B C 1
ATOM 3769 O O . PHE B 1 188 ? -2 11.633 8.938 1 98.94 188 PHE B O 1
ATOM 3776 N N . GLY B 1 189 ? -3.557 12.867 7.977 1 98.94 189 GLY B N 1
ATOM 3777 C CA . GLY B 1 189 ? -2.738 13.148 6.809 1 98.94 189 GLY B CA 1
ATOM 3778 C C . GLY B 1 189 ? -2.84 14.594 6.344 1 98.94 189 GLY B C 1
ATOM 3779 O O . GLY B 1 189 ? -3.797 15.289 6.68 1 98.94 189 GLY B O 1
ATOM 3780 N N . LEU B 1 190 ? -1.912 15.031 5.598 1 98.94 190 LEU B N 1
ATOM 3781 C CA . LEU B 1 190 ? -1.921 16.391 5.062 1 98.94 190 LEU B CA 1
ATOM 3782 C C . LEU B 1 190 ? -1.084 16.484 3.791 1 98.94 190 LEU B C 1
ATOM 3784 O O . LEU B 1 190 ? -0.346 15.547 3.463 1 98.94 190 LEU B O 1
ATOM 3788 N N . ASP B 1 191 ? -1.165 17.594 3.035 1 98.94 191 ASP B N 1
ATOM 3789 C CA . ASP B 1 191 ? -0.52 17.75 1.735 1 98.94 191 ASP B CA 1
ATOM 3790 C C . ASP B 1 191 ? 0.768 18.562 1.856 1 98.94 191 ASP B C 1
ATOM 3792 O O . ASP B 1 191 ? 1.146 19.281 0.927 1 98.94 191 ASP B O 1
ATOM 3796 N N . THR B 1 192 ? 1.494 18.516 2.994 1 98.81 192 THR B N 1
ATOM 3797 C CA . THR B 1 192 ? 2.721 19.266 3.232 1 98.81 192 THR B CA 1
ATOM 3798 C C . THR B 1 192 ? 3.867 18.328 3.602 1 98.81 192 THR B C 1
ATOM 3800 O O . THR B 1 192 ? 3.654 17.125 3.805 1 98.81 192 THR B O 1
ATOM 3803 N N . PRO B 1 193 ? 5.148 18.844 3.738 1 98.06 193 PRO B N 1
ATOM 3804 C CA . PRO B 1 193 ? 6.316 17.984 3.973 1 98.06 193 PRO B CA 1
ATOM 3805 C C . PRO B 1 193 ? 6.312 17.359 5.359 1 98.06 193 PRO B C 1
ATOM 3807 O O . PRO B 1 193 ? 7.008 16.359 5.586 1 98.06 193 PRO B O 1
ATOM 3810 N N . SER B 1 194 ? 5.543 17.891 6.285 1 97.81 194 SER B N 1
ATOM 3811 C CA . SER B 1 194 ? 5.574 17.438 7.668 1 97.81 194 SER B CA 1
ATOM 3812 C C . SER B 1 194 ? 4.246 17.703 8.367 1 97.81 194 SER B C 1
ATOM 3814 O O . SER B 1 194 ? 3.486 18.594 7.957 1 97.81 194 SER B O 1
ATOM 3816 N N . LEU B 1 195 ? 3.994 16.969 9.422 1 98.62 195 LEU B N 1
ATOM 3817 C CA . LEU B 1 195 ? 2.809 17.156 10.25 1 98.62 195 LEU B CA 1
ATOM 3818 C C . LEU B 1 195 ? 2.857 18.516 10.953 1 98.62 195 LEU B C 1
ATOM 3820 O O . LEU B 1 195 ? 1.826 19.172 11.125 1 98.62 195 LEU B O 1
ATOM 3824 N N . ASP B 1 196 ? 4.047 18.906 11.43 1 98.19 196 ASP B N 1
ATOM 3825 C CA . ASP B 1 196 ? 4.281 20.219 12 1 98.19 196 ASP B CA 1
ATOM 3826 C C . ASP B 1 196 ? 4.449 21.281 10.898 1 98.19 196 ASP B C 1
ATOM 3828 O O . ASP B 1 196 ? 4.832 20.953 9.773 1 98.19 196 ASP B O 1
ATOM 3832 N N . LYS B 1 197 ? 4.129 22.531 11.188 1 97.75 197 LYS B N 1
ATOM 3833 C CA . LYS B 1 197 ? 4.402 23.609 10.242 1 97.75 197 LYS B CA 1
ATOM 3834 C C . LYS B 1 197 ? 5.906 23.781 10.031 1 97.75 197 LYS B C 1
ATOM 3836 O O . LYS B 1 197 ? 6.711 23.281 10.812 1 97.75 197 LYS B O 1
ATOM 3841 N N . GLY B 1 198 ? 6.09 24.531 8.898 1 94.31 198 GLY B N 1
ATOM 3842 C CA . GLY B 1 198 ? 7.465 24.984 8.773 1 94.31 198 GLY B CA 1
ATOM 3843 C C . GLY B 1 198 ? 7.906 25.891 9.914 1 94.31 198 GLY B C 1
ATOM 3844 O O . GLY B 1 198 ? 7.074 26.438 10.633 1 94.31 198 GLY B O 1
ATOM 3845 N N . GLN B 1 199 ? 9.219 25.953 10.148 1 84.19 199 GLN B N 1
ATOM 3846 C CA . GLN B 1 199 ? 9.812 26.703 11.25 1 84.19 199 GLN B CA 1
ATOM 3847 C C . GLN B 1 199 ? 9.305 26.203 12.594 1 84.19 199 GLN B C 1
ATOM 3849 O O . GLN B 1 199 ? 9.055 26.984 13.508 1 84.19 199 GLN B O 1
ATOM 3854 N N . SER B 1 200 ? 8.742 25.047 12.445 1 67.81 200 SER B N 1
ATOM 3855 C CA . SER B 1 200 ? 8.352 24.453 13.719 1 67.81 200 SER B CA 1
ATOM 3856 C C . SER B 1 200 ? 9.508 24.453 14.711 1 67.81 200 SER B C 1
ATOM 3858 O O . SER B 1 200 ? 10.672 24.484 14.305 1 67.81 200 SER B O 1
ATOM 3860 N N . ARG B 1 201 ? 9.062 24.516 15.93 1 66.31 201 ARG B N 1
ATOM 3861 C CA . ARG B 1 201 ? 10.039 24.438 17.016 1 66.31 201 ARG B CA 1
ATOM 3862 C C . ARG B 1 201 ? 10.836 23.141 16.938 1 66.31 201 ARG B C 1
ATOM 3864 O O . ARG B 1 201 ? 10.391 22.172 16.328 1 66.31 201 ARG B O 1
ATOM 3871 N N . GLU B 1 202 ? 11.875 23.188 17.453 1 73.31 202 GLU B N 1
ATOM 3872 C CA . GLU B 1 202 ? 12.828 22.078 17.469 1 73.31 202 GLU B CA 1
ATOM 3873 C C . GLU B 1 202 ? 12.227 20.844 18.141 1 73.31 202 GLU B C 1
ATOM 3875 O O . GLU B 1 202 ? 12.703 19.719 17.922 1 73.31 202 GLU B O 1
ATOM 3880 N N . ASP B 1 203 ? 11.016 20.922 18.656 1 87.81 203 ASP B N 1
ATOM 3881 C CA . ASP B 1 203 ? 10.539 19.812 19.453 1 87.81 203 ASP B CA 1
ATOM 3882 C C . ASP B 1 203 ? 9.453 19.031 18.719 1 87.81 203 ASP B C 1
ATOM 3884 O O . ASP B 1 203 ? 8.867 18.094 19.2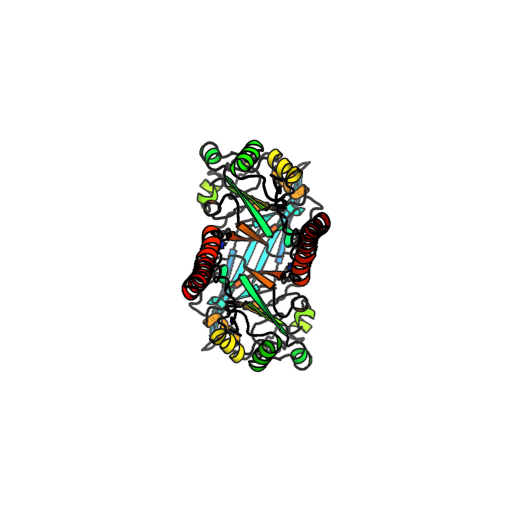66 1 87.81 203 ASP B O 1
ATOM 3888 N N . VAL B 1 204 ? 9.062 19.297 17.531 1 94.12 204 VAL B N 1
ATOM 3889 C CA . VAL B 1 204 ? 8.117 18.578 16.672 1 94.12 204 VAL B CA 1
ATOM 3890 C C . VAL B 1 204 ? 6.871 18.203 17.484 1 94.12 204 VAL B C 1
ATOM 3892 O O . VAL B 1 204 ? 6.477 17.031 17.531 1 94.12 204 VAL B O 1
ATOM 3895 N N . PRO B 1 205 ? 6.215 19.172 18.109 1 96.81 205 PRO B N 1
ATOM 3896 C CA . PRO B 1 205 ? 5.156 18.891 19.078 1 96.81 205 PRO B CA 1
ATOM 3897 C C . PRO B 1 205 ? 3.979 18.141 18.484 1 96.81 205 PRO B C 1
ATOM 3899 O O . PRO B 1 205 ? 3.371 17.297 19.141 1 96.81 205 PRO B O 1
ATOM 3902 N N . THR B 1 206 ? 3.607 18.438 17.234 1 98.06 206 THR B N 1
ATOM 3903 C CA . THR B 1 206 ? 2.477 17.75 16.609 1 98.06 206 THR B CA 1
ATOM 3904 C C . THR B 1 206 ? 2.783 16.281 16.391 1 98.06 206 THR B C 1
ATOM 3906 O O . THR B 1 206 ? 1.951 15.414 16.688 1 98.06 206 THR B O 1
ATOM 3909 N N . HIS B 1 207 ? 3.988 15.984 15.867 1 98.38 207 HIS B N 1
ATOM 3910 C CA . HIS B 1 207 ? 4.41 14.586 15.758 1 98.38 207 HIS B CA 1
ATOM 3911 C C . HIS B 1 207 ? 4.277 13.867 17.094 1 98.38 207 HIS B C 1
ATOM 3913 O O . HIS B 1 207 ? 3.723 12.773 17.172 1 98.38 207 HIS B O 1
ATOM 3919 N N . LYS B 1 208 ? 4.75 14.523 18.156 1 97.88 208 LYS B N 1
ATOM 3920 C CA . LYS B 1 208 ? 4.766 13.891 19.469 1 97.88 208 LYS B CA 1
ATOM 3921 C C . LYS B 1 208 ? 3.348 13.609 19.953 1 97.88 208 LYS B C 1
ATOM 3923 O O . LYS B 1 208 ? 3.088 12.562 20.547 1 97.88 208 LYS B O 1
ATOM 3928 N N . VAL B 1 209 ? 2.459 14.523 19.734 1 98.38 209 VAL B N 1
ATOM 3929 C CA . VAL B 1 209 ? 1.081 14.352 20.188 1 98.38 209 VAL B CA 1
ATOM 3930 C C . VAL B 1 209 ? 0.429 13.195 19.422 1 98.38 209 VAL B C 1
ATOM 3932 O O . VAL B 1 209 ? -0.121 12.273 20.031 1 98.38 209 VAL B O 1
ATOM 3935 N N . LEU B 1 210 ? 0.494 13.203 18.094 1 98.88 210 LEU B N 1
ATOM 3936 C CA . LEU B 1 210 ? -0.163 12.188 17.266 1 98.88 210 LEU B CA 1
ATOM 3937 C C . LEU B 1 210 ? 0.451 10.812 17.516 1 98.88 210 LEU B C 1
ATOM 3939 O O . LEU B 1 210 ? -0.239 9.891 17.938 1 98.88 210 LEU B O 1
ATOM 3943 N N . LEU B 1 211 ? 1.76 10.742 17.312 1 98.88 211 LEU B N 1
ATOM 3944 C CA . LEU B 1 211 ? 2.436 9.445 17.391 1 98.88 211 LEU B CA 1
ATOM 3945 C C . LEU B 1 211 ? 2.459 8.938 18.812 1 98.88 211 LEU B C 1
ATOM 3947 O O . LEU B 1 211 ? 2.387 7.727 19.047 1 98.88 211 LEU B O 1
ATOM 3951 N N . GLY B 1 212 ? 2.6 9.859 19.766 1 98.69 212 GLY B N 1
ATOM 3952 C CA . GLY B 1 212 ? 2.564 9.477 21.156 1 98.69 212 GLY B CA 1
ATOM 3953 C C . GLY B 1 212 ? 1.229 8.898 21.594 1 98.69 212 GLY B C 1
ATOM 3954 O O . GLY B 1 212 ? 1.151 8.156 22.578 1 98.69 212 GLY B O 1
ATOM 3955 N N . SER B 1 213 ? 0.186 9.234 20.906 1 98.69 213 SER B N 1
ATOM 3956 C CA . SER B 1 213 ? -1.146 8.703 21.188 1 98.69 213 SER B CA 1
ATOM 3957 C C . SER B 1 213 ? -1.451 7.488 20.312 1 98.69 213 SER B C 1
ATOM 3959 O O . SER B 1 213 ? -2.588 7.012 20.281 1 98.69 213 SER B O 1
ATOM 3961 N N . GLY B 1 214 ? -0.46 7.039 19.547 1 98.62 214 GLY B N 1
ATOM 3962 C CA . GLY B 1 214 ? -0.623 5.867 18.703 1 98.62 214 GLY B CA 1
ATOM 3963 C C . GLY B 1 214 ? -1.278 6.176 17.375 1 98.62 214 GLY B C 1
ATOM 3964 O O . GLY B 1 214 ? -1.712 5.27 16.672 1 98.62 214 GLY B O 1
ATOM 3965 N N . VAL B 1 215 ? -1.403 7.469 17.016 1 98.81 215 VAL B N 1
ATOM 3966 C CA . VAL B 1 215 ? -2.02 7.879 15.766 1 98.81 215 VAL B CA 1
ATOM 3967 C C . VAL B 1 215 ? -0.938 8.109 14.711 1 98.81 215 VAL B C 1
ATOM 3969 O O . VAL B 1 215 ? -0.175 9.078 14.805 1 98.81 215 VAL B O 1
ATOM 3972 N N . PRO B 1 216 ? -0.851 7.266 13.68 1 98.94 216 PRO B N 1
ATOM 3973 C CA . PRO B 1 216 ? 0.117 7.512 12.609 1 98.94 216 PRO B CA 1
ATOM 3974 C C . PRO B 1 216 ? -0.211 8.758 11.797 1 98.94 216 PRO B C 1
ATOM 3976 O O . PRO B 1 216 ? -1.337 9.258 11.852 1 98.94 216 PRO B O 1
ATOM 3979 N N . GLY B 1 217 ? 0.774 9.25 11.094 1 98.88 217 GLY B N 1
ATOM 3980 C CA . GLY B 1 217 ? 0.612 10.391 10.203 1 98.88 217 GLY B CA 1
ATOM 3981 C C . GLY B 1 217 ? 1.016 10.086 8.773 1 98.88 217 GLY B C 1
ATOM 3982 O O . GLY B 1 217 ? 1.947 9.312 8.531 1 98.88 217 GLY B O 1
ATOM 3983 N N . ILE B 1 218 ? 0.36 10.688 7.848 1 98.94 218 ILE B N 1
ATOM 3984 C CA . ILE B 1 218 ? 0.739 10.617 6.438 1 98.94 218 ILE B CA 1
ATOM 3985 C C . ILE B 1 218 ? 1.126 12 5.938 1 98.94 218 ILE B C 1
ATOM 3987 O O . ILE B 1 218 ? 0.345 12.953 6.051 1 98.94 218 ILE B O 1
ATOM 3991 N N . GLU B 1 219 ? 2.271 12.102 5.449 1 98.94 219 GLU B N 1
ATOM 3992 C CA . GLU B 1 219 ? 2.771 13.352 4.879 1 98.94 219 GLU B CA 1
ATOM 3993 C C . GLU B 1 219 ? 2.805 13.289 3.355 1 98.94 219 GLU B C 1
ATOM 3995 O O . GLU B 1 219 ? 2.838 12.203 2.773 1 98.94 219 GLU B O 1
ATOM 4000 N N . ASN B 1 220 ? 2.732 14.461 2.705 1 98.94 220 ASN B N 1
ATOM 4001 C CA . ASN B 1 220 ? 2.783 14.578 1.253 1 98.94 220 ASN B CA 1
ATOM 4002 C C . ASN B 1 220 ? 1.624 13.844 0.588 1 98.94 220 ASN B C 1
ATOM 4004 O O . ASN B 1 220 ? 1.829 13.086 -0.361 1 98.94 220 ASN B O 1
ATOM 4008 N N . VAL B 1 221 ? 0.455 14.023 1.08 1 98.94 221 VAL B N 1
ATOM 4009 C CA . VAL B 1 221 ? -0.723 13.43 0.46 1 98.94 221 VAL B CA 1
ATOM 4010 C C . VAL B 1 221 ? -1.086 14.203 -0.808 1 98.94 221 VAL B C 1
ATOM 4012 O O . VAL B 1 221 ? -1.132 15.43 -0.801 1 98.94 221 VAL B O 1
ATOM 4015 N N . ALA B 1 222 ? -1.373 13.5 -1.813 1 98.88 222 ALA B N 1
ATOM 4016 C CA . ALA B 1 222 ? -1.69 14.094 -3.107 1 98.88 222 ALA B CA 1
ATOM 4017 C C . ALA B 1 222 ? -3.191 14.32 -3.256 1 98.88 222 ALA B C 1
ATOM 4019 O O . ALA B 1 222 ? -3.994 13.641 -2.604 1 98.88 222 ALA B O 1
ATOM 4020 N N . SER B 1 223 ? -3.641 15.281 -4.039 1 98.81 223 SER B N 1
ATOM 4021 C CA . SER B 1 223 ? -4.941 15.43 -4.68 1 98.81 223 SER B CA 1
ATOM 4022 C C . SER B 1 223 ? -6.047 15.633 -3.646 1 98.81 223 SER B C 1
ATOM 4024 O O . SER B 1 223 ? -7.188 15.219 -3.859 1 98.81 223 SER B O 1
ATOM 4026 N N . LEU B 1 224 ? -5.727 16.219 -2.543 1 98.88 224 LEU B N 1
ATOM 4027 C CA . LEU B 1 224 ? -6.738 16.438 -1.511 1 98.88 224 LEU B CA 1
ATOM 4028 C C . LEU B 1 224 ? -7.844 17.359 -2.01 1 98.88 224 LEU B C 1
ATOM 4030 O O . LEU B 1 224 ? -8.984 17.266 -1.553 1 98.88 224 LEU B O 1
ATOM 4034 N N . HIS B 1 225 ? -7.535 18.188 -2.99 1 98.62 225 HIS B N 1
ATOM 4035 C CA . HIS B 1 225 ? -8.508 19.125 -3.555 1 98.62 225 HIS B CA 1
ATOM 4036 C C . HIS B 1 225 ? -9.641 18.391 -4.25 1 98.62 225 HIS B C 1
ATOM 4038 O O . HIS B 1 225 ? -10.688 18.969 -4.535 1 98.62 225 HIS B O 1
ATOM 4044 N N . ARG B 1 226 ? -9.445 17.109 -4.555 1 98.5 226 ARG B N 1
ATOM 4045 C CA . ARG B 1 226 ? -10.43 16.344 -5.305 1 98.5 226 ARG B CA 1
ATOM 4046 C C . ARG B 1 226 ? -11.43 15.664 -4.367 1 98.5 226 ARG B C 1
ATOM 4048 O O . ARG B 1 226 ? -12.422 15.094 -4.82 1 98.5 226 ARG B O 1
ATOM 4055 N N . LEU B 1 227 ? -11.211 15.719 -3.09 1 98.5 227 LEU B N 1
ATOM 4056 C CA . LEU B 1 227 ? -12.086 15.055 -2.123 1 98.5 227 LEU B CA 1
ATOM 4057 C C . LEU B 1 227 ? -13.164 16.016 -1.621 1 98.5 227 LEU B C 1
ATOM 4059 O O . LEU B 1 227 ? -12.898 17.203 -1.418 1 98.5 227 LEU B O 1
ATOM 4063 N N . PRO B 1 228 ? -14.414 15.477 -1.395 1 97.94 228 PRO B N 1
ATOM 4064 C CA . PRO B 1 228 ? -15.406 16.25 -0.641 1 97.94 228 PRO B CA 1
ATOM 4065 C C . PRO B 1 228 ? -15.062 16.359 0.845 1 97.94 228 PRO B C 1
ATOM 4067 O O . PRO B 1 228 ? -14.18 15.641 1.331 1 97.94 228 PRO B O 1
ATOM 4070 N N . PRO B 1 229 ? -15.703 17.266 1.549 1 98.5 229 PRO B N 1
ATOM 4071 C CA . PRO B 1 229 ? -15.391 17.422 2.973 1 98.5 229 PRO B CA 1
ATOM 4072 C C . PRO B 1 229 ? -15.656 16.156 3.775 1 98.5 229 PRO B C 1
ATOM 4074 O O . PRO B 1 229 ? -15.055 15.945 4.836 1 98.5 229 PRO B O 1
ATOM 4077 N N . ARG B 1 230 ? -16.594 15.32 3.377 1 97.94 230 ARG B N 1
ATOM 4078 C CA . ARG B 1 230 ? -16.922 14.023 3.971 1 97.94 230 ARG B CA 1
ATOM 4079 C C . ARG B 1 230 ? -17.594 13.109 2.953 1 97.94 230 ARG B C 1
ATOM 4081 O O . ARG B 1 230 ? -17.812 13.5 1.807 1 97.94 230 ARG B O 1
ATOM 4088 N N . GLY B 1 231 ? -17.875 11.836 3.346 1 96.38 231 GLY B N 1
ATOM 4089 C CA . GLY B 1 231 ? -18.578 10.93 2.465 1 96.38 231 GLY B CA 1
ATOM 4090 C C . GLY B 1 231 ? -17.656 10.109 1.583 1 96.38 231 GLY B C 1
ATOM 4091 O O . GLY B 1 231 ? -17.969 9.859 0.414 1 96.38 231 GLY B O 1
ATOM 4092 N N . PHE B 1 2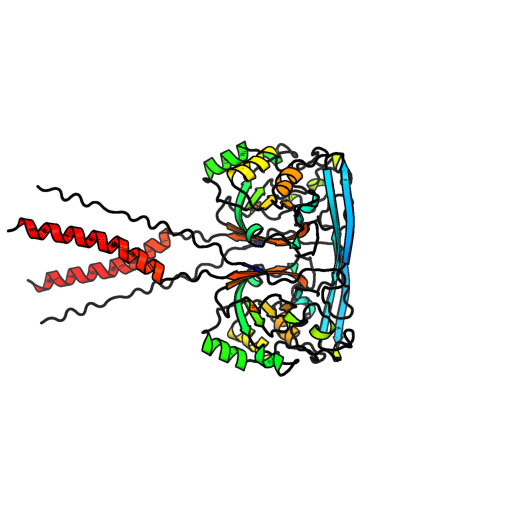32 ? -16.531 9.758 2.049 1 97.56 232 PHE B N 1
ATOM 4093 C CA . PHE B 1 232 ? -15.602 8.883 1.344 1 97.56 232 PHE B CA 1
ATOM 4094 C C . PHE B 1 232 ? -14.875 7.965 2.322 1 97.56 232 PHE B C 1
ATOM 4096 O O . PHE B 1 232 ? -14.82 8.242 3.52 1 97.56 232 PHE B O 1
ATOM 4103 N N . GLU B 1 233 ? -14.414 6.875 1.856 1 97.5 233 GLU B N 1
ATOM 4104 C CA . GLU B 1 233 ? -13.602 5.934 2.617 1 97.5 233 GLU B CA 1
ATOM 4105 C C . GLU B 1 233 ? -12.141 5.98 2.166 1 97.5 233 GLU B C 1
ATOM 4107 O O . GLU B 1 233 ? -11.859 6.031 0.967 1 97.5 233 GLU B O 1
ATOM 4112 N N . VAL B 1 234 ? -11.273 6.004 3.119 1 98.69 234 VAL B N 1
ATOM 4113 C CA . VAL B 1 234 ? -9.844 6.098 2.844 1 98.69 234 VAL B CA 1
ATOM 4114 C C . VAL B 1 234 ? -9.188 4.738 3.064 1 98.69 234 VAL B C 1
ATOM 4116 O O . VAL B 1 234 ? -9.508 4.035 4.023 1 98.69 234 VAL B O 1
ATOM 4119 N N . PHE B 1 235 ? -8.281 4.426 2.217 1 98.69 235 PHE B N 1
ATOM 4120 C CA . PHE B 1 235 ? -7.402 3.27 2.344 1 98.69 235 PHE B CA 1
ATOM 4121 C C . PHE B 1 235 ? -5.938 3.693 2.289 1 98.69 235 PHE B C 1
ATOM 4123 O O . PHE B 1 235 ? -5.461 4.172 1.259 1 98.69 235 PHE B O 1
ATOM 4130 N N . ALA B 1 236 ? -5.258 3.631 3.375 1 98.88 236 ALA B N 1
ATOM 4131 C CA . ALA B 1 236 ? -3.814 3.824 3.457 1 98.88 236 ALA B CA 1
ATOM 4132 C C . ALA B 1 236 ? -3.092 2.49 3.633 1 98.88 236 ALA B C 1
ATOM 4134 O O . ALA B 1 236 ? -3.424 1.711 4.527 1 98.88 236 ALA B O 1
ATOM 4135 N N . ALA B 1 237 ? -2.158 2.254 2.809 1 98.69 237 ALA B N 1
ATOM 4136 C CA . ALA B 1 237 ? -1.498 0.953 2.744 1 98.69 237 ALA B CA 1
ATOM 4137 C C . ALA B 1 237 ? 0.02 1.105 2.775 1 98.69 237 ALA B C 1
ATOM 4139 O O . ALA B 1 237 ? 0.658 1.237 1.729 1 98.69 237 ALA B O 1
ATOM 4140 N N . PRO B 1 238 ? 0.606 1.065 3.924 1 98.81 238 PRO B N 1
ATOM 4141 C CA . PRO B 1 238 ? 2.061 1.196 4.023 1 98.81 238 PRO B CA 1
ATOM 4142 C C . PRO B 1 238 ? 2.799 -0.071 3.596 1 98.81 238 PRO B C 1
ATOM 4144 O O . PRO B 1 238 ? 2.299 -1.18 3.805 1 98.81 238 PRO B O 1
ATOM 4147 N N . MET B 1 239 ? 3.934 0.159 2.961 1 98.88 239 MET B N 1
ATOM 4148 C CA . MET B 1 239 ? 4.852 -0.97 2.842 1 98.88 239 MET B CA 1
ATOM 4149 C C . MET B 1 239 ? 5.094 -1.619 4.199 1 98.88 239 MET B C 1
ATOM 4151 O O . MET B 1 239 ? 5.367 -0.929 5.184 1 98.88 239 MET B O 1
ATOM 4155 N N . LYS B 1 240 ? 4.949 -2.939 4.301 1 98.81 240 LYS B N 1
ATOM 4156 C CA . LYS B 1 240 ? 5 -3.65 5.574 1 98.81 240 LYS B CA 1
ATOM 4157 C C . LYS B 1 240 ? 6.438 -3.986 5.961 1 98.81 240 LYS B C 1
ATOM 4159 O O . LYS B 1 240 ? 6.836 -5.152 5.926 1 98.81 240 LYS B O 1
ATOM 4164 N N . ILE B 1 241 ? 7.195 -3.023 6.426 1 98.94 241 ILE B N 1
ATOM 4165 C CA . ILE B 1 241 ? 8.602 -3.168 6.797 1 98.94 241 ILE B CA 1
ATOM 4166 C C . ILE B 1 241 ? 8.703 -3.6 8.258 1 98.94 241 ILE B C 1
ATOM 4168 O O . ILE B 1 241 ? 8.328 -2.848 9.164 1 98.94 241 ILE B O 1
ATOM 4172 N N . LYS B 1 242 ? 9.172 -4.777 8.5 1 98.81 242 LYS B N 1
ATOM 4173 C CA . LYS B 1 242 ? 9.32 -5.254 9.875 1 98.81 242 LYS B CA 1
ATOM 4174 C C . LYS B 1 242 ? 10.203 -4.32 10.688 1 98.81 242 LYS B C 1
ATOM 4176 O O . LYS B 1 242 ? 11.352 -4.059 10.312 1 98.81 242 LYS B O 1
ATOM 4181 N N . GLY B 1 243 ? 9.641 -3.779 11.742 1 98.69 243 GLY B N 1
ATOM 4182 C CA . GLY B 1 243 ? 10.414 -2.941 12.641 1 98.69 243 GLY B CA 1
ATOM 4183 C C . GLY B 1 243 ? 10.625 -1.533 12.117 1 98.69 243 GLY B C 1
ATOM 4184 O O . GLY B 1 243 ? 11.289 -0.716 12.758 1 98.69 243 GLY B O 1
ATOM 4185 N N . GLY B 1 244 ? 10.141 -1.181 10.961 1 98.81 244 GLY B N 1
ATOM 4186 C CA . GLY B 1 244 ? 10.344 0.121 10.352 1 98.81 244 GLY B CA 1
ATOM 4187 C C . GLY B 1 244 ? 9.695 1.256 11.117 1 98.81 244 GLY B C 1
ATOM 4188 O O . GLY B 1 244 ? 8.758 1.035 11.883 1 98.81 244 GLY B O 1
ATOM 4189 N N . SER B 1 245 ? 10.133 2.49 10.922 1 98.88 245 SER B N 1
ATOM 4190 C CA . SER B 1 245 ? 9.594 3.682 11.57 1 98.88 245 SER B CA 1
ATOM 4191 C C . SER B 1 245 ? 8.578 4.383 10.68 1 98.88 245 SER B C 1
ATOM 4193 O O . SER B 1 245 ? 8.008 5.406 11.062 1 98.88 245 SER B O 1
ATOM 4195 N N . GLY B 1 246 ? 8.344 3.922 9.562 1 98.81 246 GLY B N 1
ATOM 4196 C CA . GLY B 1 246 ? 7.457 4.418 8.523 1 98.81 246 GLY B CA 1
ATOM 4197 C C . GLY B 1 246 ? 7.695 3.77 7.176 1 98.81 246 GLY B C 1
ATOM 4198 O O . GLY B 1 246 ? 8 2.578 7.102 1 98.81 246 GLY B O 1
ATOM 4199 N N . GLY B 1 247 ? 7.418 4.547 6.121 1 98.75 247 GLY B N 1
ATOM 4200 C CA . GLY B 1 247 ? 7.699 4.07 4.773 1 98.75 247 GLY B CA 1
ATOM 4201 C C . GLY B 1 247 ? 6.664 4.508 3.758 1 98.75 247 GLY B C 1
ATOM 4202 O O . GLY B 1 247 ? 5.676 5.16 4.109 1 98.75 247 GLY B O 1
ATOM 4203 N N . PRO B 1 248 ? 6.969 4.152 2.492 1 98.88 248 PRO B N 1
ATOM 4204 C CA . PRO B 1 248 ? 6.004 4.441 1.429 1 98.88 248 PRO B CA 1
ATOM 4205 C C . PRO B 1 248 ? 4.598 3.951 1.76 1 98.88 248 PRO B C 1
ATOM 4207 O O . PRO B 1 248 ? 4.434 2.859 2.312 1 98.88 248 PRO B O 1
ATOM 4210 N N . CYS B 1 249 ? 3.691 4.781 1.537 1 98.94 249 CYS B N 1
ATOM 4211 C CA . CYS B 1 249 ? 2.299 4.457 1.821 1 98.94 249 CYS B CA 1
ATOM 4212 C C . CYS B 1 249 ? 1.41 4.773 0.624 1 98.94 249 CYS B C 1
ATOM 4214 O O . CYS B 1 249 ? 1.325 5.926 0.195 1 98.94 249 CYS B O 1
ATOM 4216 N N . ARG B 1 250 ? 0.832 3.707 0.016 1 98.94 250 ARG B N 1
ATOM 4217 C CA . ARG B 1 250 ? -0.16 3.92 -1.033 1 98.94 250 ARG B CA 1
ATOM 4218 C C . ARG B 1 250 ? -1.506 4.32 -0.44 1 98.94 250 ARG B C 1
ATOM 4220 O O . ARG B 1 250 ? -2.049 3.621 0.417 1 98.94 250 ARG B O 1
ATOM 4227 N N . VAL B 1 251 ? -2.014 5.52 -0.848 1 98.94 251 VAL B N 1
ATOM 4228 C CA . VAL B 1 251 ? -3.244 6.066 -0.288 1 98.94 251 VAL B CA 1
ATOM 4229 C C . VAL B 1 251 ? -4.246 6.34 -1.407 1 98.94 251 VAL B C 1
ATOM 4231 O O . VAL B 1 251 ? -3.887 6.891 -2.449 1 98.94 251 VAL B O 1
ATOM 4234 N N . PHE B 1 252 ? -5.477 5.891 -1.269 1 98.88 252 PHE B N 1
ATOM 4235 C CA . PHE B 1 252 ? -6.562 6.211 -2.188 1 98.88 252 PHE B CA 1
ATOM 4236 C C . PHE B 1 252 ? -7.895 6.262 -1.452 1 98.88 252 PHE B C 1
ATOM 4238 O O . PHE B 1 252 ? -7.988 5.852 -0.292 1 98.88 252 PHE B O 1
ATOM 4245 N N . ALA B 1 253 ? -8.867 6.84 -2.055 1 98.69 253 ALA B N 1
ATOM 4246 C CA . ALA B 1 253 ? -10.18 7.027 -1.445 1 98.69 253 ALA B CA 1
ATOM 4247 C C . ALA B 1 253 ? -11.289 6.586 -2.393 1 98.69 253 ALA B C 1
ATOM 4249 O O . ALA B 1 253 ? -11.164 6.711 -3.613 1 98.69 253 ALA B O 1
ATOM 4250 N N . ARG B 1 254 ? -12.289 6.043 -1.799 1 97.94 254 ARG B N 1
ATOM 4251 C CA . ARG B 1 254 ? -13.531 5.707 -2.488 1 97.94 254 ARG B CA 1
ATOM 4252 C C . ARG B 1 254 ? -14.633 6.707 -2.152 1 97.94 254 ARG B C 1
ATOM 4254 O O . ARG B 1 254 ? -15.023 6.84 -0.989 1 97.94 254 ARG B O 1
ATOM 4261 N N . ILE B 1 255 ? -15.133 7.383 -3.184 1 96.31 255 ILE B N 1
ATOM 4262 C CA . ILE B 1 255 ? -16.188 8.367 -2.953 1 96.31 255 ILE B CA 1
ATOM 4263 C C . ILE B 1 255 ? -17.547 7.668 -2.949 1 96.31 255 ILE B C 1
ATOM 4265 O O . ILE B 1 255 ? -17.844 6.867 -3.838 1 96.31 255 ILE B O 1
ATOM 4269 N N . ALA B 1 256 ? -18.312 7.855 -1.893 1 81.62 256 ALA B N 1
ATOM 4270 C CA . ALA B 1 256 ? -19.641 7.27 -1.771 1 81.62 256 ALA B CA 1
ATOM 4271 C C . ALA B 1 256 ? -20.562 7.797 -2.861 1 81.62 256 ALA B C 1
ATOM 4273 O O . ALA B 1 256 ? -20.469 8.953 -3.27 1 81.62 256 ALA B O 1
ATOM 4274 N N . GLU B 1 257 ? -21.172 6.805 -3.545 1 70.12 257 GLU B N 1
ATOM 4275 C CA . GLU B 1 257 ? -22.156 7.258 -4.52 1 70.12 257 GLU B CA 1
ATOM 4276 C C . GLU B 1 257 ? -23.344 7.934 -3.832 1 70.12 257 GLU B C 1
ATOM 4278 O O . GLU B 1 257 ? -23.719 7.562 -2.719 1 70.12 257 GLU B O 1
ATOM 4283 N N . LYS B 1 258 ? -23.531 9.211 -4.004 1 51.34 258 LYS B N 1
ATOM 4284 C CA . LYS B 1 258 ? -24.766 9.836 -3.539 1 51.34 258 LYS B CA 1
ATOM 4285 C C . LYS B 1 258 ? -25.984 9.008 -3.938 1 51.34 258 LYS B C 1
ATOM 4287 O O . LYS B 1 258 ? -26.156 8.672 -5.109 1 51.34 258 LYS B O 1
ATOM 4292 N N . VAL B 1 259 ? -26.297 8.008 -3.109 1 45.81 259 VAL B N 1
ATOM 4293 C CA . VAL B 1 259 ? -27.578 7.406 -3.418 1 45.81 259 VAL B CA 1
ATOM 4294 C C . VAL B 1 259 ? -28.625 8.5 -3.668 1 45.81 259 VAL B C 1
ATOM 4296 O O . VAL B 1 259 ? -28.859 9.344 -2.805 1 45.81 259 VAL B O 1
ATOM 4299 N N . ASP B 1 260 ? -28.688 8.875 -4.758 1 38.34 260 ASP B N 1
ATOM 4300 C CA . ASP B 1 260 ? -29.844 9.719 -4.996 1 38.34 260 ASP B CA 1
ATOM 4301 C C . ASP B 1 260 ? -31.125 9.062 -4.473 1 38.34 260 ASP B C 1
ATOM 4303 O O . ASP B 1 260 ? -31.641 8.133 -5.082 1 38.34 260 ASP B O 1
ATOM 4307 N N . VAL B 1 261 ? -31.391 9.25 -3.264 1 40 261 VAL B N 1
ATOM 4308 C CA . VAL B 1 261 ? -32.625 8.781 -2.654 1 40 261 VAL B CA 1
ATOM 4309 C C . VAL B 1 261 ? -33.812 9.141 -3.551 1 40 261 VAL B C 1
ATOM 4311 O O . VAL B 1 261 ? -34.844 8.445 -3.551 1 40 261 VAL B O 1
ATOM 4314 N N . ASN B 1 262 ? -33.75 10.156 -4.082 1 37.75 262 ASN B N 1
ATOM 4315 C CA . ASN B 1 262 ? -34.906 10.531 -4.898 1 37.75 262 ASN B CA 1
ATOM 4316 C C . ASN B 1 262 ? -35.125 9.555 -6.051 1 37.75 262 ASN B C 1
ATOM 4318 O O . ASN B 1 262 ? -36.25 9.297 -6.449 1 37.75 262 ASN B O 1
ATOM 4322 N N . ALA B 1 263 ? -34.094 8.93 -6.453 1 38.06 263 ALA B N 1
ATOM 4323 C CA . ALA B 1 263 ? -34.281 8.008 -7.562 1 38.06 263 ALA B CA 1
ATOM 4324 C C . ALA B 1 263 ? -34.812 6.668 -7.066 1 38.06 263 ALA B C 1
ATOM 4326 O O . ALA B 1 263 ? -35.656 6.031 -7.734 1 38.06 263 ALA B O 1
ATOM 4327 N N . ALA B 1 264 ? -34.5 6.336 -5.902 1 40.25 264 ALA B N 1
ATOM 4328 C CA . ALA B 1 264 ? -35.031 5.105 -5.328 1 40.25 264 ALA B CA 1
ATOM 4329 C C . ALA B 1 264 ? -36.5 5.258 -4.984 1 40.25 264 ALA B C 1
ATOM 4331 O O . ALA B 1 264 ? -37.281 4.316 -5.141 1 40.25 264 ALA B O 1
ATOM 4332 N N . MET B 1 265 ? -36.812 6.387 -4.473 1 39.12 265 MET B N 1
ATOM 4333 C CA . MET B 1 265 ? -38.219 6.652 -4.152 1 39.12 265 MET B CA 1
ATOM 4334 C C . MET B 1 265 ? -39.062 6.746 -5.418 1 39.12 265 MET B C 1
ATOM 4336 O O . MET B 1 265 ? -40.219 6.355 -5.426 1 39.12 265 MET B O 1
ATOM 4340 N N . HIS B 1 266 ? -38.5 7.273 -6.375 1 36.59 266 HIS B N 1
ATOM 4341 C CA . HIS B 1 266 ? -39.25 7.469 -7.605 1 36.59 266 HIS B CA 1
ATOM 4342 C C . HIS B 1 266 ? -39.375 6.168 -8.391 1 36.59 266 HIS B C 1
ATOM 4344 O O . HIS B 1 266 ? -40.344 5.984 -9.141 1 36.59 266 HIS B O 1
ATOM 4350 N N . ALA B 1 267 ? -38.375 5.316 -8.227 1 36.72 267 ALA B N 1
ATOM 4351 C CA . ALA B 1 267 ? -38.5 4.055 -8.945 1 36.72 267 ALA B CA 1
ATOM 4352 C C . ALA B 1 267 ? -39.625 3.199 -8.344 1 36.72 267 ALA B C 1
ATOM 4354 O O . ALA B 1 267 ? -40.281 2.465 -9.062 1 36.72 267 ALA B O 1
ATOM 4355 N N . ARG B 1 268 ? -39.75 3.311 -7.023 1 38.44 268 ARG B N 1
ATOM 4356 C CA . ARG B 1 268 ? -40.844 2.578 -6.367 1 38.44 268 ARG B CA 1
ATOM 4357 C C . ARG B 1 268 ? -42.188 3.188 -6.699 1 38.44 268 ARG B C 1
ATOM 4359 O O . ARG B 1 268 ? -43.219 2.486 -6.707 1 38.44 268 ARG B O 1
ATOM 4366 N N . SER B 1 269 ? -42.094 4.527 -6.789 1 36.16 269 SER B N 1
ATOM 4367 C CA . SER B 1 269 ? -43.406 5.172 -6.934 1 36.16 269 SER B CA 1
ATOM 4368 C C . SER B 1 269 ? -44.031 4.852 -8.289 1 36.16 269 SER B C 1
ATOM 4370 O O . SER B 1 269 ? -45.25 4.809 -8.422 1 36.16 269 SER B O 1
ATOM 4372 N N . SER B 1 270 ? -43.094 4.66 -9.242 1 36.28 270 SER B N 1
ATOM 4373 C CA . SER B 1 270 ? -43.75 4.59 -10.547 1 36.28 270 SER B CA 1
ATOM 4374 C C . SER B 1 270 ? -44.406 3.238 -10.75 1 36.28 270 SER B C 1
ATOM 4376 O O . SER B 1 270 ? -45.438 3.145 -11.445 1 36.28 270 SER B O 1
ATOM 4378 N N . SER B 1 271 ? -43.75 2.234 -10.172 1 35.97 271 SER B N 1
ATOM 4379 C CA . SER B 1 271 ? -44.281 0.943 -10.578 1 35.97 271 SER B CA 1
ATOM 4380 C C . SER B 1 271 ? -45.5 0.556 -9.742 1 35.97 271 SER B C 1
ATOM 4382 O O . SER B 1 271 ? -46.312 -0.26 -10.164 1 35.97 271 SER B O 1
ATOM 4384 N N . VAL B 1 272 ? -45.406 1.076 -8.445 1 35.56 272 VAL B N 1
ATOM 4385 C CA . VAL B 1 272 ? -46.469 0.609 -7.574 1 35.56 272 VAL B CA 1
ATOM 4386 C C . VAL B 1 272 ? -47.781 1.338 -7.914 1 35.56 272 VAL B C 1
ATOM 4388 O O . VAL B 1 272 ? -48.875 0.761 -7.816 1 35.56 272 VAL B O 1
ATOM 4391 N N . ILE B 1 273 ? -47.5 2.637 -8.297 1 33.06 273 ILE B N 1
ATOM 4392 C CA . ILE B 1 273 ? -48.75 3.414 -8.383 1 33.06 273 ILE B CA 1
ATOM 4393 C C . ILE B 1 273 ? -49.562 2.928 -9.562 1 33.06 273 ILE B C 1
ATOM 4395 O O . ILE B 1 273 ? -50.812 3.049 -9.555 1 33.06 273 ILE B O 1
ATOM 4399 N N . ALA B 1 274 ? -48.812 2.338 -10.531 1 33.56 274 ALA B N 1
ATOM 4400 C CA . ALA B 1 274 ? -49.594 2.039 -11.719 1 33.56 274 ALA B CA 1
ATOM 4401 C C . ALA B 1 274 ? -50.531 0.837 -11.477 1 33.56 274 ALA B C 1
ATOM 4403 O O . ALA B 1 274 ? -51.625 0.782 -12 1 33.56 274 ALA B O 1
ATOM 4404 N N . GLY B 1 275 ? -49.938 0.032 -10.57 1 32.47 275 GLY B N 1
ATOM 4405 C CA . GLY B 1 275 ? -50.719 -1.201 -10.492 1 32.47 275 GLY B CA 1
ATOM 4406 C C . GLY B 1 275 ? -51.969 -1.067 -9.664 1 32.47 275 GLY B C 1
ATOM 4407 O O . GLY B 1 275 ? -52.938 -1.806 -9.867 1 32.47 275 GLY B O 1
ATOM 4408 N N . LEU B 1 276 ? -51.75 -0.117 -8.641 1 33.78 276 LEU B N 1
ATOM 4409 C CA . LEU B 1 276 ? -52.875 -0.116 -7.711 1 33.78 276 LEU B CA 1
ATOM 4410 C C . LEU B 1 276 ? -54.125 0.532 -8.336 1 33.78 276 LEU B C 1
ATOM 4412 O O . LEU B 1 276 ? -55.25 0.188 -7.992 1 33.78 276 LEU B O 1
ATOM 4416 N N . VAL B 1 277 ? -53.781 1.485 -9.281 1 32.91 277 VAL B N 1
ATOM 4417 C CA . VAL B 1 277 ? -54.906 2.266 -9.727 1 32.91 277 VAL B CA 1
ATOM 4418 C C . VAL B 1 277 ? -55.844 1.395 -10.578 1 32.91 277 VAL B C 1
ATOM 4420 O O . VAL B 1 277 ? -57.062 1.564 -10.562 1 32.91 277 VAL B O 1
ATOM 4423 N N . LEU B 1 278 ? -55.156 0.456 -11.258 1 33.47 278 LEU B N 1
ATOM 4424 C CA . LEU B 1 278 ? -56.031 -0.191 -12.25 1 33.47 278 LEU B CA 1
ATOM 4425 C C . LEU B 1 278 ? -57 -1.141 -11.578 1 33.47 278 LEU B C 1
ATOM 4427 O O . LEU B 1 278 ? -58.156 -1.272 -12.023 1 33.47 278 LEU B O 1
ATOM 4431 N N . ALA B 1 279 ? -56.625 -1.607 -10.43 1 32.12 279 ALA B N 1
ATOM 4432 C CA . ALA B 1 279 ? -57.5 -2.648 -9.906 1 32.12 279 ALA B CA 1
ATOM 4433 C C . ALA B 1 279 ? -58.781 -2.045 -9.32 1 32.12 279 ALA B C 1
ATOM 4435 O O . ALA B 1 279 ? -59.844 -2.672 -9.344 1 32.12 279 ALA B O 1
ATOM 4436 N N . MET B 1 280 ? -58.594 -0.762 -8.891 1 31.39 280 MET B N 1
ATOM 4437 C CA . MET B 1 280 ? -59.781 -0.262 -8.211 1 31.39 280 MET B CA 1
ATOM 4438 C C . MET B 1 280 ? -60.906 0.023 -9.211 1 31.39 280 MET B C 1
ATOM 4440 O O . MET B 1 280 ? -62.062 0.087 -8.836 1 31.39 280 MET B O 1
ATOM 4444 N N . VAL B 1 281 ? -60.469 0.339 -10.453 1 33.72 281 VAL B N 1
ATOM 4445 C CA . VAL B 1 281 ? -61.5 0.869 -11.344 1 33.72 281 VAL B CA 1
ATOM 4446 C C . VAL B 1 281 ? -62.438 -0.261 -11.797 1 33.72 281 VAL B C 1
ATOM 4448 O O . VAL B 1 281 ? -63.594 -0.024 -12.141 1 33.72 281 VAL B O 1
ATOM 4451 N N . LEU B 1 282 ? -61.875 -1.454 -11.867 1 34.47 282 LEU B N 1
ATOM 4452 C CA . LEU B 1 282 ? -62.75 -2.422 -12.539 1 34.47 282 LEU B CA 1
ATOM 4453 C C . LEU B 1 282 ? -63.906 -2.84 -11.633 1 34.47 282 LEU B C 1
ATOM 4455 O O . LEU B 1 282 ? -64.875 -3.471 -12.086 1 34.47 282 LEU B O 1
ATOM 4459 N N . TYR B 1 283 ? -63.688 -2.621 -10.328 1 31.92 283 TYR B N 1
ATOM 4460 C CA . TYR B 1 283 ? -64.75 -3.17 -9.516 1 31.92 283 TYR B CA 1
ATOM 4461 C C . TYR B 1 283 ? -66.062 -2.322 -9.641 1 31.92 283 TYR B C 1
ATOM 4463 O O . TYR B 1 283 ? -67.125 -2.773 -9.297 1 31.92 283 TYR B O 1
ATOM 4471 N N . VAL B 1 284 ? -65.875 -1.008 -9.961 1 32.69 284 VAL B N 1
ATOM 4472 C CA . VAL B 1 284 ? -67.062 -0.223 -9.828 1 32.69 284 VAL B CA 1
ATOM 4473 C C . VAL B 1 284 ? -68 -0.544 -10.977 1 32.69 284 VAL B C 1
ATOM 4475 O O . VAL B 1 284 ? -69.25 -0.262 -10.898 1 32.69 284 VAL B O 1
ATOM 4478 N N . ALA B 1 285 ? -67.5 -0.911 -12.125 1 34.19 285 ALA B N 1
ATOM 4479 C CA . ALA B 1 285 ? -68.438 -0.813 -13.242 1 34.19 285 ALA B CA 1
ATOM 4480 C C . ALA B 1 285 ? -69.375 -1.977 -13.234 1 34.19 285 ALA B C 1
ATOM 4482 O O . ALA B 1 285 ? -70.438 -1.933 -13.914 1 34.19 285 ALA B O 1
ATOM 4483 N N . SER B 1 286 ? -69 -3.074 -12.727 1 31.84 286 SER B N 1
ATOM 4484 C CA . SER B 1 286 ? -69.875 -4.172 -13.062 1 31.84 286 SER B CA 1
ATOM 4485 C C . SER B 1 286 ? -71.188 -4.113 -12.234 1 31.84 286 SER B C 1
ATOM 4487 O O . SER B 1 286 ? -72.062 -4.957 -12.383 1 31.84 286 SER B O 1
ATOM 4489 N N . THR B 1 287 ? -71.188 -3.312 -11.07 1 31.31 287 THR B N 1
ATOM 4490 C CA . THR B 1 287 ? -72.438 -3.49 -10.336 1 31.31 287 THR B CA 1
ATOM 4491 C C . THR B 1 287 ? -73.562 -2.619 -10.922 1 31.31 287 THR B C 1
ATOM 4493 O O . THR B 1 287 ? -74.688 -2.65 -10.453 1 31.31 287 THR B O 1
ATOM 4496 N N . THR B 1 288 ? -73.312 -1.734 -11.969 1 27.69 288 THR B N 1
ATOM 4497 C CA . THR B 1 288 ? -74.625 -1.289 -12.469 1 27.69 288 THR B CA 1
ATOM 4498 C C . THR B 1 288 ? -75.188 -2.316 -13.43 1 27.69 288 THR B C 1
ATOM 4500 O O . THR B 1 288 ? -74.5 -2.922 -14.227 1 27.69 288 THR B O 1
#

InterPro domains:
  IPR007325 Kynurenine formamidase/cyclase-like [PF04199] (24-197)
  IPR007325 Kynurenine formamidase/cyclase-like [PTHR31118] (20-253)
  IPR037175 Kynurenine formamidase superfamily [G3DSA:3.50.30.50] (7-255)
  IPR037175 Kynurenine formamidase superfamily [SSF102198] (22-255)